Protein AF-A0A174ATU7-F1 (afdb_monomer)

Mean predicted aligned error: 18.73 Å

Solvent-accessible surface area (backbone atoms only — not comparable to full-atom values): 25459 Å² total; per-residue (Å²): 132,84,63,67,41,65,40,92,85,78,65,48,79,39,60,65,88,42,51,50,36,93,86,77,66,48,78,71,59,89,88,70,87,83,72,91,70,74,96,66,76,80,76,66,53,66,67,59,56,49,50,52,52,49,52,52,51,52,52,52,51,51,48,54,53,50,52,52,50,50,52,53,50,52,53,49,53,53,51,52,51,48,32,54,52,40,51,55,31,58,78,70,63,64,50,73,70,51,44,70,71,75,91,56,56,69,54,59,60,47,78,77,71,92,72,71,70,55,68,67,59,51,52,41,41,56,34,39,50,50,32,46,54,22,43,54,30,47,30,33,34,42,33,46,58,102,64,71,77,67,48,54,44,28,58,71,32,47,65,61,51,55,56,46,40,68,63,39,60,82,75,44,90,66,59,44,61,60,52,49,54,51,54,56,49,36,51,48,39,55,52,30,42,51,43,28,52,50,36,42,50,30,55,75,68,70,50,86,50,66,67,49,45,40,53,30,14,49,34,30,33,51,44,30,49,52,53,53,51,50,52,51,51,51,56,54,61,35,60,77,69,78,56,72,57,67,46,81,45,82,33,67,16,33,57,48,14,32,53,30,11,52,49,28,35,45,44,64,75,65,59,73,55,72,64,67,64,46,50,68,63,66,29,63,44,77,26,48,38,46,36,36,40,72,55,56,71,52,37,61,48,36,43,34,43,31,67,53,94,69,25,32,41,37,38,40,32,43,48,58,29,98,88,58,58,67,48,38,37,29,25,35,37,31,40,28,30,76,88,68,53,57,24,28,78,41,72,70,41,63,28,40,52,81,57,97,48,33,25,41,36,81,44,77,52,75,40,64,66,71,74,66,62,61,32,29,37,62,46,56,56,32,35,35,35,65,54,94,92,42,81,43,79,45,70,44,86,56,40,33,27,52,56,94,65,53,70,64,59,52,52,52,42,44,72,79,32,86,78,59,78,60,81,72,76,46,73,50,84,77,24,30,32,44,73,81,60,53,66,46,54,62,87,52,58,50,40,86,69,79,64,48,67,65,86,85,126

Structure (mmCIF, N/CA/C/O backbone):
data_AF-A0A174ATU7-F1
#
_entry.id   AF-A0A174ATU7-F1
#
loop_
_atom_site.group_PDB
_atom_site.id
_atom_site.type_symbol
_atom_site.label_atom_id
_atom_site.label_alt_id
_atom_site.label_comp_id
_atom_site.label_asym_id
_atom_site.label_entity_id
_atom_site.label_seq_id
_atom_site.pdbx_PDB_ins_code
_atom_site.Cartn_x
_atom_site.Cartn_y
_atom_site.Cartn_z
_atom_site.occupancy
_atom_site.B_iso_or_equiv
_atom_site.auth_seq_id
_atom_site.auth_comp_id
_atom_site.auth_asym_id
_atom_site.auth_atom_id
_atom_site.pdbx_PDB_model_num
ATOM 1 N N . MET A 1 1 ? -26.019 -3.481 83.911 1.00 44.22 1 MET A N 1
ATOM 2 C CA . MET A 1 1 ? -26.908 -2.460 83.312 1.00 44.22 1 MET A CA 1
ATOM 3 C C . MET A 1 1 ? -26.143 -1.149 83.209 1.00 44.22 1 MET A C 1
ATOM 5 O O . MET A 1 1 ? -25.859 -0.530 84.227 1.00 44.22 1 MET A O 1
ATOM 9 N N . THR A 1 2 ? -25.719 -0.775 82.004 1.00 51.62 2 THR A N 1
ATOM 10 C CA . THR A 1 2 ? -25.062 0.508 81.716 1.00 51.62 2 THR A CA 1
ATOM 11 C C . THR A 1 2 ? -26.064 1.635 81.946 1.00 51.62 2 THR A C 1
ATOM 13 O O . THR A 1 2 ? -27.107 1.675 81.302 1.00 51.62 2 THR A O 1
ATOM 16 N N . LYS A 1 3 ? -25.792 2.536 82.895 1.00 59.16 3 LYS A N 1
ATOM 17 C CA . LYS A 1 3 ? -26.686 3.667 83.159 1.00 59.16 3 LYS A CA 1
ATOM 18 C C . LYS A 1 3 ? -26.681 4.609 81.941 1.00 59.16 3 LYS A C 1
ATOM 20 O O . LYS A 1 3 ? -25.633 5.127 81.553 1.00 59.16 3 LYS A O 1
ATOM 25 N N . VAL A 1 4 ? -27.845 4.809 81.330 1.00 70.81 4 VAL A N 1
ATOM 26 C CA . VAL A 1 4 ? -28.084 5.687 80.168 1.00 70.81 4 VAL A CA 1
ATOM 27 C C . VAL A 1 4 ? -28.827 6.951 80.615 1.00 70.81 4 VAL A C 1
ATOM 29 O O . VAL A 1 4 ? -29.608 6.917 81.565 1.00 70.81 4 VAL A O 1
ATOM 32 N N . LYS A 1 5 ? -28.567 8.085 79.957 1.00 73.44 5 LYS A N 1
ATOM 33 C CA . LYS A 1 5 ? -29.259 9.374 80.155 1.00 73.44 5 LYS A CA 1
ATOM 34 C C . LYS A 1 5 ? -29.735 9.889 78.795 1.00 73.44 5 LYS A C 1
ATOM 36 O O . LYS A 1 5 ? -29.104 9.601 77.787 1.00 73.44 5 LYS A O 1
ATOM 41 N N . LYS A 1 6 ? -30.828 10.652 78.728 1.00 75.94 6 LYS A N 1
ATOM 42 C CA . LYS A 1 6 ? -31.250 11.308 77.476 1.00 75.94 6 LYS A CA 1
ATOM 43 C C . LYS A 1 6 ? -30.519 12.634 77.278 1.00 75.94 6 LYS A C 1
ATOM 45 O O . LYS A 1 6 ? -30.388 13.420 78.216 1.00 75.94 6 LYS A O 1
ATOM 50 N N . CYS A 1 7 ? -30.044 12.879 76.058 1.00 75.19 7 CYS A N 1
ATOM 51 C CA . CYS A 1 7 ? -29.472 14.164 75.674 1.00 75.19 7 CYS A CA 1
ATOM 52 C C . CYS A 1 7 ? -30.563 15.243 75.684 1.00 75.19 7 CYS A C 1
ATOM 54 O O . CYS A 1 7 ? -31.594 15.084 75.034 1.00 75.19 7 CYS A O 1
ATOM 56 N N . SER A 1 8 ? -30.316 16.355 76.376 1.00 71.69 8 SER A N 1
ATOM 57 C CA . SER A 1 8 ? -31.267 17.467 76.515 1.00 71.69 8 SER A CA 1
ATOM 58 C C . SER A 1 8 ? -31.584 18.197 75.205 1.00 71.69 8 SER A C 1
ATOM 60 O O . SER A 1 8 ? -32.626 18.830 75.117 1.00 71.69 8 SER A O 1
ATOM 62 N N . GLN A 1 9 ? -30.715 18.103 74.192 1.00 73.31 9 GLN A N 1
ATOM 63 C CA . GLN A 1 9 ? -30.898 18.772 72.896 1.00 73.31 9 GLN A CA 1
ATOM 64 C C . GLN A 1 9 ? -31.563 17.876 71.845 1.00 73.31 9 GLN A C 1
ATOM 66 O O . GLN A 1 9 ? -32.492 18.303 71.174 1.00 73.31 9 GLN A O 1
ATOM 71 N N . CYS A 1 10 ? -31.111 16.626 71.685 1.00 80.88 10 CYS A N 1
ATOM 72 C CA . CYS A 1 10 ? -31.620 15.743 70.624 1.00 80.88 10 CYS A CA 1
ATOM 73 C C . CYS A 1 10 ? -32.513 14.593 71.121 1.00 80.88 10 CYS A C 1
ATOM 75 O O . CYS A 1 10 ? -32.954 13.775 70.317 1.00 80.88 10 CYS A O 1
ATOM 77 N N . GLY A 1 11 ? -32.739 14.473 72.434 1.00 75.38 11 GLY A N 1
ATOM 78 C CA . GLY A 1 11 ? -33.629 13.475 73.044 1.00 75.38 11 GLY A CA 1
ATOM 79 C C . GLY A 1 11 ? -33.135 12.021 73.015 1.00 75.38 11 GLY A C 1
ATOM 80 O O . GLY A 1 11 ? -33.763 11.159 73.631 1.00 75.38 11 GLY A O 1
ATOM 81 N N . LYS A 1 12 ? -32.016 11.732 72.335 1.00 78.94 12 LYS A N 1
ATOM 82 C CA . LYS A 1 12 ? -31.451 10.379 72.195 1.00 78.94 12 LYS A CA 1
ATOM 83 C C . LYS A 1 12 ? -30.747 9.907 73.468 1.00 78.94 12 LYS A C 1
ATOM 85 O O . LYS A 1 12 ? -30.146 10.706 74.189 1.00 78.94 12 LYS A O 1
ATOM 90 N N . GLU A 1 13 ? -30.813 8.604 73.726 1.00 80.94 13 GLU A N 1
ATOM 91 C CA . GLU A 1 13 ? -30.146 7.964 74.862 1.00 80.94 13 GLU A CA 1
ATOM 92 C C . GLU A 1 13 ? -28.635 7.887 74.641 1.00 80.94 13 GLU A C 1
ATOM 94 O O . GLU A 1 13 ? -28.156 7.505 73.573 1.00 80.94 13 GLU A O 1
ATOM 99 N N . VAL A 1 14 ? -27.880 8.285 75.660 1.00 75.94 14 VAL A N 1
ATOM 100 C CA . VAL A 1 14 ? -26.422 8.368 75.651 1.00 75.94 14 VAL A CA 1
ATOM 101 C C . VAL A 1 14 ? -25.828 7.756 76.929 1.00 75.94 14 VAL A C 1
ATOM 103 O O . VAL A 1 14 ? -26.478 7.767 77.982 1.00 75.94 14 VAL A O 1
ATOM 106 N N . PRO A 1 15 ? -24.590 7.235 76.886 1.00 71.06 15 PRO A N 1
ATOM 107 C CA . PRO A 1 15 ? -23.932 6.662 78.062 1.00 71.06 15 PRO A CA 1
ATOM 108 C C . PRO A 1 15 ? -23.686 7.723 79.151 1.00 71.06 15 PRO A C 1
ATOM 110 O O . PRO A 1 15 ? -23.158 8.791 78.847 1.00 71.06 15 PRO A O 1
ATOM 113 N N . GLN A 1 16 ? -24.000 7.437 80.426 1.00 61.41 16 GLN A N 1
ATOM 114 C CA . GLN A 1 16 ? -23.836 8.406 81.534 1.00 61.41 16 GLN A CA 1
ATOM 115 C C . GLN A 1 16 ? -22.396 8.906 81.752 1.00 61.41 16 GLN A C 1
ATOM 117 O O . GLN A 1 16 ? -22.214 9.967 82.345 1.00 61.41 16 GLN A O 1
ATOM 122 N N . GLY A 1 17 ? -21.382 8.165 81.298 1.00 59.69 17 GLY A N 1
ATOM 123 C CA . GLY A 1 17 ? -19.973 8.553 81.426 1.00 59.69 17 GLY A CA 1
ATOM 124 C C . GLY A 1 17 ? -19.466 9.513 80.343 1.00 59.69 17 GLY A C 1
ATOM 125 O O . GLY A 1 17 ? -18.328 9.957 80.430 1.00 59.69 17 GLY A O 1
ATOM 126 N N . GLY A 1 18 ? -20.266 9.820 79.315 1.00 61.00 18 GLY A N 1
ATOM 127 C CA . GLY A 1 18 ? -19.845 10.673 78.202 1.00 61.00 18 GLY A CA 1
ATOM 128 C C . GLY A 1 18 ? -19.999 12.166 78.500 1.00 61.00 18 GLY A C 1
ATOM 129 O O . GLY A 1 18 ? -21.071 12.619 78.898 1.00 61.00 18 GLY A O 1
ATOM 130 N N . THR A 1 19 ? -18.947 12.949 78.258 1.00 67.31 19 THR A N 1
ATOM 131 C CA . THR A 1 19 ? -18.962 14.415 78.418 1.00 67.31 19 THR A CA 1
ATOM 132 C C . THR A 1 19 ? -19.766 15.114 77.315 1.00 67.31 19 THR A C 1
ATOM 134 O O . THR A 1 19 ? -20.345 16.168 77.563 1.00 67.31 19 THR A O 1
ATOM 137 N N . PHE A 1 20 ? -19.873 14.504 76.127 1.00 68.62 20 PHE A N 1
ATOM 138 C CA . PHE A 1 20 ? -20.551 15.052 74.944 1.00 68.62 20 PHE A CA 1
ATOM 139 C C . PHE A 1 20 ? -21.544 14.062 74.317 1.00 68.62 20 PHE A C 1
ATOM 141 O O . PHE A 1 20 ? -21.391 12.844 74.427 1.00 68.62 20 PHE A O 1
ATOM 148 N N . CYS A 1 21 ? -22.550 14.588 73.613 1.00 76.62 21 CYS A N 1
ATOM 149 C CA . CYS A 1 21 ? -23.487 13.803 72.816 1.00 76.62 21 CYS A CA 1
ATOM 150 C C . CYS A 1 21 ? -22.837 13.348 71.503 1.00 76.62 21 CYS A C 1
ATOM 152 O O . CYS A 1 21 ? -22.522 14.204 70.679 1.00 76.62 21 CYS A O 1
ATOM 154 N N . PRO A 1 22 ? -22.736 12.040 71.212 1.00 72.62 22 PRO A N 1
ATOM 155 C CA . PRO A 1 22 ? -22.197 11.568 69.936 1.00 72.62 22 PRO A CA 1
ATOM 156 C C . PRO A 1 22 ? -23.107 11.877 68.734 1.00 72.62 22 PRO A C 1
ATOM 158 O O . PRO A 1 22 ? -22.670 11.758 67.596 1.00 72.62 22 PRO A O 1
ATOM 161 N N . PHE A 1 23 ? -24.366 12.271 68.963 1.00 76.38 23 PHE A N 1
ATOM 162 C CA . PHE A 1 23 ? -25.328 12.550 67.891 1.00 76.38 23 PHE A CA 1
ATOM 163 C C . PHE A 1 23 ? -25.460 14.033 67.540 1.00 76.38 23 PHE A C 1
ATOM 165 O O . PHE A 1 23 ? -25.743 14.348 66.390 1.00 76.38 23 PHE A O 1
ATOM 172 N N . CYS A 1 24 ? -25.301 14.937 68.511 1.00 78.25 24 CYS A N 1
ATOM 173 C CA . CYS A 1 24 ? -25.459 16.380 68.287 1.00 78.25 24 CYS A CA 1
ATOM 174 C C . CYS A 1 24 ? -24.324 17.238 68.861 1.00 78.25 24 CYS A C 1
ATOM 176 O O . CYS A 1 24 ? -24.400 18.459 68.797 1.00 78.25 24 CYS A O 1
ATOM 178 N N . GLY A 1 25 ? -23.296 16.629 69.458 1.00 69.44 25 GLY A N 1
ATOM 179 C CA . GLY A 1 25 ? -22.129 17.330 69.999 1.00 69.44 25 GLY A CA 1
ATOM 180 C C . GLY A 1 25 ? -22.357 18.091 71.309 1.00 69.44 25 GLY A C 1
ATOM 181 O O . GLY A 1 25 ? -21.408 18.654 71.839 1.00 69.44 25 GLY A O 1
ATOM 182 N N . ASN A 1 26 ? -23.573 18.113 71.865 1.00 74.81 26 ASN A N 1
ATOM 183 C CA . ASN A 1 26 ? -23.867 18.922 73.052 1.00 74.81 26 ASN A CA 1
ATOM 184 C C . ASN A 1 26 ? -23.246 18.349 74.343 1.00 74.81 26 ASN A C 1
ATOM 186 O O . ASN A 1 26 ? -23.204 17.129 74.503 1.00 74.81 26 ASN A O 1
ATOM 190 N N . ILE A 1 27 ? -22.815 19.203 75.279 1.00 72.31 27 ILE A N 1
ATOM 191 C CA . ILE A 1 27 ? -22.220 18.783 76.565 1.00 72.31 27 ILE A CA 1
ATOM 192 C C . ILE A 1 27 ? -23.298 18.181 77.479 1.00 72.31 27 ILE A C 1
ATOM 194 O O . ILE A 1 27 ? -24.386 18.736 77.620 1.00 72.31 27 ILE A O 1
ATOM 198 N N . ILE A 1 28 ? -23.007 17.034 78.100 1.00 70.62 28 ILE A N 1
ATOM 199 C CA . ILE A 1 28 ? -23.980 16.247 78.887 1.00 70.62 28 ILE A CA 1
ATOM 200 C C . ILE A 1 28 ? -23.608 16.164 80.378 1.00 70.62 28 ILE A C 1
ATOM 202 O O . ILE A 1 28 ? -24.495 15.956 81.213 1.00 70.62 28 ILE A O 1
ATOM 206 N N . ASN A 1 29 ? -22.334 16.382 80.728 1.00 61.19 29 ASN A N 1
ATOM 207 C CA . ASN A 1 29 ? -21.842 16.387 82.108 1.00 61.19 29 ASN A CA 1
ATOM 208 C C . ASN A 1 29 ? -20.910 17.581 82.355 1.00 61.19 29 ASN A C 1
ATOM 210 O O . ASN A 1 29 ? -19.849 17.676 81.744 1.00 61.19 29 ASN A O 1
ATOM 214 N N . ILE A 1 30 ? -21.300 18.463 83.279 1.00 54.31 30 ILE A N 1
ATOM 215 C CA . ILE A 1 30 ? -20.515 19.617 83.739 1.00 54.31 30 ILE A CA 1
ATOM 216 C C . ILE A 1 30 ? -20.276 19.413 85.238 1.00 54.31 30 ILE A C 1
ATOM 218 O O . ILE A 1 30 ? -21.035 19.912 86.052 1.00 54.31 30 ILE A O 1
ATOM 222 N N . ASN A 1 31 ? -19.275 18.614 85.609 1.00 46.56 31 ASN A N 1
ATOM 223 C CA . ASN A 1 31 ? -18.804 18.491 86.998 1.00 46.56 31 ASN A CA 1
ATOM 224 C C . ASN A 1 31 ? -17.266 18.523 87.037 1.00 46.56 31 ASN A C 1
ATOM 226 O O . ASN A 1 31 ? -16.609 17.650 87.594 1.00 46.56 31 ASN A O 1
ATOM 230 N N . GLY A 1 32 ? -16.693 19.551 86.414 1.00 37.19 32 GLY A N 1
ATOM 231 C CA . GLY A 1 32 ? -15.306 19.965 86.597 1.00 37.19 32 GLY A CA 1
ATOM 232 C C . GLY A 1 32 ? -15.295 21.483 86.734 1.00 37.19 32 GLY A C 1
ATOM 233 O O . GLY A 1 32 ? -15.865 22.165 85.888 1.00 37.19 32 GLY A O 1
ATOM 234 N N . LYS A 1 33 ? -14.732 21.992 87.835 1.00 32.75 33 LYS A N 1
ATOM 235 C CA . LYS A 1 33 ? -14.600 23.422 88.146 1.00 32.75 33 LYS A CA 1
ATOM 236 C C . LYS A 1 33 ? -14.138 24.210 86.916 1.00 32.75 33 LYS A C 1
ATOM 238 O O . LYS A 1 33 ? -13.054 23.961 86.398 1.00 32.75 33 LYS A O 1
ATOM 243 N N . VAL A 1 34 ? -14.946 25.177 86.491 1.00 36.62 34 VAL A N 1
ATOM 244 C CA . VAL A 1 34 ? -14.520 26.220 85.557 1.00 36.62 34 VAL A CA 1
ATOM 245 C C . VAL A 1 34 ? -13.764 27.254 86.386 1.00 36.62 34 VAL A C 1
ATOM 247 O O . VAL A 1 34 ? -14.359 28.175 86.937 1.00 36.62 34 VAL A O 1
ATOM 250 N N . GLU A 1 35 ? -12.455 27.059 86.540 1.00 31.52 35 GLU A N 1
ATOM 251 C CA . GLU A 1 35 ? -11.566 28.191 86.788 1.00 31.52 35 GLU A CA 1
ATOM 252 C C . GLU A 1 35 ? -11.497 29.006 85.499 1.00 31.52 35 GLU A C 1
ATOM 254 O O . GLU A 1 35 ? -11.217 28.487 84.417 1.00 31.52 35 GLU A O 1
ATOM 259 N N . SER A 1 36 ? -11.813 30.289 85.634 1.00 41.19 36 SER A N 1
ATOM 260 C CA . SER A 1 36 ? -11.655 31.313 84.616 1.00 41.19 36 SER A CA 1
ATOM 261 C C . SER A 1 36 ? -10.231 31.288 84.062 1.00 41.19 36 SER A C 1
ATOM 263 O O . SER A 1 36 ? -9.297 31.769 84.703 1.00 41.19 36 SER A O 1
ATOM 265 N N . ARG A 1 37 ? -10.072 30.765 82.848 1.00 35.25 37 ARG A N 1
ATOM 266 C CA . ARG A 1 37 ? -9.016 31.213 81.949 1.00 35.25 37 ARG A CA 1
ATOM 267 C C . ARG A 1 37 ? -9.667 31.998 80.831 1.00 35.25 37 ARG A C 1
ATOM 269 O O . ARG A 1 37 ? -10.727 31.628 80.330 1.00 35.25 37 ARG A O 1
ATOM 276 N N . GLU A 1 38 ? -9.029 33.123 80.561 1.00 33.34 38 GLU A N 1
ATOM 277 C CA . GLU A 1 38 ? -9.303 34.093 79.517 1.00 33.34 38 GLU A CA 1
ATOM 278 C C . GLU A 1 38 ? -9.692 33.432 78.197 1.00 33.34 38 GLU A C 1
ATOM 280 O O . GLU A 1 38 ? -9.383 32.269 77.941 1.00 33.34 38 GLU A O 1
ATOM 285 N N . SER A 1 39 ? -10.349 34.217 77.349 1.00 43.62 39 SER A N 1
ATOM 286 C CA . SER A 1 39 ? -10.603 33.960 75.935 1.00 43.62 39 SER A CA 1
ATOM 287 C C . SER A 1 39 ? -9.327 33.562 75.178 1.00 43.62 39 SER A C 1
ATOM 289 O O . SER A 1 39 ? -8.758 34.346 74.422 1.00 43.62 39 SER A O 1
ATOM 291 N N . GLY A 1 40 ? -8.869 32.334 75.371 1.00 33.75 40 GLY A N 1
ATOM 292 C CA . GLY A 1 40 ? -7.876 31.684 74.551 1.00 33.75 40 GLY A CA 1
ATOM 293 C C . GLY A 1 40 ? -8.620 31.116 73.363 1.00 33.75 40 GLY A C 1
ATOM 294 O O . GLY A 1 40 ? -9.414 30.185 73.510 1.00 33.75 40 GLY A O 1
ATOM 295 N N . ARG A 1 41 ? -8.375 31.667 72.171 1.00 36.47 41 ARG A N 1
ATOM 296 C CA . ARG A 1 41 ? -8.524 30.869 70.953 1.00 36.47 41 ARG A CA 1
ATOM 297 C C . ARG A 1 41 ? -7.872 29.523 71.260 1.00 36.47 41 ARG A C 1
ATOM 299 O O . ARG A 1 41 ? -6.713 29.505 71.663 1.00 36.47 41 ARG A O 1
ATOM 306 N N . CYS A 1 42 ? -8.604 28.419 71.122 1.00 38.72 42 CYS A N 1
ATOM 307 C CA . CYS A 1 42 ? -7.942 27.132 70.991 1.00 38.72 42 CYS A CA 1
ATOM 308 C C . CYS A 1 42 ? -7.078 27.262 69.737 1.00 38.72 42 CYS A C 1
ATOM 310 O O . CYS A 1 42 ? -7.596 27.173 68.625 1.00 38.72 42 CYS A O 1
ATOM 312 N N . GLU A 1 43 ? -5.794 27.567 69.916 1.00 46.16 43 GLU A N 1
ATOM 313 C CA . GLU A 1 43 ? -4.777 27.303 68.914 1.00 46.16 43 GLU A CA 1
ATOM 314 C C . GLU A 1 43 ? -4.835 25.793 68.714 1.00 46.16 43 GLU A C 1
ATOM 316 O O . GLU A 1 43 ? -4.324 25.005 69.508 1.00 46.16 43 GLU A O 1
ATOM 321 N N . VAL A 1 44 ? -5.637 25.377 67.732 1.00 52.62 44 VAL A N 1
ATOM 322 C CA . VAL A 1 44 ? -5.585 24.017 67.224 1.00 52.62 44 VAL A CA 1
ATOM 323 C C . VAL A 1 44 ? -4.165 23.890 66.719 1.00 52.62 44 VAL A C 1
ATOM 325 O O . VAL A 1 44 ? -3.808 24.579 65.771 1.00 52.62 44 VAL A O 1
ATOM 328 N N . ASP A 1 45 ? -3.377 23.075 67.416 1.00 59.09 45 ASP A N 1
ATOM 329 C CA . ASP A 1 45 ? -1.995 22.761 67.081 1.00 59.09 45 ASP A CA 1
ATOM 330 C C . ASP A 1 45 ? -1.883 22.611 65.556 1.00 59.09 45 ASP A C 1
ATOM 332 O O . ASP A 1 45 ? -2.582 21.776 64.960 1.00 59.09 45 ASP A O 1
ATOM 336 N N . ASP A 1 46 ? -1.115 23.495 64.911 1.00 65.19 46 ASP A N 1
ATOM 337 C CA . ASP A 1 46 ? -1.101 23.665 63.448 1.00 65.19 46 ASP A CA 1
ATOM 338 C C . ASP A 1 46 ? -0.806 22.321 62.752 1.00 65.19 46 ASP A C 1
ATOM 340 O O . ASP A 1 46 ? -1.340 22.007 61.681 1.00 65.19 46 ASP A O 1
ATOM 344 N N . ASP A 1 47 ? -0.040 21.459 63.428 1.00 70.94 47 ASP A N 1
ATOM 345 C CA . ASP A 1 47 ? 0.279 20.096 63.015 1.00 70.94 47 ASP A CA 1
ATOM 346 C C . ASP A 1 47 ? -0.931 19.149 63.023 1.00 70.94 47 ASP A C 1
ATOM 348 O O . ASP A 1 47 ? -1.102 18.340 62.103 1.00 70.94 47 ASP A O 1
ATOM 352 N N . ILE A 1 48 ? -1.829 19.268 64.004 1.00 76.06 48 ILE A N 1
ATOM 353 C CA . ILE A 1 48 ? -3.077 18.496 64.066 1.00 76.06 48 ILE A CA 1
ATOM 354 C C . ILE A 1 48 ? -4.026 18.954 62.953 1.00 76.06 48 ILE A C 1
ATOM 356 O O . ILE A 1 48 ? -4.612 18.120 62.252 1.00 76.06 48 ILE A O 1
ATOM 360 N N . GLN A 1 49 ? -4.149 20.265 62.729 1.00 73.19 49 GLN A N 1
ATOM 361 C CA . GLN A 1 49 ? -5.007 20.802 61.671 1.00 73.19 49 GLN A CA 1
ATOM 362 C C . GLN A 1 49 ? -4.492 20.423 60.273 1.00 73.19 49 GLN A C 1
ATOM 364 O O . GLN A 1 49 ? -5.276 20.049 59.391 1.00 73.19 49 GLN A O 1
ATOM 369 N N . LYS A 1 50 ? -3.169 20.444 60.078 1.00 78.31 50 LYS A N 1
ATOM 370 C CA . LYS A 1 50 ? -2.500 19.986 58.855 1.00 78.31 50 LYS A CA 1
ATOM 371 C C . LYS A 1 50 ? -2.693 18.486 58.627 1.00 78.31 50 LYS A C 1
ATOM 373 O O . LYS A 1 50 ? -3.014 18.083 57.507 1.00 78.31 50 LYS A O 1
ATOM 378 N N . LYS A 1 51 ? -2.594 17.661 59.677 1.00 86.31 51 LYS A N 1
ATOM 379 C CA . LYS A 1 51 ? -2.848 16.212 59.608 1.00 86.31 51 LYS A CA 1
ATOM 380 C C . LYS A 1 51 ? -4.279 15.896 59.164 1.00 86.31 51 LYS A C 1
ATOM 382 O O . LYS A 1 51 ? -4.460 15.087 58.257 1.00 86.31 51 LYS A O 1
ATOM 387 N N . TYR A 1 52 ? -5.285 16.561 59.735 1.00 82.62 52 TYR A N 1
ATOM 388 C CA . TYR A 1 52 ? -6.680 16.362 59.323 1.00 82.62 52 TYR A CA 1
ATOM 389 C C . TYR A 1 52 ? -6.947 16.830 57.891 1.00 82.62 52 TYR A C 1
ATOM 391 O O . TYR A 1 52 ? -7.646 16.147 57.145 1.00 82.62 52 TYR A O 1
ATOM 399 N N . ARG A 1 53 ? -6.365 17.961 57.471 1.00 83.81 53 ARG A N 1
ATOM 400 C CA . ARG A 1 53 ? -6.485 18.443 56.086 1.00 83.81 53 ARG A CA 1
ATOM 401 C C . ARG A 1 53 ? -5.900 17.436 55.091 1.00 83.81 53 ARG A C 1
ATOM 403 O O . ARG A 1 53 ? -6.511 17.184 54.054 1.00 83.81 53 ARG A O 1
ATOM 410 N N . ASN A 1 54 ? -4.757 16.838 55.423 1.00 89.62 54 ASN A N 1
ATOM 411 C CA . ASN A 1 54 ? -4.129 15.807 54.600 1.00 89.62 54 ASN A CA 1
ATOM 412 C C . ASN A 1 54 ? -4.997 14.543 54.504 1.00 89.62 54 ASN A C 1
ATOM 414 O O . ASN A 1 54 ? -5.233 14.073 53.396 1.00 89.62 54 ASN A O 1
ATOM 418 N N . ASP A 1 55 ? -5.542 14.051 55.621 1.00 91.81 55 ASP A N 1
ATOM 419 C CA . ASP A 1 55 ? -6.423 12.868 55.636 1.00 91.81 55 ASP A CA 1
ATOM 420 C C . ASP A 1 55 ? -7.730 13.100 54.847 1.00 91.81 55 ASP A C 1
ATOM 422 O O . ASP A 1 55 ? -8.182 12.233 54.097 1.00 91.81 55 ASP A O 1
ATOM 426 N N . ILE A 1 56 ? -8.320 14.301 54.935 1.00 91.38 56 ILE A N 1
ATOM 427 C CA . ILE A 1 56 ? -9.485 14.685 54.117 1.00 91.38 56 ILE A CA 1
ATOM 428 C C . ILE A 1 56 ? -9.127 14.669 52.627 1.00 91.38 56 ILE A C 1
ATOM 430 O O . ILE A 1 56 ? -9.874 14.108 51.822 1.00 91.38 56 ILE A O 1
ATOM 434 N N . ASN A 1 57 ? -7.988 15.255 52.251 1.00 91.44 57 ASN A N 1
ATOM 435 C CA . ASN A 1 57 ? -7.543 15.292 50.859 1.00 91.44 57 ASN A CA 1
ATOM 436 C C . ASN A 1 57 ? -7.249 13.886 50.313 1.00 91.44 57 ASN A C 1
ATOM 438 O O . ASN A 1 57 ? -7.648 13.579 49.189 1.00 91.44 57 ASN A O 1
ATOM 442 N N . GLU A 1 58 ? -6.617 13.018 51.106 1.00 94.25 58 GLU A N 1
ATOM 443 C CA . GLU A 1 58 ? -6.346 11.624 50.742 1.00 94.25 58 GLU A CA 1
ATOM 444 C C . GLU A 1 58 ? -7.650 10.840 50.527 1.00 94.25 58 GLU A C 1
ATOM 446 O O . GLU A 1 58 ? -7.834 10.179 49.500 1.00 94.25 58 GLU A O 1
ATOM 451 N N . LYS A 1 59 ? -8.617 10.976 51.445 1.00 93.75 59 LYS A N 1
ATOM 452 C CA . LYS A 1 59 ? -9.941 10.350 51.311 1.00 93.75 59 LYS A CA 1
ATOM 453 C C . LYS A 1 59 ? -10.704 10.868 50.095 1.00 93.75 59 LYS A C 1
ATOM 455 O O . LYS A 1 59 ? -11.313 10.067 49.384 1.00 93.75 59 LYS A O 1
ATOM 460 N N . LEU A 1 60 ? -10.634 12.168 49.810 1.00 93.56 60 LEU A N 1
ATOM 461 C CA . LEU A 1 60 ? -11.264 12.769 48.633 1.00 93.56 60 LEU A CA 1
ATOM 462 C C . LEU A 1 60 ? -10.638 12.253 47.327 1.00 93.56 60 LEU A C 1
ATOM 464 O O . LEU A 1 60 ? -11.355 11.949 46.373 1.00 93.56 60 LEU A O 1
ATOM 468 N N . GLN A 1 61 ? -9.310 12.109 47.275 1.00 92.19 61 GLN A N 1
ATOM 469 C CA . GLN A 1 61 ? -8.622 11.501 46.131 1.00 92.19 61 GLN A CA 1
ATOM 470 C C . GLN A 1 61 ? -9.033 10.038 45.942 1.00 92.19 61 GLN A C 1
ATOM 472 O O . GLN A 1 61 ? -9.360 9.625 44.826 1.00 92.19 61 GLN A O 1
ATOM 477 N N . LYS A 1 62 ? -9.097 9.268 47.032 1.00 94.38 62 LYS A N 1
ATOM 478 C CA . LYS A 1 62 ? -9.535 7.870 47.003 1.00 94.38 62 LYS A CA 1
ATOM 479 C C . LYS A 1 62 ? -10.985 7.730 46.537 1.00 94.38 62 LYS A C 1
ATOM 481 O O . LYS A 1 62 ? -11.281 6.837 45.746 1.00 94.38 62 LYS A O 1
ATOM 486 N N . GLN A 1 63 ? -11.877 8.628 46.960 1.00 93.56 63 GLN A N 1
ATOM 487 C CA . GLN A 1 63 ? -13.261 8.662 46.482 1.00 93.56 63 GLN A CA 1
ATOM 488 C C . GLN A 1 63 ? -13.324 8.899 44.967 1.00 93.56 63 GLN A C 1
ATOM 490 O O . GLN A 1 63 ? -13.975 8.125 44.266 1.00 93.56 63 GLN A O 1
ATOM 495 N N . LYS A 1 64 ? -12.594 9.895 44.446 1.00 92.94 64 LYS A N 1
ATOM 496 C CA . LYS A 1 64 ? -12.522 10.164 42.996 1.00 92.94 64 LYS A CA 1
ATOM 497 C C . LYS A 1 64 ? -12.007 8.954 42.213 1.00 92.94 64 LYS A C 1
ATOM 499 O O . LYS A 1 64 ? -12.543 8.617 41.158 1.00 92.94 64 LYS A O 1
ATOM 504 N N . GLN A 1 65 ? -10.996 8.263 42.741 1.00 90.69 65 GLN A N 1
ATOM 505 C CA . GLN A 1 65 ? -10.447 7.062 42.114 1.00 90.69 65 GLN A CA 1
ATOM 506 C C . GLN A 1 65 ? -11.465 5.910 42.081 1.00 90.69 65 GLN A C 1
ATOM 508 O O . GLN A 1 65 ? -11.583 5.220 41.067 1.00 90.69 65 GLN A O 1
ATOM 513 N N . LEU A 1 66 ? -12.225 5.714 43.162 1.00 92.12 66 LEU A N 1
ATOM 514 C CA . LEU A 1 66 ? -13.281 4.700 43.233 1.00 92.12 66 LEU A CA 1
ATOM 515 C C . LEU A 1 66 ? -14.458 5.021 42.302 1.00 92.12 66 LEU A C 1
ATOM 517 O O . LEU A 1 66 ? -14.982 4.117 41.651 1.00 92.12 66 LEU A O 1
ATOM 521 N N . GLU A 1 67 ? -14.857 6.289 42.194 1.00 90.69 67 GLU A N 1
ATOM 522 C CA . GLU A 1 67 ? -15.894 6.728 41.251 1.00 90.69 67 GLU A CA 1
ATOM 523 C C . GLU A 1 67 ? -15.481 6.458 39.799 1.00 90.69 67 GLU A C 1
ATOM 525 O O . GLU A 1 67 ? -16.247 5.851 39.046 1.00 90.69 67 GLU A O 1
ATOM 530 N N . TYR A 1 68 ? -14.236 6.778 39.438 1.00 84.38 68 TYR A N 1
ATOM 531 C CA . TYR A 1 68 ? -13.674 6.456 38.125 1.00 84.38 68 TYR A CA 1
ATOM 532 C C . TYR A 1 68 ? -13.653 4.940 37.847 1.00 84.38 68 TYR A C 1
ATOM 534 O O . TYR A 1 68 ? -14.046 4.478 36.772 1.00 84.38 68 TYR A O 1
ATOM 542 N N . GLN A 1 69 ? -13.250 4.126 38.829 1.00 84.69 69 GLN A N 1
ATOM 543 C CA . GLN A 1 69 ? -13.285 2.664 38.703 1.00 84.69 69 GLN A CA 1
ATOM 544 C C . GLN A 1 69 ? -14.710 2.132 38.513 1.00 84.69 69 GLN A C 1
ATOM 546 O O . GLN A 1 69 ? -14.933 1.253 37.675 1.00 84.69 69 GLN A O 1
ATOM 551 N N . LYS A 1 70 ? -15.683 2.670 39.256 1.00 88.44 70 LYS A N 1
ATOM 552 C CA . LYS A 1 70 ? -17.100 2.310 39.130 1.00 88.44 70 LYS A CA 1
ATOM 553 C C . LYS A 1 70 ? -17.626 2.620 37.729 1.00 88.44 70 LYS A C 1
ATOM 555 O O . LYS A 1 70 ? -18.292 1.770 37.135 1.00 88.44 70 LYS A O 1
ATOM 560 N N . GLU A 1 71 ? -17.312 3.792 37.184 1.00 84.75 71 GLU A N 1
ATOM 561 C CA . GLU A 1 71 ? -17.718 4.175 35.829 1.00 84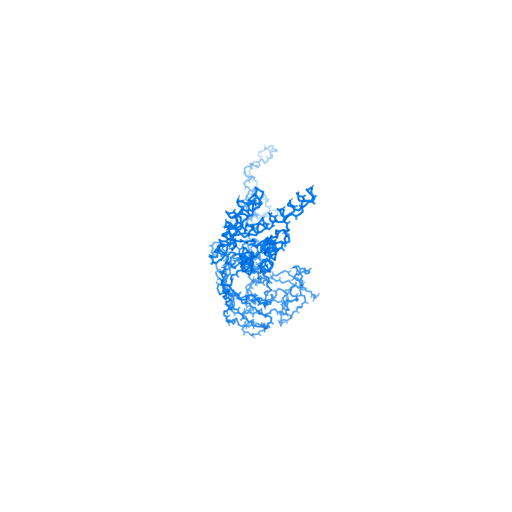.75 71 GLU A CA 1
ATOM 562 C C . GLU A 1 71 ? -17.130 3.226 34.771 1.00 84.75 71 GLU A C 1
ATOM 564 O O . GLU A 1 71 ? -17.859 2.700 33.925 1.00 84.75 71 GLU A O 1
ATOM 569 N N . ASN A 1 72 ? -15.838 2.907 34.874 1.00 80.00 72 ASN A N 1
ATOM 570 C CA . ASN A 1 72 ? -15.175 1.968 33.967 1.00 80.00 72 ASN A CA 1
ATOM 571 C C . ASN A 1 72 ? -15.766 0.553 34.032 1.00 80.00 72 ASN A C 1
ATOM 573 O O . ASN A 1 72 ? -15.972 -0.089 32.999 1.00 80.00 72 ASN A O 1
ATOM 577 N N . LEU A 1 73 ? -16.096 0.062 35.230 1.00 83.62 73 LEU A N 1
ATOM 578 C CA . LEU A 1 73 ? -16.761 -1.233 35.395 1.00 83.62 73 LEU A CA 1
ATOM 579 C C . LEU A 1 73 ? -18.165 -1.239 34.778 1.00 83.62 73 LEU A C 1
ATOM 581 O O . LEU A 1 73 ? -18.554 -2.229 34.155 1.00 83.62 73 LEU A O 1
ATOM 585 N N . LEU A 1 74 ? -18.912 -0.138 34.892 1.00 84.31 74 LEU A N 1
ATOM 586 C CA . LEU A 1 74 ? -20.218 0.012 34.246 1.00 84.31 74 LEU A CA 1
ATOM 587 C C . LEU A 1 74 ? -20.099 0.005 32.717 1.00 84.31 74 LEU A C 1
ATOM 589 O O . LEU A 1 74 ? -20.874 -0.694 32.056 1.00 84.31 74 LEU A O 1
ATOM 593 N N . LYS A 1 75 ? -19.120 0.723 32.149 1.00 77.50 75 LYS A N 1
ATOM 594 C CA . LYS A 1 75 ? -18.823 0.694 30.705 1.00 77.50 75 LYS A CA 1
ATOM 595 C C . LYS A 1 75 ? -18.479 -0.728 30.243 1.00 77.50 75 LYS A C 1
ATOM 597 O O . LYS A 1 75 ? -19.067 -1.220 29.277 1.00 77.50 75 LYS A O 1
ATOM 602 N N . LYS A 1 76 ? -17.630 -1.439 30.994 1.00 78.25 76 LYS A N 1
ATOM 603 C CA . LYS A 1 76 ? -17.264 -2.834 30.708 1.00 78.25 76 LYS A CA 1
ATOM 604 C C . LYS A 1 76 ? -18.467 -3.780 30.758 1.00 78.25 76 LYS A C 1
ATOM 606 O O . LYS A 1 76 ? -18.648 -4.580 29.843 1.00 78.25 76 LYS A O 1
ATOM 611 N N . LYS A 1 77 ? -19.319 -3.675 31.786 1.00 84.62 77 LYS A N 1
ATOM 612 C CA . LYS A 1 77 ? -20.549 -4.480 31.906 1.00 84.62 77 LYS A CA 1
ATOM 613 C C . LYS A 1 77 ? -21.455 -4.290 30.688 1.00 84.62 77 LYS A C 1
ATOM 615 O O . LYS A 1 77 ? -21.954 -5.271 30.144 1.00 84.62 77 LYS A O 1
ATOM 620 N N . LYS A 1 78 ? -21.640 -3.042 30.241 1.00 79.00 78 LYS A N 1
ATOM 621 C CA . LYS A 1 78 ? -22.435 -2.728 29.044 1.00 79.00 78 LYS A CA 1
ATOM 622 C C . LYS A 1 78 ? -21.839 -3.356 27.785 1.00 79.00 78 LYS A C 1
ATOM 624 O O . LYS A 1 78 ? -22.578 -3.967 27.021 1.00 79.00 78 LYS A O 1
ATOM 629 N N . SER A 1 79 ? -20.524 -3.259 27.585 1.00 78.12 79 SER A N 1
ATOM 630 C CA . SER A 1 79 ? -19.880 -3.883 26.424 1.00 78.12 79 SER A CA 1
ATOM 631 C C . SER A 1 79 ? -19.991 -5.407 26.432 1.00 78.12 79 SER A C 1
ATOM 633 O O . SER A 1 79 ? -20.330 -5.985 25.405 1.00 78.12 79 SER A O 1
ATOM 635 N N . LEU A 1 80 ? -19.772 -6.061 27.575 1.00 82.38 80 LEU A N 1
ATOM 636 C CA . LEU A 1 80 ? -19.937 -7.513 27.680 1.00 82.38 80 LEU A CA 1
ATOM 637 C C . LEU A 1 80 ? -21.372 -7.940 27.355 1.00 82.38 80 LEU A C 1
ATOM 639 O O . LEU A 1 80 ? -21.564 -8.914 26.634 1.00 82.38 80 LEU A O 1
ATOM 643 N N . GLY A 1 81 ? -22.371 -7.179 27.815 1.00 84.31 81 GLY A N 1
ATOM 644 C CA . GLY A 1 81 ? -23.767 -7.401 27.437 1.00 84.31 81 GLY A CA 1
ATOM 645 C C . GLY A 1 81 ? -23.990 -7.330 25.922 1.00 84.31 81 GLY A C 1
ATOM 646 O O . GLY A 1 81 ? -24.632 -8.213 25.364 1.00 84.31 81 GLY A O 1
ATOM 647 N N . LEU A 1 82 ? -23.403 -6.333 25.247 1.00 81.31 82 LEU A N 1
ATOM 648 C CA . LEU A 1 82 ? -23.471 -6.207 23.783 1.00 81.31 82 LEU A CA 1
ATOM 649 C C . LEU A 1 82 ? -22.762 -7.360 23.063 1.00 81.31 82 LEU A C 1
ATOM 651 O O . LEU A 1 82 ? -23.285 -7.868 22.077 1.00 81.31 82 LEU A O 1
ATOM 655 N N . LYS A 1 83 ? -21.601 -7.804 23.562 1.00 85.56 83 LYS A N 1
ATOM 656 C CA . LYS A 1 83 ? -20.883 -8.962 23.008 1.00 85.56 83 LYS A CA 1
ATOM 657 C C . LYS A 1 83 ? -21.743 -10.224 23.065 1.00 85.56 83 LYS A C 1
ATOM 659 O O . LYS A 1 83 ? -21.880 -10.912 22.059 1.00 85.56 83 LYS A O 1
ATOM 664 N N . ILE A 1 84 ? -22.340 -10.506 24.225 1.00 87.19 84 ILE A N 1
ATOM 665 C CA . ILE A 1 84 ? -23.207 -11.677 24.435 1.00 87.19 84 ILE A CA 1
ATOM 666 C C . ILE A 1 84 ? -24.424 -11.625 23.502 1.00 87.19 84 ILE A C 1
ATOM 668 O O . ILE A 1 84 ? -24.745 -12.618 22.850 1.00 87.19 84 ILE A O 1
ATOM 672 N N . ASP A 1 85 ? -25.069 -10.464 23.400 1.00 85.44 85 ASP A N 1
ATOM 673 C CA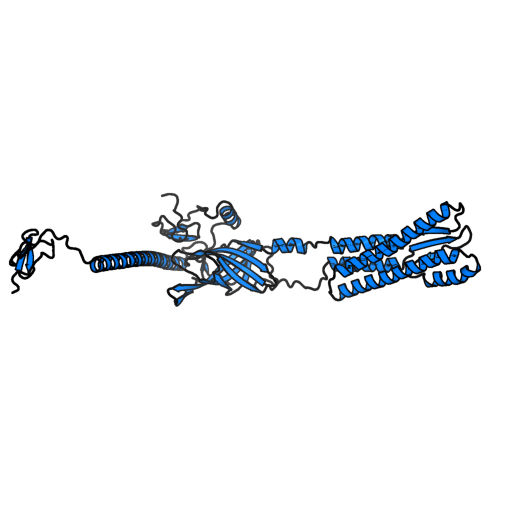 . ASP A 1 85 ? -26.214 -10.254 22.512 1.00 85.44 85 ASP A CA 1
ATOM 674 C C . ASP A 1 85 ? -25.837 -10.469 21.035 1.00 85.44 85 ASP A C 1
ATOM 676 O O . ASP A 1 85 ? -26.514 -11.198 20.311 1.00 85.44 85 ASP A O 1
ATOM 680 N N . ASN A 1 86 ? -24.698 -9.931 20.594 1.00 86.38 86 ASN A N 1
ATOM 681 C CA . ASN A 1 86 ? -24.228 -10.112 19.221 1.00 86.38 86 ASN A CA 1
ATOM 682 C C . ASN A 1 86 ? -23.858 -11.571 18.917 1.00 86.38 86 ASN A C 1
ATOM 684 O O . ASN A 1 86 ? -24.204 -12.054 17.841 1.00 86.38 86 ASN A O 1
ATOM 688 N N . TYR A 1 87 ? -23.259 -12.312 19.856 1.00 89.38 87 TYR A N 1
ATOM 689 C CA . TYR A 1 87 ? -23.054 -13.758 19.696 1.00 89.38 87 TYR A CA 1
ATOM 690 C C . TYR A 1 87 ? -24.373 -14.516 19.498 1.00 89.38 87 TYR A C 1
ATOM 692 O O . TYR A 1 87 ? -24.475 -15.344 18.593 1.00 89.38 87 TYR A O 1
ATOM 700 N N . SER A 1 88 ? -25.396 -14.207 20.301 1.00 88.75 88 SER A N 1
ATOM 701 C CA . SER A 1 88 ? -26.733 -14.804 20.164 1.00 88.75 88 SER A CA 1
ATOM 702 C C . SER A 1 88 ? -27.318 -14.556 18.768 1.00 88.75 88 SER A C 1
ATOM 704 O O . SER A 1 88 ? -27.793 -15.484 18.113 1.00 88.75 88 SER A O 1
ATOM 706 N N . LYS A 1 89 ? -27.197 -13.328 18.252 1.00 86.31 89 LYS A N 1
ATOM 707 C CA . LYS A 1 89 ? -27.685 -12.959 16.912 1.00 86.31 89 LYS A CA 1
ATOM 708 C C . LYS A 1 89 ? -26.926 -13.634 15.779 1.00 86.31 89 LYS A C 1
ATOM 710 O O . LYS A 1 89 ? -27.542 -14.002 14.783 1.00 86.31 89 LYS A O 1
ATOM 715 N N . ILE A 1 90 ? -25.609 -13.807 15.910 1.00 88.81 90 ILE A N 1
ATOM 716 C CA . ILE A 1 90 ? -24.803 -14.546 14.925 1.00 8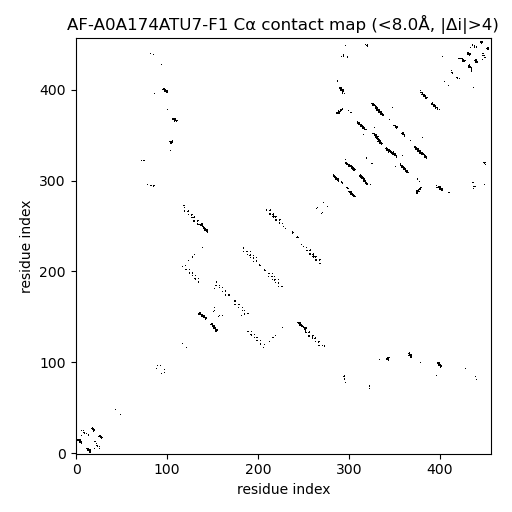8.81 90 ILE A CA 1
ATOM 717 C C . ILE A 1 90 ? -25.296 -15.989 14.834 1.00 88.81 90 ILE A C 1
ATOM 719 O O . ILE A 1 90 ? -25.553 -16.476 13.735 1.00 88.81 90 ILE A O 1
ATOM 723 N N . MET A 1 91 ? -25.508 -16.647 15.980 1.00 87.50 91 MET A N 1
ATOM 724 C CA . MET A 1 91 ? -26.024 -18.021 16.024 1.00 87.50 91 MET A CA 1
ATOM 725 C C . MET A 1 91 ? -27.409 -18.143 15.376 1.00 87.50 91 MET A C 1
ATOM 727 O O . MET A 1 91 ? -27.689 -19.128 14.697 1.00 87.50 91 MET A O 1
ATOM 731 N N . LYS A 1 92 ? -28.256 -17.121 15.538 1.00 89.31 92 LYS A N 1
ATOM 732 C CA . LYS A 1 92 ? -29.596 -17.046 14.937 1.00 89.31 92 LYS A CA 1
ATOM 733 C C . LYS A 1 92 ? -29.622 -16.497 13.503 1.00 89.31 92 LYS A C 1
ATOM 735 O O . LYS A 1 92 ? -30.691 -16.451 12.905 1.00 89.31 92 LYS A O 1
ATOM 740 N N . LYS A 1 93 ? -28.475 -16.095 12.939 1.00 86.38 93 LYS A N 1
ATOM 741 C CA . LYS A 1 93 ? -28.348 -15.436 11.620 1.00 86.38 93 LYS A CA 1
ATOM 742 C C . LYS A 1 93 ? -29.184 -14.152 11.474 1.00 86.38 93 LYS A C 1
ATOM 744 O O . LYS A 1 93 ? -29.659 -13.831 10.391 1.00 86.38 93 LYS A O 1
ATOM 749 N N . GLU A 1 94 ? -29.339 -13.399 12.559 1.00 85.81 94 GLU A N 1
ATOM 750 C CA . GLU A 1 94 ? -30.129 -12.157 12.583 1.00 85.81 94 GLU A CA 1
ATOM 751 C C . GLU A 1 94 ? -29.331 -10.929 12.110 1.00 85.81 94 GLU A C 1
ATOM 753 O O . GLU A 1 94 ? -29.915 -9.890 11.806 1.00 85.81 94 GLU A O 1
ATOM 758 N N . ILE A 1 95 ? -27.996 -11.023 12.043 1.00 82.44 95 ILE A N 1
ATOM 759 C CA . ILE A 1 95 ? -27.149 -9.935 11.536 1.00 82.44 95 ILE A CA 1
ATOM 760 C C . ILE A 1 95 ? -27.077 -10.036 10.003 1.00 82.44 95 ILE A C 1
ATOM 762 O O . ILE A 1 95 ? -26.552 -11.026 9.486 1.00 82.44 95 ILE A O 1
ATOM 766 N N . PRO A 1 96 ? -27.572 -9.032 9.257 1.00 78.62 96 PRO A N 1
ATOM 767 C CA . PRO A 1 96 ? -27.569 -9.062 7.800 1.00 78.62 96 PRO A CA 1
ATOM 768 C C . PRO A 1 96 ? -26.139 -9.031 7.255 1.00 78.62 96 PRO A C 1
ATOM 770 O O . PRO A 1 96 ? -25.262 -8.393 7.834 1.00 78.62 96 PRO A O 1
ATOM 773 N N . ARG A 1 97 ? -25.912 -9.706 6.119 1.00 81.69 97 ARG A N 1
ATOM 774 C CA . ARG A 1 97 ? -24.603 -9.764 5.433 1.00 81.69 97 ARG A CA 1
ATOM 775 C C . ARG A 1 97 ? -23.447 -10.197 6.349 1.00 81.69 97 ARG A C 1
ATOM 777 O O . ARG A 1 97 ? -22.300 -9.840 6.094 1.00 81.69 97 ARG A O 1
ATOM 784 N N . CYS A 1 98 ? -23.754 -10.940 7.413 1.00 88.12 98 CYS A N 1
ATOM 785 C CA . CYS A 1 98 ? -22.782 -11.535 8.314 1.00 88.12 98 CYS A CA 1
ATOM 786 C C . CYS A 1 98 ? -22.510 -12.970 7.880 1.00 88.12 98 CYS A C 1
ATOM 788 O O . CYS A 1 98 ? -23.411 -13.810 7.868 1.00 88.12 98 CYS A O 1
ATOM 790 N N . GLU A 1 99 ? -21.265 -13.250 7.518 1.00 89.44 99 GLU A N 1
ATOM 791 C CA . GLU A 1 99 ? -20.828 -14.570 7.091 1.00 89.44 99 GLU A CA 1
ATOM 792 C C . GLU A 1 99 ? -19.621 -15.026 7.901 1.00 89.44 99 GLU A C 1
ATOM 794 O O . GLU A 1 99 ? -18.879 -14.231 8.479 1.00 89.44 99 GLU A O 1
ATOM 799 N N . ARG A 1 100 ? -19.410 -16.342 7.941 1.00 90.88 100 ARG A N 1
ATOM 800 C CA . ARG A 1 100 ? -18.182 -16.905 8.498 1.00 90.88 100 ARG A CA 1
ATOM 801 C C . ARG A 1 100 ? -17.004 -16.498 7.615 1.00 90.88 100 ARG A C 1
ATOM 803 O O . ARG A 1 100 ? -17.115 -16.549 6.390 1.00 90.88 100 ARG A O 1
ATOM 810 N N . ASN A 1 101 ? -15.877 -16.148 8.228 1.00 88.88 101 ASN A N 1
ATOM 811 C CA . ASN A 1 101 ? -14.668 -15.790 7.495 1.00 88.88 101 ASN A CA 1
ATOM 812 C C . ASN A 1 101 ? -14.235 -16.957 6.599 1.00 88.88 101 ASN A C 1
ATOM 814 O O . ASN A 1 101 ? -14.054 -18.084 7.067 1.00 88.88 101 ASN A O 1
ATOM 818 N N . LYS A 1 102 ? -14.094 -16.679 5.301 1.00 84.62 102 LYS A N 1
ATOM 819 C CA . LYS A 1 102 ? -13.657 -17.647 4.292 1.00 84.62 102 LYS A CA 1
ATOM 820 C C . LYS A 1 102 ? -12.179 -17.433 3.993 1.00 84.62 102 LYS A C 1
ATOM 822 O O . LYS A 1 102 ? -11.703 -16.296 3.935 1.00 84.62 102 LYS A O 1
ATOM 827 N N . THR A 1 103 ? -11.460 -18.526 3.781 1.00 82.44 103 THR A N 1
ATOM 828 C CA . THR A 1 103 ? -10.102 -18.491 3.242 1.00 82.44 103 THR A CA 1
ATOM 829 C C . THR A 1 103 ? -10.157 -18.191 1.745 1.00 82.44 103 THR A C 1
ATOM 831 O O . THR A 1 103 ? -10.973 -18.747 1.016 1.00 82.44 103 THR A O 1
ATOM 834 N N . ALA A 1 104 ? -9.287 -17.292 1.297 1.00 86.25 104 ALA A N 1
ATOM 835 C CA . ALA A 1 104 ? -9.093 -16.937 -0.103 1.00 86.25 104 ALA A CA 1
ATOM 836 C C . ALA A 1 104 ? -7.715 -17.440 -0.586 1.00 86.25 104 ALA A C 1
ATOM 838 O O . ALA A 1 104 ? -6.843 -17.722 0.248 1.00 86.25 104 ALA A O 1
ATOM 839 N N . PRO A 1 105 ? -7.496 -17.588 -1.905 1.00 88.94 105 PRO A N 1
ATOM 840 C CA . PRO A 1 105 ? -6.174 -17.891 -2.443 1.00 88.94 105 PRO A CA 1
ATOM 841 C C . PRO A 1 105 ? -5.177 -16.779 -2.097 1.00 88.94 105 PRO A C 1
ATOM 843 O O . PRO A 1 105 ? -5.548 -15.611 -1.957 1.00 88.94 105 PRO A O 1
ATOM 846 N N . ASN A 1 106 ? -3.900 -17.135 -1.952 1.00 89.25 106 ASN A N 1
ATOM 847 C CA . ASN A 1 106 ? -2.851 -16.141 -1.731 1.00 89.25 106 ASN A CA 1
ATOM 848 C C . ASN A 1 106 ? -2.718 -15.234 -2.961 1.00 89.25 106 ASN A C 1
ATOM 850 O O . ASN A 1 106 ? -3.017 -15.638 -4.085 1.00 89.25 106 ASN A O 1
ATOM 854 N N . MET A 1 107 ? -2.301 -13.998 -2.728 1.00 87.31 107 MET A N 1
ATOM 855 C CA . MET A 1 107 ? -2.097 -13.016 -3.782 1.00 87.31 107 MET A CA 1
ATOM 856 C C . MET A 1 107 ? -0.976 -13.460 -4.730 1.00 87.31 107 MET A C 1
ATOM 858 O O . MET A 1 107 ? 0.071 -13.905 -4.248 1.00 87.31 107 MET A O 1
ATOM 862 N N . PRO A 1 108 ? -1.182 -13.378 -6.058 1.00 82.88 108 PRO A N 1
ATOM 863 C CA . PRO A 1 108 ? -0.139 -13.719 -7.005 1.00 82.88 108 PRO A CA 1
ATOM 864 C C . PRO A 1 108 ? 1.022 -12.734 -6.879 1.00 82.88 108 PRO A C 1
ATOM 866 O O . PRO A 1 108 ? 0.840 -11.532 -6.663 1.00 82.88 108 PRO A O 1
ATOM 869 N N . VAL A 1 109 ? 2.222 -13.282 -7.016 1.00 80.94 109 VAL A N 1
ATOM 870 C CA . VAL A 1 109 ? 3.463 -12.523 -7.056 1.00 80.94 109 VAL A CA 1
ATOM 871 C C . VAL A 1 109 ? 3.843 -12.343 -8.518 1.00 80.94 109 VAL A C 1
ATOM 873 O O . VAL A 1 109 ? 4.118 -13.324 -9.214 1.00 80.94 109 VAL A O 1
ATOM 876 N N . ILE A 1 110 ? 3.858 -11.096 -8.981 1.00 73.62 110 ILE A N 1
ATOM 877 C CA . ILE A 1 110 ? 4.462 -10.740 -10.256 1.00 73.62 110 ILE A CA 1
ATOM 878 C C . ILE A 1 110 ? 5.963 -10.803 -10.019 1.00 73.62 110 ILE A C 1
ATOM 880 O O . ILE A 1 110 ? 6.546 -9.928 -9.383 1.00 73.62 110 ILE A O 1
ATOM 884 N N . LYS A 1 111 ? 6.610 -11.857 -10.520 1.00 53.69 111 LYS A N 1
ATOM 885 C CA . LYS A 1 111 ? 8.061 -11.827 -10.679 1.00 53.69 111 LYS A CA 1
ATOM 886 C C . LYS A 1 111 ? 8.353 -10.704 -11.669 1.00 53.69 111 LYS A C 1
ATOM 888 O O . LYS A 1 111 ? 8.228 -10.905 -12.874 1.00 53.69 111 LYS A O 1
ATOM 893 N N . THR A 1 112 ? 8.712 -9.523 -11.181 1.00 49.38 112 THR A N 1
ATOM 894 C CA . THR A 1 112 ? 9.444 -8.563 -11.999 1.00 49.38 112 THR A CA 1
ATOM 895 C C . THR A 1 112 ? 10.759 -9.243 -12.334 1.00 49.38 112 THR A C 1
ATOM 897 O O . THR A 1 112 ? 11.666 -9.325 -11.508 1.00 49.38 112 THR A O 1
ATOM 900 N N . GLU A 1 113 ? 10.831 -9.851 -13.516 1.00 41.34 113 GLU A N 1
ATOM 901 C CA . GLU A 1 113 ? 12.102 -10.245 -14.098 1.00 41.34 113 GLU A CA 1
ATOM 902 C C . GLU A 1 113 ? 12.978 -8.991 -14.159 1.00 41.34 113 GLU A C 1
ATOM 904 O O . GLU A 1 113 ? 12.813 -8.139 -15.030 1.00 41.34 113 GLU A O 1
ATOM 909 N N . ASN A 1 114 ? 13.932 -8.883 -13.233 1.00 42.97 114 ASN A N 1
ATOM 910 C CA . ASN A 1 114 ? 15.005 -7.884 -13.234 1.00 42.97 114 ASN A CA 1
ATOM 911 C C . ASN A 1 114 ? 16.009 -8.121 -14.392 1.00 42.97 114 ASN A C 1
ATOM 913 O O . ASN A 1 114 ? 17.225 -7.995 -14.224 1.00 42.97 114 ASN A O 1
ATOM 917 N N . SER A 1 115 ? 15.531 -8.547 -15.565 1.00 44.03 115 SER A N 1
ATOM 918 C CA . SER A 1 115 ? 16.356 -8.914 -16.720 1.00 44.03 115 SER A CA 1
ATOM 919 C C . SER A 1 115 ? 16.184 -7.997 -17.927 1.00 44.03 115 SER A C 1
ATOM 921 O O . SER A 1 115 ? 17.022 -8.051 -18.825 1.00 44.03 115 SER A O 1
ATOM 923 N N . LYS A 1 116 ? 15.183 -7.110 -17.956 1.00 51.66 116 LYS A N 1
ATOM 924 C CA . LYS A 1 116 ? 15.157 -6.049 -18.967 1.00 51.66 116 LYS A CA 1
ATOM 925 C C . LYS A 1 116 ? 16.065 -4.923 -18.490 1.00 51.66 116 LYS A C 1
ATOM 927 O O . LYS A 1 116 ? 15.740 -4.235 -17.530 1.00 51.66 116 LYS A O 1
ATOM 932 N N . MET A 1 117 ? 17.232 -4.809 -19.126 1.00 56.28 117 MET A N 1
ATOM 933 C CA . MET A 1 117 ? 18.104 -3.635 -19.028 1.00 56.28 117 MET A CA 1
ATOM 934 C C . MET A 1 117 ? 17.230 -2.381 -19.121 1.00 56.28 117 MET A C 1
ATOM 936 O O . MET A 1 117 ? 16.346 -2.352 -19.983 1.00 56.28 117 MET A O 1
ATOM 940 N N . ASP A 1 118 ? 17.419 -1.411 -18.218 1.00 67.81 118 ASP A N 1
ATOM 941 C CA . ASP A 1 118 ? 16.604 -0.192 -18.211 1.00 67.81 118 ASP A CA 1
ATOM 942 C C . ASP A 1 118 ? 16.567 0.384 -19.631 1.00 67.81 118 ASP A C 1
ATOM 944 O O . ASP A 1 118 ? 17.602 0.479 -20.304 1.00 67.81 118 ASP A O 1
ATOM 948 N N . VAL A 1 119 ? 15.368 0.724 -20.105 1.00 77.81 119 VAL A N 1
ATOM 949 C CA . VAL A 1 119 ? 15.145 1.246 -21.456 1.00 77.81 119 VAL A CA 1
ATOM 950 C C . VAL A 1 119 ? 16.050 2.457 -21.703 1.00 77.81 119 VAL A C 1
ATOM 952 O O . VAL A 1 119 ? 16.589 2.588 -22.802 1.00 77.81 119 VAL A O 1
ATOM 955 N N . LYS A 1 120 ? 16.317 3.263 -20.659 1.00 84.44 120 LYS A N 1
ATOM 956 C CA . LYS A 1 120 ? 17.296 4.362 -20.681 1.00 84.44 120 LYS A CA 1
ATOM 957 C C . LYS A 1 120 ? 18.676 3.886 -21.150 1.00 84.44 120 LYS A C 1
ATOM 959 O O . LYS A 1 120 ? 19.223 4.408 -22.120 1.00 84.44 120 LYS A O 1
ATOM 964 N N . TRP A 1 121 ? 19.228 2.875 -20.481 1.00 86.00 121 TRP A N 1
ATOM 965 C CA . TRP A 1 121 ? 20.577 2.362 -20.736 1.00 86.00 121 TRP A CA 1
ATOM 966 C C . TRP A 1 121 ? 20.675 1.588 -22.049 1.00 86.00 121 TRP A C 1
ATOM 968 O O . TRP A 1 121 ? 21.708 1.638 -22.713 1.00 86.00 121 TRP A O 1
ATOM 978 N N . TYR A 1 122 ? 19.596 0.920 -22.463 1.00 85.06 122 TYR A N 1
ATOM 979 C CA . TYR A 1 122 ? 19.527 0.277 -23.774 1.00 85.06 122 TYR A CA 1
ATOM 980 C C . TYR A 1 122 ? 19.575 1.292 -24.917 1.00 85.06 122 TYR A C 1
ATOM 982 O O . TYR A 1 122 ? 20.405 1.156 -25.815 1.00 85.06 122 TYR A O 1
ATOM 990 N N . ILE A 1 123 ? 18.743 2.336 -24.861 1.00 87.00 123 ILE A N 1
ATOM 991 C CA . ILE A 1 123 ? 18.749 3.406 -25.866 1.00 87.00 123 ILE A CA 1
ATOM 992 C C . ILE A 1 123 ? 20.121 4.094 -25.894 1.00 87.00 123 ILE A C 1
ATOM 994 O O . ILE A 1 123 ? 20.684 4.284 -26.970 1.00 87.00 123 ILE A O 1
ATOM 998 N N . ALA A 1 124 ? 20.697 4.397 -24.726 1.00 90.25 124 ALA A N 1
ATOM 999 C CA . ALA A 1 124 ? 22.023 5.004 -24.630 1.00 90.25 124 ALA A CA 1
ATOM 1000 C C . ALA A 1 124 ? 23.123 4.129 -25.264 1.00 90.25 124 ALA A C 1
ATOM 1002 O O . ALA A 1 124 ? 23.959 4.638 -26.008 1.00 90.25 124 ALA A O 1
ATOM 1003 N N . ALA A 1 125 ? 23.106 2.812 -25.033 1.00 90.25 125 ALA A N 1
ATOM 1004 C CA . ALA A 1 125 ? 24.069 1.894 -25.642 1.00 90.25 125 ALA A CA 1
ATOM 1005 C C . ALA A 1 125 ? 23.930 1.826 -27.172 1.00 90.25 125 ALA A C 1
ATOM 1007 O O . ALA A 1 125 ? 24.938 1.797 -27.874 1.00 90.25 125 ALA A O 1
ATOM 1008 N N . VAL A 1 126 ? 22.700 1.843 -27.701 1.00 91.56 126 VAL A N 1
ATOM 1009 C CA . VAL A 1 126 ? 22.460 1.876 -29.155 1.00 91.56 126 VAL A CA 1
ATOM 1010 C C . VAL A 1 126 ? 23.018 3.160 -29.773 1.00 91.56 126 VAL A C 1
ATOM 1012 O O . VAL A 1 126 ? 23.676 3.096 -30.808 1.00 91.56 126 VAL A O 1
ATOM 1015 N N . ILE A 1 127 ? 22.814 4.314 -29.132 1.00 92.69 127 ILE A N 1
ATOM 1016 C CA . ILE A 1 127 ? 23.350 5.594 -29.619 1.00 92.69 127 ILE A CA 1
ATOM 1017 C C . ILE A 1 127 ? 24.888 5.596 -29.585 1.00 92.69 127 ILE A C 1
ATOM 1019 O O . ILE A 1 127 ? 25.512 6.001 -30.563 1.00 92.69 127 ILE A O 1
ATOM 1023 N N . ALA A 1 128 ? 25.510 5.059 -28.531 1.00 92.44 128 ALA A N 1
ATOM 1024 C CA . ALA A 1 128 ? 26.969 4.924 -28.455 1.00 92.44 128 ALA A CA 1
ATOM 1025 C C . ALA A 1 128 ? 27.546 4.025 -29.572 1.00 92.44 128 ALA A C 1
ATOM 1027 O O . ALA A 1 128 ? 28.628 4.287 -30.096 1.00 92.44 128 ALA A O 1
ATOM 1028 N N . VAL A 1 129 ? 26.816 2.986 -30.000 1.00 94.12 129 VAL A N 1
ATOM 1029 C CA . VAL A 1 129 ? 27.197 2.180 -31.178 1.00 94.12 129 VAL A CA 1
ATOM 1030 C C . VAL A 1 129 ? 27.134 3.012 -32.462 1.00 94.12 129 VAL A C 1
ATOM 1032 O O . VAL A 1 129 ? 28.014 2.882 -33.313 1.00 94.12 129 VAL A O 1
ATOM 1035 N N . VAL A 1 130 ? 26.136 3.888 -32.606 1.00 93.31 130 VAL A N 1
ATOM 1036 C CA . VAL A 1 130 ? 26.042 4.807 -33.753 1.00 93.31 130 VAL A CA 1
ATOM 1037 C C . VAL A 1 130 ? 27.228 5.779 -33.779 1.00 93.31 130 VAL A C 1
ATOM 1039 O O . VAL A 1 130 ? 27.794 5.994 -34.851 1.00 93.31 130 VAL A O 1
ATOM 1042 N N . GLU A 1 131 ? 27.669 6.296 -32.627 1.00 91.56 131 GLU A N 1
ATOM 1043 C CA . GLU A 1 131 ? 28.896 7.105 -32.540 1.00 91.56 131 GLU A CA 1
ATOM 1044 C C . GLU A 1 131 ? 30.136 6.327 -33.000 1.00 91.56 131 GLU A C 1
ATOM 1046 O O . GLU A 1 131 ? 30.905 6.829 -33.822 1.00 91.56 131 GLU A O 1
ATOM 1051 N N . ILE A 1 132 ? 30.296 5.074 -32.562 1.00 92.88 132 ILE A N 1
ATOM 1052 C CA . ILE A 1 132 ? 31.402 4.210 -33.007 1.00 92.88 132 ILE A CA 1
ATOM 1053 C C . ILE A 1 132 ? 31.384 4.033 -34.527 1.00 92.88 132 ILE A C 1
ATOM 1055 O O . ILE A 1 132 ? 32.411 4.215 -35.179 1.00 92.88 132 ILE A O 1
ATOM 1059 N N . ILE A 1 133 ? 30.219 3.726 -35.107 1.00 92.62 133 ILE A N 1
ATOM 1060 C CA . ILE A 1 133 ? 30.067 3.565 -36.560 1.00 92.62 133 ILE A CA 1
ATOM 1061 C C . ILE A 1 133 ? 30.425 4.871 -37.282 1.00 92.62 133 ILE A C 1
ATOM 1063 O O . ILE A 1 133 ? 31.150 4.842 -38.277 1.00 92.62 133 ILE A O 1
ATOM 1067 N N . SER A 1 134 ? 29.984 6.018 -36.759 1.00 91.56 134 SER A N 1
ATOM 1068 C CA . SER A 1 134 ? 30.288 7.333 -37.334 1.00 91.56 134 SER A CA 1
ATOM 1069 C C . SER A 1 134 ? 31.788 7.660 -37.332 1.00 91.56 134 SER A C 1
ATOM 1071 O O . SER A 1 134 ? 32.269 8.331 -38.245 1.00 91.56 134 SER A O 1
ATOM 1073 N N . GLY A 1 135 ? 32.557 7.120 -36.378 1.00 87.81 135 GLY A N 1
ATOM 1074 C CA . GLY A 1 135 ? 34.016 7.250 -36.338 1.00 87.81 135 GLY A CA 1
ATOM 1075 C C . GLY A 1 135 ? 34.730 6.607 -37.534 1.00 87.81 135 GLY A C 1
ATOM 1076 O O . GLY A 1 135 ? 35.778 7.087 -37.964 1.00 87.81 135 GLY A O 1
ATOM 1077 N N . PHE A 1 136 ? 34.145 5.561 -38.121 1.00 89.25 136 PHE A N 1
ATOM 1078 C CA . PHE A 1 136 ? 34.698 4.881 -39.298 1.00 89.25 136 PHE A CA 1
ATOM 1079 C C . PHE A 1 136 ? 34.135 5.394 -40.627 1.00 89.25 136 PHE A C 1
ATOM 1081 O O . PHE A 1 136 ? 34.691 5.092 -41.681 1.00 89.25 136 PHE A O 1
ATOM 1088 N N . MET A 1 137 ? 33.047 6.164 -40.601 1.00 90.75 137 MET A N 1
ATOM 1089 C CA . MET A 1 137 ? 32.504 6.786 -41.806 1.00 90.75 137 MET A CA 1
ATOM 1090 C C . MET A 1 137 ? 33.379 7.961 -42.263 1.00 90.75 137 MET A C 1
ATOM 1092 O O . MET A 1 137 ? 33.996 8.618 -41.426 1.00 90.75 137 MET A O 1
ATOM 1096 N N . PRO A 1 138 ? 33.405 8.288 -43.569 1.00 89.19 138 PRO A N 1
ATOM 1097 C CA . PRO A 1 138 ? 34.062 9.492 -44.059 1.00 89.19 138 PRO A CA 1
ATOM 1098 C C . PRO A 1 138 ? 33.550 10.738 -43.334 1.00 89.19 138 PRO A C 1
ATOM 1100 O O . PRO A 1 138 ? 32.340 10.968 -43.243 1.00 89.19 138 PRO A O 1
ATOM 1103 N N . TRP A 1 139 ? 34.477 11.546 -42.831 1.00 90.38 139 TRP A N 1
ATOM 1104 C CA . TRP A 1 139 ? 34.193 12.796 -42.140 1.00 90.38 139 TRP A CA 1
ATOM 1105 C C . TRP A 1 139 ? 34.321 13.999 -43.063 1.00 90.38 139 TRP A C 1
ATOM 1107 O O . TRP A 1 139 ? 33.482 14.899 -43.068 1.00 90.38 139 TRP A O 1
ATOM 1117 N N . VAL A 1 140 ? 35.371 13.997 -43.871 1.00 87.12 140 VAL A N 1
ATOM 1118 C CA . VAL A 1 140 ? 35.703 15.072 -44.797 1.00 87.12 140 VAL A CA 1
ATOM 1119 C C . VAL A 1 140 ? 36.248 14.461 -46.074 1.00 87.12 140 VAL A C 1
ATOM 1121 O O . VAL A 1 140 ? 36.943 13.450 -46.019 1.00 87.12 140 VAL A O 1
ATOM 1124 N N . SER A 1 141 ? 35.951 15.086 -47.209 1.00 84.69 141 SER A N 1
ATOM 1125 C CA . SER A 1 141 ? 36.645 14.843 -48.470 1.00 84.69 141 SER A CA 1
ATOM 1126 C C . SER A 1 141 ? 37.475 16.060 -48.853 1.00 84.69 141 SER A C 1
ATOM 1128 O O . SER A 1 141 ? 36.925 17.160 -48.941 1.00 84.69 141 SER A O 1
ATOM 1130 N N . LEU A 1 142 ? 38.769 15.850 -49.083 1.00 78.25 142 LEU A N 1
ATOM 1131 C CA . LEU A 1 142 ? 39.713 16.859 -49.559 1.00 78.25 142 LEU A CA 1
ATOM 1132 C C . LEU A 1 142 ? 39.896 16.735 -51.068 1.00 78.25 142 LEU A C 1
ATOM 1134 O O . LEU A 1 142 ? 40.165 15.638 -51.542 1.00 78.25 142 LEU A O 1
ATOM 1138 N N . TYR A 1 143 ? 39.795 17.841 -51.801 1.00 75.38 143 TYR A N 1
ATOM 1139 C CA . TYR A 1 143 ? 40.062 17.909 -53.241 1.00 75.38 143 TYR A CA 1
ATOM 1140 C C . TYR A 1 143 ? 41.182 18.913 -53.522 1.00 75.38 143 TYR A C 1
ATOM 1142 O O . TYR A 1 143 ? 41.109 20.040 -53.033 1.00 75.38 143 TYR A O 1
ATOM 1150 N N . TYR A 1 144 ? 42.176 18.520 -54.321 1.00 70.75 144 TYR A N 1
ATOM 1151 C CA . TYR A 1 144 ? 43.355 19.328 -54.656 1.00 70.75 144 TYR A CA 1
ATOM 1152 C C . TYR A 1 144 ? 43.287 19.841 -56.097 1.00 70.75 144 TYR A C 1
ATOM 1154 O O . TYR A 1 144 ? 43.597 19.091 -57.018 1.00 70.75 144 TYR A O 1
ATOM 1162 N N . ALA A 1 145 ? 42.915 21.111 -56.296 1.00 60.81 145 ALA A N 1
ATOM 1163 C CA . ALA A 1 145 ? 42.748 21.733 -57.622 1.00 60.81 145 ALA A CA 1
ATOM 1164 C C . ALA A 1 145 ? 42.003 20.840 -58.664 1.00 60.81 145 ALA A C 1
ATOM 1166 O O . ALA A 1 145 ? 41.386 19.831 -58.327 1.00 60.81 145 ALA A O 1
ATOM 1167 N N . ASP A 1 146 ? 42.003 21.205 -59.951 1.00 47.66 146 ASP A N 1
ATOM 1168 C CA . ASP A 1 146 ? 41.279 20.474 -61.017 1.00 47.66 146 ASP A CA 1
ATOM 1169 C C . ASP A 1 146 ? 41.905 19.106 -61.406 1.00 47.66 146 ASP A C 1
ATOM 1171 O O . ASP A 1 146 ? 41.542 18.514 -62.425 1.00 47.66 146 ASP A O 1
ATOM 1175 N N . LEU A 1 147 ? 42.850 18.570 -60.622 1.00 45.84 147 LEU A N 1
ATOM 1176 C CA . LEU A 1 147 ? 43.609 17.355 -60.941 1.00 45.84 147 LEU A CA 1
ATOM 1177 C C . LEU A 1 147 ? 43.626 16.367 -59.758 1.00 45.84 147 LEU A C 1
ATOM 1179 O O . LEU A 1 147 ? 44.461 16.443 -58.870 1.00 45.84 147 LEU A O 1
ATOM 1183 N N . PHE A 1 148 ? 42.758 15.357 -59.872 1.00 49.97 148 PHE A N 1
ATOM 1184 C CA . PHE A 1 148 ? 42.762 14.051 -59.188 1.00 49.97 148 PHE A CA 1
ATOM 1185 C C . PHE A 1 148 ? 42.244 13.917 -57.734 1.00 49.97 148 PHE A C 1
ATOM 1187 O O . PHE A 1 148 ? 42.672 14.572 -56.796 1.00 49.97 148 PHE A O 1
ATOM 1194 N N . GLN A 1 149 ? 41.302 12.962 -57.640 1.00 55.16 149 GLN A N 1
ATOM 1195 C CA . GLN A 1 149 ? 40.732 12.175 -56.532 1.00 55.16 149 GLN A CA 1
ATOM 1196 C C . GLN A 1 149 ? 40.631 12.774 -55.122 1.00 55.16 149 GLN A C 1
ATOM 1198 O O . GLN A 1 149 ? 41.611 13.012 -54.430 1.00 55.16 149 GLN A O 1
ATOM 1203 N N . GLY A 1 150 ? 39.378 12.869 -54.660 1.00 61.53 150 GLY A N 1
ATOM 1204 C CA . GLY A 1 150 ? 39.048 13.281 -53.305 1.00 61.53 150 GLY A CA 1
ATOM 1205 C C . GLY A 1 150 ? 39.512 12.272 -52.252 1.00 61.53 150 GLY A C 1
ATOM 1206 O O . GLY A 1 150 ? 39.049 11.131 -52.252 1.00 61.53 150 GLY A O 1
ATOM 1207 N N . GLN A 1 151 ? 40.378 12.695 -51.333 1.00 74.12 151 GLN A N 1
ATOM 1208 C CA . GLN A 1 151 ? 40.813 11.879 -50.198 1.00 74.12 151 GLN A CA 1
ATOM 1209 C C . GLN A 1 151 ? 39.779 11.969 -49.075 1.00 74.12 151 GLN A C 1
ATOM 1211 O O . GLN A 1 151 ? 39.375 13.065 -48.685 1.00 74.12 151 GLN A O 1
ATOM 1216 N N . THR A 1 152 ? 39.332 10.832 -48.541 1.00 82.25 152 THR A N 1
ATOM 1217 C CA . THR A 1 152 ? 38.384 10.803 -47.420 1.00 82.25 152 THR A CA 1
ATOM 1218 C C . THR A 1 152 ? 39.094 10.630 -46.086 1.00 82.25 152 THR A C 1
ATOM 1220 O O . THR A 1 152 ? 39.783 9.637 -45.872 1.00 82.25 152 THR A O 1
ATOM 1223 N N . ILE A 1 153 ? 38.846 11.542 -45.154 1.00 82.75 153 ILE A N 1
ATOM 1224 C CA . ILE A 1 153 ? 39.396 11.501 -43.798 1.00 82.75 153 ILE A CA 1
ATOM 1225 C C . ILE A 1 153 ? 38.403 10.800 -42.876 1.00 82.75 153 ILE A C 1
ATOM 1227 O O . ILE A 1 153 ? 37.228 11.158 -42.841 1.00 82.75 153 ILE A O 1
ATOM 1231 N N . SER A 1 154 ? 38.873 9.799 -42.137 1.00 86.06 154 SER A N 1
ATOM 1232 C CA . SER A 1 154 ? 38.146 9.079 -41.080 1.00 86.06 154 SER A CA 1
ATOM 1233 C C . SER A 1 154 ? 39.145 8.284 -40.232 1.00 86.06 154 SER A C 1
ATOM 1235 O O . SER A 1 154 ? 40.315 8.178 -40.609 1.00 86.06 154 SER A O 1
ATOM 1237 N N . CYS A 1 155 ? 38.702 7.641 -39.144 1.00 84.50 155 CYS A N 1
ATOM 1238 C CA . CYS A 1 155 ? 39.560 6.684 -38.430 1.00 84.50 155 CYS A CA 1
ATOM 1239 C C . CYS A 1 155 ? 40.007 5.506 -39.315 1.00 84.50 155 CYS A C 1
ATOM 1241 O O . CYS A 1 155 ? 41.097 4.979 -39.110 1.00 84.50 155 CYS A O 1
ATOM 1243 N N . ALA A 1 156 ? 39.198 5.099 -40.301 1.00 83.69 156 ALA A N 1
ATOM 1244 C CA . ALA A 1 156 ? 39.548 4.016 -41.223 1.00 83.69 156 ALA A CA 1
ATOM 1245 C C . ALA A 1 156 ? 40.638 4.428 -42.230 1.00 83.69 156 ALA A C 1
ATOM 1247 O O . ALA A 1 156 ? 41.464 3.605 -42.608 1.00 83.69 156 ALA A O 1
ATOM 1248 N N . GLY A 1 157 ? 40.658 5.704 -42.626 1.00 79.56 157 GLY A N 1
ATOM 1249 C CA . GLY A 1 157 ? 41.576 6.248 -43.632 1.00 79.56 157 GLY A CA 1
ATOM 1250 C C . GLY A 1 157 ? 42.915 6.759 -43.088 1.00 79.56 157 GLY A C 1
ATOM 1251 O O . GLY A 1 157 ? 43.641 7.418 -43.822 1.00 79.56 157 GLY A O 1
ATOM 1252 N N . ILE A 1 158 ? 43.259 6.508 -41.814 1.00 81.38 158 ILE A N 1
ATOM 1253 C CA . ILE A 1 158 ? 44.476 7.074 -41.197 1.00 81.38 158 ILE A CA 1
ATOM 1254 C C . ILE A 1 158 ? 45.769 6.623 -41.889 1.00 81.38 158 ILE A C 1
ATOM 1256 O O . ILE A 1 158 ? 46.688 7.421 -42.047 1.00 81.38 158 ILE A O 1
ATOM 1260 N N . PHE A 1 159 ? 45.860 5.358 -42.305 1.00 79.56 159 PHE A N 1
ATOM 1261 C CA . PHE A 1 159 ? 47.067 4.843 -42.954 1.00 79.56 159 PHE A CA 1
ATOM 1262 C C . PHE A 1 159 ? 47.227 5.384 -44.372 1.00 79.56 159 PHE A C 1
ATOM 1264 O O . PHE A 1 159 ? 48.350 5.675 -44.773 1.00 79.56 159 PHE A O 1
ATOM 1271 N N . ASP A 1 160 ? 46.116 5.579 -45.085 1.00 78.62 160 ASP A N 1
ATOM 1272 C CA . ASP A 1 160 ? 46.120 6.243 -46.387 1.00 78.62 160 ASP A CA 1
ATOM 1273 C C . ASP A 1 160 ? 46.569 7.701 -46.225 1.00 78.62 160 ASP A C 1
ATOM 1275 O O . ASP A 1 160 ? 47.478 8.144 -46.917 1.00 78.62 160 ASP A O 1
ATOM 1279 N N . LEU A 1 161 ? 46.053 8.403 -45.207 1.00 77.38 161 LEU A N 1
ATOM 1280 C CA . LEU A 1 161 ? 46.467 9.767 -44.872 1.00 77.38 161 LEU A CA 1
ATOM 1281 C C . LEU A 1 161 ? 47.964 9.880 -44.549 1.00 77.38 161 LEU A C 1
ATOM 1283 O O . LEU A 1 161 ? 48.636 10.762 -45.073 1.00 77.38 161 LEU A O 1
ATOM 1287 N N . LEU A 1 162 ? 48.501 8.990 -43.712 1.00 79.06 162 LEU A N 1
ATOM 1288 C CA . LEU A 1 162 ? 49.923 8.989 -43.350 1.00 79.06 162 LEU A CA 1
ATOM 1289 C C . LEU A 1 162 ? 50.832 8.649 -44.541 1.00 79.06 162 LEU A C 1
ATOM 1291 O O . LEU A 1 162 ? 51.913 9.221 -44.667 1.00 79.06 162 LEU A O 1
ATOM 1295 N N . ASN A 1 163 ? 50.397 7.731 -45.406 1.00 76.69 163 ASN A N 1
ATOM 1296 C CA . ASN A 1 163 ? 51.113 7.362 -46.627 1.00 76.69 163 ASN A CA 1
ATOM 1297 C C . ASN A 1 163 ? 51.088 8.486 -47.671 1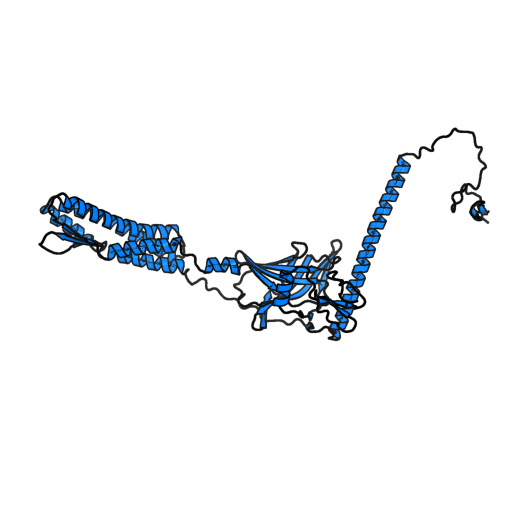.00 76.69 163 ASN A C 1
ATOM 1299 O O . ASN A 1 163 ? 52.024 8.635 -48.447 1.00 76.69 163 ASN A O 1
ATOM 1303 N N . ASP A 1 164 ? 50.022 9.280 -47.702 1.00 71.31 164 ASP A N 1
ATOM 1304 C CA . ASP A 1 164 ? 49.936 10.431 -48.592 1.00 71.31 164 ASP A CA 1
ATOM 1305 C C . ASP A 1 164 ? 50.786 11.594 -48.063 1.00 71.31 164 ASP A C 1
ATOM 1307 O O . ASP A 1 164 ? 51.525 12.192 -48.839 1.00 71.31 164 ASP A O 1
ATOM 1311 N N . ILE A 1 165 ? 50.799 11.854 -46.748 1.00 72.31 165 ILE A N 1
ATOM 1312 C CA . ILE A 1 165 ? 51.698 12.852 -46.134 1.00 72.31 165 ILE A CA 1
ATOM 1313 C C . ILE A 1 165 ? 53.161 12.575 -46.499 1.00 72.31 165 ILE A C 1
ATOM 1315 O O . ILE A 1 165 ? 53.855 13.491 -46.934 1.00 72.31 165 ILE A O 1
ATOM 1319 N N . SER A 1 166 ? 53.614 11.323 -46.381 1.00 70.31 166 SER A N 1
ATOM 1320 C CA . SER A 1 166 ? 55.003 10.962 -46.696 1.00 70.31 166 SER A CA 1
ATOM 1321 C C . SER A 1 166 ? 55.343 11.066 -48.185 1.00 70.31 166 SER A C 1
ATOM 1323 O O . SER A 1 166 ? 56.500 11.272 -48.530 1.00 70.31 166 SER A O 1
ATOM 1325 N N . LYS A 1 167 ? 54.356 10.941 -49.082 1.00 67.31 167 LYS A N 1
ATOM 1326 C CA . LYS A 1 167 ? 54.546 11.123 -50.532 1.00 67.31 167 LYS A CA 1
ATOM 1327 C C . LYS A 1 167 ? 54.503 12.588 -50.961 1.00 67.31 167 LYS A C 1
ATOM 1329 O O . LYS A 1 167 ? 55.166 12.954 -51.927 1.00 67.31 167 LYS A O 1
ATOM 1334 N N . PHE A 1 168 ? 53.699 13.413 -50.289 1.00 63.91 168 PHE A N 1
ATOM 1335 C CA . PHE A 1 168 ? 53.528 14.832 -50.616 1.00 63.91 168 PHE A CA 1
ATOM 1336 C C . PHE A 1 168 ? 54.568 15.748 -49.959 1.00 63.91 168 PHE A C 1
ATOM 1338 O O . PHE A 1 168 ? 54.680 16.904 -50.374 1.00 63.91 168 PHE A O 1
ATOM 1345 N N . GLU A 1 169 ? 55.354 15.237 -49.005 1.00 60.56 169 GLU A N 1
ATOM 1346 C CA . GLU A 1 169 ? 56.513 15.924 -48.414 1.00 60.56 169 GLU A CA 1
ATOM 1347 C C . GLU A 1 169 ? 57.513 16.404 -49.489 1.00 60.56 169 GLU A C 1
ATOM 1349 O O . GLU A 1 169 ? 58.118 17.463 -49.341 1.00 60.56 169 GLU A O 1
ATOM 1354 N N . ASP A 1 170 ? 57.584 15.708 -50.630 1.00 54.34 170 ASP A N 1
ATOM 1355 C CA . ASP A 1 170 ? 58.458 16.051 -51.760 1.00 54.34 170 ASP A CA 1
ATOM 1356 C C . ASP A 1 170 ? 57.883 17.113 -52.727 1.00 54.34 170 ASP A C 1
ATOM 1358 O O . ASP A 1 170 ? 58.611 17.622 -53.583 1.00 54.34 170 ASP A O 1
ATOM 1362 N N . TRP A 1 171 ? 56.585 17.446 -52.654 1.00 51.53 171 TRP A N 1
ATOM 1363 C CA . TRP A 1 171 ? 55.899 18.244 -53.691 1.00 51.53 171 TRP A CA 1
ATOM 1364 C C . TRP A 1 171 ? 55.644 19.707 -53.300 1.00 51.53 171 TRP A C 1
ATOM 1366 O O . TRP A 1 171 ? 55.755 20.586 -54.154 1.00 51.53 171 TRP A O 1
ATOM 1376 N N . THR A 1 172 ? 55.305 19.999 -52.035 1.00 54.41 172 THR A N 1
ATOM 1377 C CA . THR A 1 172 ? 55.047 21.372 -51.540 1.00 54.41 172 THR A CA 1
ATOM 1378 C C . THR A 1 172 ? 55.210 21.473 -50.016 1.00 54.41 172 THR A C 1
ATOM 1380 O O . THR A 1 172 ? 54.760 20.594 -49.289 1.00 54.41 172 THR A O 1
ATOM 1383 N N . ASN A 1 173 ? 55.764 22.583 -49.511 1.00 57.38 173 ASN A N 1
ATOM 1384 C CA . ASN A 1 173 ? 56.026 22.770 -48.071 1.00 57.38 173 ASN A CA 1
ATOM 1385 C C . ASN A 1 173 ? 54.758 22.932 -47.199 1.00 57.38 173 ASN A C 1
ATOM 1387 O O . ASN A 1 173 ? 54.827 22.721 -45.995 1.00 57.38 173 ASN A O 1
ATOM 1391 N N . SER A 1 174 ? 53.610 23.308 -47.773 1.00 61.25 174 SER A N 1
ATOM 1392 C CA . SER A 1 174 ? 52.381 23.663 -47.034 1.00 61.25 174 SER A CA 1
ATOM 1393 C C . SER A 1 174 ? 51.349 22.528 -46.914 1.00 61.25 174 SER A C 1
ATOM 1395 O O . SER A 1 174 ? 50.479 22.565 -46.045 1.00 61.25 174 SER A O 1
ATOM 1397 N N . THR A 1 175 ? 51.427 21.494 -47.756 1.00 62.75 175 THR A N 1
ATOM 1398 C CA . THR A 1 175 ? 50.489 20.351 -47.740 1.00 62.75 175 THR A CA 1
ATOM 1399 C C . THR A 1 175 ? 50.633 19.450 -46.497 1.00 62.75 175 THR A C 1
ATOM 1401 O O . THR A 1 175 ? 49.606 19.063 -45.927 1.00 62.75 175 THR A O 1
ATOM 1404 N N . PRO A 1 176 ? 51.856 19.145 -46.011 1.00 66.44 176 PRO A N 1
ATOM 1405 C CA . PRO A 1 176 ? 52.052 18.339 -44.803 1.00 66.44 176 PRO A CA 1
ATOM 1406 C C . PRO A 1 176 ? 51.489 18.989 -43.531 1.00 66.44 176 PRO A C 1
ATOM 1408 O O . PRO A 1 176 ? 50.984 18.285 -42.657 1.00 66.44 176 PRO A O 1
ATOM 1411 N N . GLU A 1 177 ? 51.518 20.322 -43.432 1.00 71.75 177 GLU A N 1
ATOM 1412 C CA . GLU A 1 177 ? 50.988 21.059 -42.275 1.00 71.75 177 GLU A CA 1
ATOM 1413 C C . GLU A 1 177 ? 49.463 20.915 -42.163 1.00 71.75 177 GLU A C 1
ATOM 1415 O O . GLU A 1 177 ? 48.936 20.649 -41.080 1.00 71.75 177 GLU A O 1
ATOM 1420 N N . VAL A 1 178 ? 48.754 21.010 -43.293 1.00 74.06 178 VAL A N 1
ATOM 1421 C CA . VAL A 1 178 ? 47.291 20.868 -43.345 1.00 74.06 178 VAL A CA 1
ATOM 1422 C C . VAL A 1 178 ? 46.856 19.436 -43.014 1.00 74.06 178 VAL A C 1
ATOM 1424 O O . VAL A 1 178 ? 45.944 19.206 -42.216 1.00 74.06 178 VAL A O 1
ATOM 1427 N N . LEU A 1 179 ? 47.537 18.443 -43.587 1.00 76.19 179 LEU A N 1
ATOM 1428 C CA . LEU A 1 179 ? 47.230 17.032 -43.339 1.00 76.19 179 LEU A CA 1
ATOM 1429 C C . LEU A 1 179 ? 47.624 16.583 -41.921 1.00 76.19 179 LEU A C 1
ATOM 1431 O O . LEU A 1 179 ? 46.932 15.752 -41.327 1.00 76.19 179 LEU A O 1
ATOM 1435 N N . GLY A 1 180 ? 48.670 17.171 -41.333 1.00 79.69 180 GLY A N 1
ATOM 1436 C CA . GLY A 1 180 ? 49.104 16.891 -39.962 1.00 79.69 180 GLY A CA 1
ATOM 1437 C C . GLY A 1 180 ? 48.046 17.225 -38.904 1.00 79.69 180 GLY A C 1
ATOM 1438 O O . GLY A 1 180 ? 47.859 16.466 -37.949 1.00 79.69 180 GLY A O 1
ATOM 1439 N N . VAL A 1 181 ? 47.276 18.302 -39.092 1.00 84.25 181 VAL A N 1
ATOM 1440 C CA . VAL A 1 181 ? 46.163 18.640 -38.185 1.00 84.25 181 VAL A CA 1
ATOM 1441 C C . VAL A 1 181 ? 45.047 17.594 -38.262 1.00 84.25 181 VAL A C 1
ATOM 1443 O O . VAL A 1 181 ? 44.475 17.224 -37.235 1.00 84.25 181 VAL A O 1
ATOM 1446 N N . PHE A 1 182 ? 44.773 17.035 -39.444 1.00 84.75 182 PHE A N 1
ATOM 1447 C CA . PHE A 1 182 ? 43.805 15.945 -39.577 1.00 84.75 182 PHE A CA 1
ATOM 1448 C C . PHE A 1 182 ? 44.263 14.656 -38.889 1.00 84.75 182 PHE A C 1
ATOM 1450 O O . PHE A 1 182 ? 43.434 13.988 -38.271 1.00 84.75 182 PHE A O 1
ATOM 1457 N N . VAL A 1 183 ? 45.562 14.338 -38.897 1.00 85.56 183 VAL A N 1
ATOM 1458 C CA . VAL A 1 183 ? 46.117 13.220 -38.107 1.00 85.56 183 VAL A CA 1
ATOM 1459 C C . VAL A 1 183 ? 45.841 13.421 -36.613 1.00 85.56 183 VAL A C 1
ATOM 1461 O O . VAL A 1 183 ? 45.399 12.495 -35.928 1.00 85.56 183 VAL A O 1
ATOM 1464 N N . PHE A 1 184 ? 46.024 14.643 -36.108 1.00 86.88 184 PHE A N 1
ATOM 1465 C CA . PHE A 1 184 ? 45.732 14.978 -34.713 1.00 86.88 184 PHE A CA 1
ATOM 1466 C C . PHE A 1 184 ? 44.235 14.852 -34.378 1.00 86.88 184 PHE A C 1
ATOM 1468 O O . PHE A 1 184 ? 43.867 14.295 -33.344 1.00 86.88 184 PHE A O 1
ATOM 1475 N N . ILE A 1 185 ? 43.352 15.288 -35.280 1.00 89.44 185 ILE A N 1
ATOM 1476 C CA . ILE A 1 185 ? 41.898 15.128 -35.130 1.00 89.44 185 ILE A CA 1
ATOM 1477 C C . ILE A 1 185 ? 41.492 13.645 -35.136 1.00 89.44 185 ILE A C 1
ATOM 1479 O O . ILE A 1 185 ? 40.674 13.227 -34.314 1.00 89.44 185 ILE A O 1
ATOM 1483 N N . ILE A 1 186 ? 42.088 12.822 -36.005 1.00 89.06 186 ILE A N 1
ATOM 1484 C CA . ILE A 1 186 ? 41.834 11.374 -36.026 1.00 89.06 186 ILE A CA 1
ATOM 1485 C C . ILE A 1 186 ? 42.233 10.727 -34.693 1.00 89.06 186 ILE A C 1
ATOM 1487 O O . ILE A 1 186 ? 41.555 9.803 -34.237 1.00 89.06 186 ILE A O 1
ATOM 1491 N N . MET A 1 187 ? 43.276 11.225 -34.021 1.00 89.94 187 MET A N 1
ATOM 1492 C CA . MET A 1 187 ? 43.657 10.711 -32.705 1.00 89.94 187 MET A CA 1
ATOM 1493 C C . MET A 1 187 ? 42.576 10.931 -31.647 1.00 89.94 187 MET A C 1
ATOM 1495 O O . MET A 1 187 ? 42.282 10.009 -30.884 1.00 89.94 187 MET A O 1
ATOM 1499 N N . PHE A 1 188 ? 41.905 12.086 -31.653 1.00 89.94 188 PHE A N 1
ATOM 1500 C CA . PHE A 1 188 ? 40.707 12.277 -30.830 1.00 89.94 188 PHE A CA 1
ATOM 1501 C C . PHE A 1 188 ? 39.565 11.342 -31.233 1.00 89.94 188 PHE A C 1
ATOM 1503 O O . PHE A 1 188 ? 38.847 10.858 -30.360 1.00 89.94 188 PHE A O 1
ATOM 1510 N N . GLY A 1 189 ? 39.434 11.023 -32.523 1.00 89.62 189 GLY A N 1
ATOM 1511 C CA . GLY A 1 189 ? 38.514 9.994 -33.007 1.00 89.62 189 GLY A CA 1
ATOM 1512 C C . GLY A 1 189 ? 38.755 8.627 -32.362 1.00 89.62 189 GLY A C 1
ATOM 1513 O O . GLY A 1 189 ? 37.821 8.020 -31.847 1.00 89.62 189 GLY A O 1
ATOM 1514 N N . PHE A 1 190 ? 40.006 8.165 -32.290 1.00 92.00 190 PHE A N 1
ATOM 1515 C CA . PHE A 1 190 ? 40.339 6.908 -31.606 1.00 92.00 190 PHE A CA 1
ATOM 1516 C C . PHE A 1 190 ? 40.058 6.951 -30.099 1.00 92.00 190 PHE A C 1
ATOM 1518 O O . PHE A 1 190 ? 39.582 5.965 -29.532 1.00 92.00 190 PHE A O 1
ATOM 1525 N N . VAL A 1 191 ? 40.303 8.092 -29.448 1.00 93.19 191 VAL A N 1
ATOM 1526 C CA . VAL A 1 191 ? 39.945 8.294 -28.034 1.00 93.19 191 VAL A CA 1
ATOM 1527 C C . VAL A 1 191 ? 38.428 8.205 -27.841 1.00 93.19 191 VAL A C 1
ATOM 1529 O O . VAL A 1 191 ? 37.970 7.511 -26.934 1.00 93.19 191 VAL A O 1
ATOM 1532 N N . MET A 1 192 ? 37.644 8.833 -28.720 1.00 93.81 192 MET A N 1
ATOM 1533 C CA . MET A 1 192 ? 36.181 8.741 -28.724 1.00 93.81 192 MET A CA 1
ATOM 1534 C C . MET A 1 192 ? 35.705 7.288 -28.872 1.00 93.81 192 MET A C 1
ATOM 1536 O O . MET A 1 192 ? 34.856 6.847 -28.094 1.00 93.81 192 MET A O 1
ATOM 1540 N N . LEU A 1 193 ? 36.294 6.507 -29.790 1.00 93.56 193 LEU A N 1
ATOM 1541 C CA . LEU A 1 193 ? 35.962 5.085 -29.962 1.00 93.56 193 LEU A CA 1
ATOM 1542 C C . LEU A 1 193 ? 36.200 4.283 -28.676 1.00 93.56 193 LEU A C 1
ATOM 1544 O O . LEU A 1 193 ? 35.373 3.452 -28.296 1.00 93.56 193 LEU A O 1
ATOM 1548 N N . PHE A 1 194 ? 37.312 4.546 -27.986 1.00 93.38 194 PHE A N 1
ATOM 1549 C CA . PHE A 1 194 ? 37.641 3.875 -26.731 1.00 93.38 194 PHE A CA 1
ATOM 1550 C C . PHE A 1 194 ? 36.661 4.234 -25.607 1.00 93.38 194 PHE A C 1
ATOM 1552 O O . PHE A 1 194 ? 36.189 3.344 -24.900 1.00 93.38 194 PHE A O 1
ATOM 1559 N N . ILE A 1 195 ? 36.316 5.517 -25.458 1.00 93.81 195 ILE A N 1
ATOM 1560 C CA . ILE A 1 195 ? 35.367 5.990 -24.439 1.00 93.81 195 ILE A CA 1
ATOM 1561 C C . ILE A 1 195 ? 33.977 5.381 -24.673 1.00 93.81 195 ILE A C 1
ATOM 1563 O O . ILE A 1 195 ? 33.371 4.861 -23.733 1.00 93.81 195 ILE A O 1
ATOM 1567 N N . ASN A 1 196 ? 33.489 5.384 -25.917 1.00 92.38 196 ASN A N 1
ATOM 1568 C CA . ASN A 1 196 ? 32.202 4.783 -26.270 1.00 92.38 196 ASN A CA 1
ATOM 1569 C C . ASN A 1 196 ? 32.199 3.258 -26.070 1.00 92.38 196 ASN A C 1
ATOM 1571 O O . ASN A 1 196 ? 31.255 2.708 -25.499 1.00 92.38 196 ASN A O 1
ATOM 1575 N N . GLY A 1 197 ? 33.275 2.566 -26.458 1.00 92.56 197 GLY A N 1
ATOM 1576 C CA . GLY A 1 197 ? 33.426 1.129 -26.213 1.00 92.56 197 GLY A CA 1
ATOM 1577 C C . GLY A 1 197 ? 33.453 0.783 -24.720 1.00 92.56 197 GLY A C 1
ATOM 1578 O O . GLY A 1 197 ? 32.804 -0.172 -24.286 1.00 92.56 197 GLY A O 1
ATOM 1579 N N . TYR A 1 198 ? 34.145 1.594 -23.915 1.00 92.69 198 TYR A N 1
ATOM 1580 C CA . TYR A 1 198 ? 34.179 1.458 -22.460 1.00 92.69 198 TYR A CA 1
ATOM 1581 C C . TYR A 1 198 ? 32.795 1.660 -21.831 1.00 92.69 198 TYR A C 1
ATOM 1583 O O . TYR A 1 198 ? 32.380 0.861 -20.989 1.00 92.69 198 TYR A O 1
ATOM 1591 N N . PHE A 1 199 ? 32.050 2.674 -22.276 1.00 91.88 199 PHE A N 1
ATOM 1592 C CA . PHE A 1 199 ? 30.685 2.924 -21.819 1.00 91.88 199 PHE A CA 1
ATOM 1593 C C . PHE A 1 199 ? 29.743 1.751 -22.135 1.00 91.88 199 PHE A C 1
ATOM 1595 O O . PHE A 1 199 ? 29.036 1.274 -21.247 1.00 91.88 199 PHE A O 1
ATOM 1602 N N . ILE A 1 200 ? 29.782 1.211 -23.358 1.00 91.25 200 ILE A N 1
ATOM 1603 C CA . ILE A 1 200 ? 28.975 0.037 -23.736 1.00 91.25 200 ILE A CA 1
ATOM 1604 C C . ILE A 1 200 ? 29.323 -1.168 -22.853 1.00 91.25 200 ILE A C 1
ATOM 1606 O O . ILE A 1 200 ? 28.428 -1.861 -22.365 1.00 91.25 200 ILE A O 1
ATOM 1610 N N . ALA A 1 201 ? 30.612 -1.407 -22.592 1.00 89.38 201 ALA A N 1
ATOM 1611 C CA . ALA A 1 201 ? 31.044 -2.481 -21.702 1.00 89.38 201 ALA A CA 1
ATOM 1612 C C . ALA A 1 201 ? 30.514 -2.299 -20.267 1.00 89.38 201 ALA A C 1
ATOM 1614 O O . ALA A 1 201 ? 30.089 -3.278 -19.651 1.00 89.38 201 ALA A O 1
ATOM 1615 N N . GLN A 1 202 ? 30.483 -1.068 -19.744 1.00 86.38 202 GLN A N 1
ATOM 1616 C CA . GLN A 1 202 ? 29.882 -0.774 -18.439 1.00 86.38 202 GLN A CA 1
ATOM 1617 C C . GLN A 1 202 ? 28.381 -1.081 -18.410 1.00 86.38 202 GLN A C 1
ATOM 1619 O O . GLN A 1 202 ? 27.911 -1.739 -17.478 1.00 86.38 202 GLN A O 1
ATOM 1624 N N . VAL A 1 203 ? 27.646 -0.676 -19.448 1.00 86.06 203 VAL A N 1
ATOM 1625 C CA . VAL A 1 203 ? 26.208 -0.949 -19.574 1.00 86.06 203 VAL A CA 1
ATOM 1626 C C . VAL A 1 203 ? 25.937 -2.460 -19.621 1.00 86.06 203 VAL A C 1
ATOM 1628 O O . VAL A 1 203 ? 25.083 -2.956 -18.887 1.00 86.06 203 VAL A O 1
ATOM 1631 N N . LEU A 1 204 ? 26.723 -3.222 -20.391 1.00 83.56 204 LEU A N 1
ATOM 1632 C CA . LEU A 1 204 ? 26.616 -4.688 -20.454 1.00 83.56 204 LEU A CA 1
ATOM 1633 C C . LEU A 1 204 ? 26.950 -5.372 -19.119 1.00 83.56 204 LEU A C 1
ATOM 1635 O O . LEU A 1 204 ? 26.346 -6.385 -18.769 1.00 83.56 204 LEU A O 1
ATOM 1639 N N . GLN A 1 205 ? 27.882 -4.808 -18.348 1.00 82.81 205 GLN A N 1
ATOM 1640 C CA . GLN A 1 205 ? 28.225 -5.271 -16.999 1.00 82.81 205 GLN A CA 1
ATOM 1641 C C . GLN A 1 205 ? 27.244 -4.787 -15.919 1.00 82.81 205 GLN A C 1
ATOM 1643 O O . GLN A 1 205 ? 27.487 -5.030 -14.735 1.00 82.81 205 GLN A O 1
ATOM 1648 N N . LYS A 1 206 ? 26.146 -4.114 -16.298 1.00 77.00 206 LYS A N 1
ATOM 1649 C CA . LYS A 1 206 ? 25.164 -3.506 -15.382 1.00 77.00 206 LYS A CA 1
ATOM 1650 C C . LYS A 1 206 ? 25.796 -2.527 -14.380 1.00 77.00 206 LYS A C 1
ATOM 1652 O O . LYS A 1 206 ? 25.326 -2.384 -13.254 1.00 77.00 206 LYS A O 1
ATOM 1657 N N . ARG A 1 207 ? 26.893 -1.871 -14.771 1.00 74.31 207 ARG A N 1
ATOM 1658 C CA . ARG A 1 207 ? 27.524 -0.781 -14.018 1.00 74.31 207 ARG A CA 1
ATOM 1659 C C . ARG A 1 207 ? 27.040 0.536 -14.603 1.00 74.31 207 ARG A C 1
ATOM 1661 O O . ARG A 1 207 ? 27.624 1.069 -15.536 1.00 74.31 207 ARG A O 1
ATOM 1668 N N . GLU A 1 208 ? 25.934 1.019 -14.067 1.00 75.81 208 GLU A N 1
ATOM 1669 C CA . GLU A 1 208 ? 25.262 2.227 -14.537 1.00 75.81 208 GLU A CA 1
ATOM 1670 C C . GLU A 1 208 ? 26.033 3.476 -14.083 1.00 75.81 208 GLU A C 1
ATOM 1672 O O . GLU A 1 208 ? 26.234 3.695 -12.889 1.00 75.81 208 GLU A O 1
ATOM 1677 N N . SER A 1 209 ? 26.512 4.280 -15.038 1.00 77.38 209 SER A N 1
ATOM 1678 C CA . SER A 1 209 ? 27.299 5.488 -14.767 1.00 77.38 209 SER A CA 1
ATOM 1679 C C . SER A 1 209 ? 26.900 6.616 -15.710 1.00 77.38 209 SER A C 1
ATOM 1681 O O . SER A 1 209 ? 27.262 6.634 -16.889 1.00 77.38 209 SER A O 1
ATOM 1683 N N . GLU A 1 210 ? 26.170 7.593 -15.174 1.00 84.00 210 GLU A N 1
ATOM 1684 C CA . GLU A 1 210 ? 25.756 8.789 -15.919 1.00 84.00 210 GLU A CA 1
ATOM 1685 C C . GLU A 1 210 ? 26.963 9.628 -16.349 1.00 84.00 210 GLU A C 1
ATOM 1687 O O . GLU A 1 210 ? 26.982 10.198 -17.440 1.00 84.00 210 GLU A O 1
ATOM 1692 N N . VAL A 1 211 ? 28.016 9.635 -15.526 1.00 85.69 211 VAL A N 1
ATOM 1693 C CA . VAL A 1 211 ? 29.279 10.314 -15.828 1.00 85.69 211 VAL A CA 1
ATOM 1694 C C . VAL A 1 211 ? 29.927 9.698 -17.067 1.00 85.69 211 VAL A C 1
ATOM 1696 O O . VAL A 1 211 ? 30.315 10.427 -17.976 1.00 85.69 211 VAL A O 1
ATOM 1699 N N . SER A 1 212 ? 29.990 8.364 -17.148 1.00 86.12 212 SER A N 1
ATOM 1700 C CA . SER A 1 212 ? 30.574 7.686 -18.311 1.00 86.12 212 SER A CA 1
ATOM 1701 C C . SER A 1 212 ? 29.773 7.939 -19.588 1.00 86.12 212 SER A C 1
ATOM 1703 O O . SER A 1 212 ? 30.378 8.188 -20.627 1.00 86.12 212 SER A O 1
ATOM 1705 N N . GLY A 1 213 ? 28.437 7.894 -19.520 1.00 87.44 213 GLY A N 1
ATOM 1706 C CA . GLY A 1 213 ? 27.581 8.156 -20.683 1.00 87.44 213 GLY A CA 1
ATOM 1707 C C . GLY A 1 213 ? 27.671 9.603 -21.173 1.00 87.44 213 GLY A C 1
ATOM 1708 O O . GLY A 1 213 ? 27.713 9.854 -22.374 1.00 87.44 213 GLY A O 1
ATOM 1709 N N . THR A 1 214 ? 27.783 10.561 -20.250 1.00 88.69 214 THR A N 1
ATOM 1710 C CA . THR A 1 214 ? 27.952 11.980 -20.598 1.00 88.69 214 THR A CA 1
ATOM 1711 C C . THR A 1 214 ? 29.310 12.238 -21.254 1.00 88.69 214 THR A C 1
ATOM 1713 O O . THR A 1 214 ? 29.378 12.936 -22.262 1.00 88.69 214 THR A O 1
ATOM 1716 N N . ILE A 1 215 ? 30.392 11.652 -20.724 1.00 90.94 215 ILE A N 1
ATOM 1717 C CA . ILE A 1 215 ? 31.739 11.774 -21.310 1.00 90.94 215 ILE A CA 1
ATOM 1718 C C . ILE A 1 215 ? 31.782 11.152 -22.712 1.00 90.94 215 ILE A C 1
ATOM 1720 O O . ILE A 1 215 ? 32.385 11.739 -23.610 1.00 90.94 215 ILE A O 1
ATOM 1724 N N . ALA A 1 216 ? 31.112 10.013 -22.913 1.00 92.25 216 ALA A N 1
ATOM 1725 C CA . ALA A 1 216 ? 30.970 9.390 -24.225 1.00 92.25 216 ALA A CA 1
ATOM 1726 C C . ALA A 1 216 ? 30.317 10.350 -25.235 1.00 92.25 216 ALA A C 1
ATOM 1728 O O . ALA A 1 216 ? 30.957 10.693 -26.227 1.00 92.25 216 ALA A O 1
ATOM 1729 N N . GLY A 1 217 ? 29.150 10.919 -24.915 1.00 90.88 217 GLY A N 1
ATOM 1730 C CA . GLY A 1 217 ? 28.475 11.860 -25.820 1.00 90.88 217 GLY A CA 1
ATOM 1731 C C . GLY A 1 217 ? 29.266 13.148 -26.089 1.00 90.88 217 GLY A C 1
ATOM 1732 O O . GLY A 1 217 ? 29.302 13.640 -27.217 1.00 90.88 217 GLY A O 1
ATOM 1733 N N . ILE A 1 218 ? 29.971 13.684 -25.083 1.00 92.69 218 ILE A N 1
ATOM 1734 C CA . ILE A 1 218 ? 30.858 14.847 -25.267 1.00 92.69 218 ILE A CA 1
ATOM 1735 C C . ILE A 1 218 ? 31.987 14.518 -26.249 1.00 92.69 218 ILE A C 1
ATOM 1737 O O . ILE A 1 218 ? 32.350 15.363 -27.067 1.00 92.69 218 ILE A O 1
ATOM 1741 N N . SER A 1 219 ? 32.541 13.305 -26.196 1.00 93.62 219 SER A N 1
ATOM 1742 C CA . SER A 1 219 ? 33.675 12.935 -27.042 1.00 93.62 219 SER A CA 1
ATOM 1743 C C . SER A 1 219 ? 33.338 12.967 -28.542 1.00 93.62 219 SER A C 1
ATOM 1745 O O . SER A 1 219 ? 34.137 13.492 -29.320 1.00 93.62 219 SER A O 1
ATOM 1747 N N . GLY A 1 220 ? 32.136 12.535 -28.949 1.00 91.50 220 GLY A N 1
ATOM 1748 C CA . GLY A 1 220 ? 31.660 12.668 -30.334 1.00 91.50 220 GLY A CA 1
ATOM 1749 C C . GLY A 1 220 ? 31.457 14.124 -30.775 1.00 91.50 220 GLY A C 1
ATOM 1750 O O . GLY A 1 220 ? 31.827 14.507 -31.891 1.00 91.50 220 GLY A O 1
ATOM 1751 N N . ILE A 1 221 ? 30.943 14.976 -29.880 1.00 93.88 221 ILE A N 1
ATOM 1752 C CA . ILE A 1 221 ? 30.771 16.413 -30.147 1.00 93.88 221 ILE A CA 1
ATOM 1753 C C . ILE A 1 221 ? 32.129 17.085 -30.364 1.00 93.88 221 ILE A C 1
ATOM 1755 O O . ILE A 1 221 ? 32.283 17.842 -31.321 1.00 93.88 221 ILE A O 1
ATOM 1759 N N . VAL A 1 222 ? 33.121 16.797 -29.517 1.00 94.44 222 VAL A N 1
ATOM 1760 C CA . VAL A 1 222 ? 34.459 17.406 -29.597 1.00 94.44 222 VAL A CA 1
ATOM 1761 C C . VAL A 1 222 ? 35.119 17.123 -30.945 1.00 94.44 222 VAL A C 1
ATOM 1763 O O . VAL A 1 222 ? 35.593 18.056 -31.591 1.00 94.44 222 VAL A O 1
ATOM 1766 N N . VAL A 1 223 ? 35.108 15.866 -31.402 1.00 92.56 223 VAL A N 1
ATOM 1767 C CA . VAL A 1 223 ? 35.698 15.483 -32.697 1.00 92.56 223 VAL A CA 1
ATOM 1768 C C . VAL A 1 223 ? 34.972 16.181 -33.851 1.00 92.56 223 VAL A C 1
ATOM 1770 O O . VAL A 1 223 ? 35.610 16.760 -34.730 1.00 92.56 223 VAL A O 1
ATOM 1773 N N . SER A 1 224 ? 33.639 16.205 -33.817 1.00 93.25 224 SER A N 1
ATOM 1774 C CA . SER A 1 224 ? 32.827 16.839 -34.862 1.00 93.25 224 SER A CA 1
ATOM 1775 C C . SER A 1 224 ? 33.058 18.350 -34.944 1.00 93.25 224 SER A C 1
ATOM 1777 O O . SER A 1 224 ? 33.237 18.903 -36.030 1.00 93.25 224 SER A O 1
ATOM 1779 N N . VAL A 1 225 ? 33.094 19.027 -33.794 1.00 93.75 225 VAL A N 1
ATOM 1780 C CA . VAL A 1 225 ? 33.344 20.470 -33.705 1.00 93.75 225 VAL A CA 1
ATOM 1781 C C . VAL A 1 225 ? 34.765 20.802 -34.151 1.00 93.75 225 VAL A C 1
ATOM 1783 O O . VAL A 1 225 ? 34.939 21.761 -34.896 1.00 93.75 225 VAL A O 1
ATOM 1786 N N . ALA A 1 226 ? 35.768 20.001 -33.777 1.00 92.12 226 ALA A N 1
ATOM 1787 C CA . ALA A 1 226 ? 37.146 20.201 -34.224 1.00 92.12 226 ALA A CA 1
ATOM 1788 C C . ALA A 1 226 ? 37.261 20.173 -35.758 1.00 92.12 226 ALA A C 1
ATOM 1790 O O . ALA A 1 226 ? 37.913 21.035 -36.341 1.00 92.12 226 ALA A O 1
ATOM 1791 N N . ILE A 1 227 ? 36.567 19.242 -36.419 1.00 90.81 227 ILE A N 1
ATOM 1792 C CA . ILE A 1 227 ? 36.546 19.134 -37.886 1.00 90.81 227 ILE A CA 1
ATOM 1793 C C . ILE A 1 227 ? 35.862 20.343 -38.531 1.00 90.81 227 ILE A C 1
ATOM 1795 O O . ILE A 1 227 ? 36.370 20.895 -39.506 1.00 90.81 227 ILE A O 1
ATOM 1799 N N . LEU A 1 228 ? 34.717 20.770 -37.992 1.00 91.00 228 LEU A N 1
ATOM 1800 C CA . LEU A 1 228 ? 33.975 21.920 -38.515 1.00 91.00 228 LEU A CA 1
ATOM 1801 C C . LEU A 1 228 ? 34.747 23.232 -38.336 1.00 91.00 228 LEU A C 1
ATOM 1803 O O . LEU A 1 228 ? 34.804 24.033 -39.268 1.00 91.00 228 LEU A O 1
ATOM 1807 N N . LEU A 1 229 ? 35.372 23.431 -37.173 1.00 91.62 229 LEU A N 1
ATOM 1808 C CA . LEU A 1 229 ? 36.224 24.589 -36.906 1.00 91.62 229 LEU A CA 1
ATOM 1809 C C . LEU A 1 229 ? 37.456 24.592 -37.807 1.00 91.62 229 LEU A C 1
ATOM 1811 O O . LEU A 1 229 ? 37.822 25.642 -38.324 1.00 91.62 229 LEU A O 1
ATOM 1815 N N . TYR A 1 230 ? 38.070 23.429 -38.026 1.00 89.06 230 TYR A N 1
ATOM 1816 C CA . TYR A 1 230 ? 39.245 23.337 -38.881 1.00 89.06 230 TYR A CA 1
ATOM 1817 C C . TYR A 1 230 ? 38.917 23.603 -40.353 1.00 89.06 230 TYR A C 1
ATOM 1819 O O . TYR A 1 230 ? 39.629 24.356 -41.014 1.00 89.06 230 TYR A O 1
ATOM 1827 N N . LYS A 1 231 ? 37.789 23.079 -40.852 1.00 88.31 231 LYS A N 1
ATOM 1828 C CA . LYS A 1 231 ? 37.272 23.452 -42.174 1.00 88.31 231 LYS A CA 1
ATOM 1829 C C . LYS A 1 231 ? 37.071 24.965 -42.281 1.00 88.31 231 LYS A C 1
ATOM 1831 O O . LYS A 1 231 ? 37.518 25.566 -43.250 1.00 88.31 231 LYS A O 1
ATOM 1836 N N . TRP A 1 232 ? 36.403 25.565 -41.297 1.00 87.88 232 TRP A N 1
ATOM 1837 C CA . TRP A 1 232 ? 36.121 26.999 -41.298 1.00 87.88 232 TRP A CA 1
ATOM 1838 C C . TRP A 1 232 ? 37.402 27.844 -41.284 1.00 87.88 232 TRP A C 1
ATOM 1840 O O . TRP A 1 232 ? 37.503 28.817 -42.025 1.00 87.88 232 TRP A O 1
ATOM 1850 N N . TYR A 1 233 ? 38.401 27.432 -40.501 1.00 86.44 233 TYR A N 1
ATOM 1851 C CA . TYR A 1 233 ? 39.726 28.049 -40.486 1.00 86.44 233 TYR A CA 1
ATOM 1852 C C . TYR A 1 233 ? 40.399 28.008 -41.866 1.00 86.44 233 TYR A C 1
ATOM 1854 O O . TYR A 1 233 ? 40.897 29.032 -42.330 1.00 86.44 233 TYR A O 1
ATOM 1862 N N . LEU A 1 234 ? 40.376 26.854 -42.541 1.00 80.44 234 LEU A N 1
ATOM 1863 C CA . LEU A 1 234 ? 40.955 26.715 -43.880 1.00 80.44 234 LEU A CA 1
ATOM 1864 C C . LEU A 1 234 ? 40.193 27.527 -44.933 1.00 80.44 234 LEU A C 1
ATOM 1866 O O . LEU A 1 234 ? 40.824 28.140 -45.788 1.00 80.44 234 LEU A O 1
ATOM 1870 N N . ASP A 1 235 ? 38.862 27.582 -44.849 1.00 81.19 235 ASP A N 1
ATOM 1871 C CA . ASP A 1 235 ? 38.048 28.409 -45.744 1.00 81.19 235 ASP A CA 1
ATOM 1872 C C . ASP A 1 235 ? 38.407 29.902 -45.621 1.00 81.19 235 ASP A C 1
ATOM 1874 O O . ASP A 1 235 ? 38.571 30.557 -46.647 1.00 81.19 235 ASP A O 1
ATOM 1878 N N . ILE A 1 236 ? 38.597 30.418 -44.398 1.00 81.69 236 ILE A N 1
ATOM 1879 C CA . ILE A 1 236 ? 39.015 31.814 -44.158 1.00 81.69 236 ILE A CA 1
ATOM 1880 C C . ILE A 1 236 ? 40.443 32.055 -44.645 1.00 81.69 236 ILE A C 1
ATOM 1882 O O . ILE A 1 236 ? 40.693 33.008 -45.380 1.00 81.69 236 ILE A O 1
ATOM 1886 N N . SER A 1 237 ? 41.380 31.188 -44.253 1.00 76.00 237 SER A N 1
ATOM 1887 C CA . SER A 1 237 ? 42.796 31.354 -44.594 1.00 76.00 237 SER A CA 1
ATOM 1888 C C . SER A 1 237 ? 43.023 31.374 -46.106 1.00 76.00 237 SER A C 1
ATOM 1890 O O . SER A 1 237 ? 43.900 32.085 -46.578 1.00 76.00 237 SER A O 1
ATOM 1892 N N . MET A 1 238 ? 42.239 30.612 -46.874 1.00 70.56 238 MET A N 1
ATOM 1893 C CA . MET A 1 238 ? 42.368 30.545 -48.333 1.00 70.56 238 MET A CA 1
ATOM 1894 C C . MET A 1 238 ? 41.609 31.654 -49.078 1.00 70.56 238 MET A C 1
ATOM 1896 O O . MET A 1 238 ? 41.851 31.859 -50.267 1.00 70.56 238 MET A O 1
ATOM 1900 N N . GLU A 1 239 ? 40.687 32.360 -48.416 1.00 68.00 239 GLU A N 1
ATOM 1901 C CA . GLU A 1 239 ? 39.984 33.515 -48.988 1.00 68.00 239 GLU A CA 1
ATOM 1902 C C . GLU A 1 239 ? 40.884 34.764 -49.011 1.00 68.00 239 GLU A C 1
ATOM 1904 O O . GLU A 1 239 ? 40.811 35.553 -49.953 1.00 68.00 239 GLU A O 1
ATOM 1909 N N . GLU A 1 240 ? 41.797 34.898 -48.041 1.00 60.84 240 GLU A N 1
ATOM 1910 C CA . GLU A 1 240 ? 42.783 35.990 -47.980 1.00 60.84 240 GLU A CA 1
ATOM 1911 C C . GLU A 1 240 ? 43.865 35.895 -49.076 1.00 60.84 240 GLU A C 1
ATOM 1913 O O . GLU A 1 240 ? 44.285 36.924 -49.609 1.00 60.84 240 GLU A O 1
ATOM 1918 N N . ASP A 1 241 ? 44.257 34.681 -49.482 1.00 59.00 241 ASP A N 1
ATOM 1919 C CA . ASP A 1 241 ? 45.309 34.437 -50.487 1.00 59.00 241 ASP A CA 1
ATOM 1920 C C . ASP A 1 241 ? 44.803 34.467 -51.949 1.00 59.00 241 ASP A C 1
ATOM 1922 O O . ASP A 1 241 ? 45.581 34.359 -52.901 1.00 59.00 241 ASP A O 1
ATOM 1926 N N . GLY A 1 242 ? 43.488 34.607 -52.165 1.00 54.16 242 GLY A N 1
ATOM 1927 C CA . GLY A 1 242 ? 42.862 34.753 -53.488 1.00 54.16 242 GLY A CA 1
ATOM 1928 C C . GLY A 1 242 ? 42.921 33.522 -54.411 1.00 54.16 242 GLY A C 1
ATOM 1929 O O . GLY A 1 242 ? 42.428 33.595 -55.539 1.00 54.16 242 GLY A O 1
ATOM 1930 N N . TRP A 1 243 ? 43.515 32.404 -53.973 1.00 56.75 243 TRP A N 1
ATOM 1931 C CA . TRP A 1 243 ? 43.686 31.161 -54.740 1.00 56.75 243 TRP A CA 1
ATOM 1932 C C . TRP A 1 243 ? 43.324 29.936 -53.881 1.00 56.75 243 TRP A C 1
ATOM 1934 O O . TRP A 1 243 ? 44.018 29.595 -52.925 1.00 56.75 243 TRP A O 1
ATOM 1944 N N . ARG A 1 244 ? 42.246 29.225 -54.245 1.00 61.75 244 ARG A N 1
ATOM 1945 C CA . ARG A 1 244 ? 41.745 28.047 -53.512 1.00 61.75 244 ARG A CA 1
ATOM 1946 C C . ARG A 1 244 ? 42.369 26.762 -54.065 1.00 61.75 244 ARG A C 1
ATOM 1948 O O . ARG A 1 244 ? 41.892 26.206 -55.050 1.00 61.75 244 ARG A O 1
ATOM 1955 N N . TRP A 1 245 ? 43.452 26.298 -53.448 1.00 68.06 245 TRP A N 1
ATOM 1956 C CA . TRP A 1 245 ? 44.165 25.086 -53.875 1.00 68.06 245 TRP A CA 1
ATOM 1957 C C . TRP A 1 245 ? 43.613 23.796 -53.237 1.00 68.06 245 TRP A C 1
ATOM 1959 O O . TRP A 1 245 ? 43.825 22.717 -53.788 1.00 68.06 245 TRP A O 1
ATOM 1969 N N . ILE A 1 246 ? 42.840 23.902 -52.143 1.00 71.50 246 ILE A N 1
ATOM 1970 C CA . ILE A 1 246 ? 42.118 22.785 -51.510 1.00 71.50 246 ILE A CA 1
ATOM 1971 C C . ILE A 1 246 ? 40.630 23.128 -51.360 1.00 71.50 246 ILE A C 1
ATOM 1973 O O . ILE A 1 246 ? 40.270 24.216 -50.914 1.00 71.50 246 ILE A O 1
ATOM 1977 N N . SER A 1 247 ? 39.751 22.178 -51.687 1.00 75.12 247 SER A N 1
ATOM 1978 C CA . SER A 1 247 ? 38.325 22.226 -51.348 1.00 75.12 247 SER A CA 1
ATOM 1979 C C . SER A 1 247 ? 37.970 21.130 -50.346 1.00 75.12 247 SER A C 1
ATOM 1981 O O . SER A 1 247 ? 38.352 19.972 -50.516 1.00 75.12 247 SER A O 1
ATOM 1983 N N . ILE A 1 248 ? 37.227 21.500 -49.300 1.00 81.44 248 ILE A N 1
ATOM 1984 C CA . ILE A 1 248 ? 36.891 20.626 -48.174 1.00 81.44 248 ILE A CA 1
ATOM 1985 C C . ILE A 1 248 ? 35.382 20.447 -48.095 1.00 81.44 248 ILE A C 1
ATOM 1987 O O . ILE A 1 248 ? 34.644 21.354 -47.693 1.00 81.44 248 ILE A O 1
ATOM 1991 N N . ASN A 1 249 ? 34.910 19.246 -48.421 1.00 84.75 249 ASN A N 1
ATOM 1992 C CA . ASN A 1 249 ? 33.501 18.911 -48.266 1.00 84.75 249 ASN A CA 1
ATOM 1993 C C . ASN A 1 249 ? 33.270 18.075 -47.006 1.00 84.75 249 ASN A C 1
ATOM 1995 O O . ASN A 1 249 ? 33.943 17.068 -46.791 1.00 84.75 249 ASN A O 1
ATOM 1999 N N . THR A 1 250 ? 32.312 18.483 -46.174 1.00 87.62 250 THR A N 1
ATOM 2000 C CA . THR A 1 250 ? 31.925 17.713 -44.989 1.00 87.62 250 THR A CA 1
ATOM 2001 C C . THR A 1 250 ? 31.061 16.538 -45.410 1.00 87.62 250 THR A C 1
ATOM 2003 O O . THR A 1 250 ? 30.139 16.671 -46.210 1.00 87.62 250 THR A O 1
ATOM 2006 N N . GLN A 1 251 ? 31.369 15.372 -44.863 1.00 90.31 251 GLN A N 1
ATOM 2007 C CA . GLN A 1 251 ? 30.684 14.124 -45.158 1.00 90.31 251 GLN A CA 1
ATOM 2008 C C . GLN A 1 251 ? 29.725 13.747 -44.026 1.00 90.31 251 GLN A C 1
ATOM 2010 O O . GLN A 1 251 ? 29.710 14.344 -42.946 1.00 90.31 251 GLN A O 1
ATOM 2015 N N . VAL A 1 252 ? 28.901 12.733 -44.288 1.00 88.69 252 VAL A N 1
ATOM 2016 C CA . VAL A 1 252 ? 27.821 12.290 -43.392 1.00 88.69 252 VAL A CA 1
ATOM 2017 C C . VAL A 1 252 ? 28.340 11.857 -42.013 1.00 88.69 252 VAL A C 1
ATOM 2019 O O . VAL A 1 252 ? 27.640 12.051 -41.020 1.00 88.69 252 VAL A O 1
ATOM 2022 N N . GLY A 1 253 ? 29.571 11.338 -41.924 1.00 88.62 253 GLY A N 1
ATOM 2023 C CA . GLY A 1 253 ? 30.152 10.865 -40.666 1.00 88.62 253 GLY A CA 1
ATOM 2024 C C . GLY A 1 253 ? 30.242 11.947 -39.583 1.00 88.62 253 GLY A C 1
ATOM 2025 O O . GLY A 1 253 ? 29.879 11.677 -38.443 1.00 88.62 253 GLY A O 1
ATOM 2026 N N . VAL A 1 254 ? 30.620 13.185 -39.936 1.00 90.56 254 VAL A N 1
ATOM 2027 C CA . VAL A 1 254 ? 30.717 14.309 -38.972 1.00 90.56 254 VAL A CA 1
ATOM 2028 C C . VAL A 1 254 ? 29.351 14.668 -38.402 1.00 90.56 254 VAL A C 1
ATOM 2030 O O . VAL A 1 254 ? 29.203 14.892 -37.204 1.00 90.56 254 VAL A O 1
ATOM 2033 N N . TRP A 1 255 ? 28.330 14.715 -39.258 1.00 91.69 255 TRP A N 1
ATOM 2034 C CA . TRP A 1 255 ? 26.981 15.085 -38.839 1.00 91.69 255 TRP A CA 1
ATOM 2035 C C . TRP A 1 255 ? 26.333 14.007 -37.975 1.00 91.69 255 TRP A C 1
ATOM 2037 O O . TRP A 1 255 ? 25.700 14.331 -36.971 1.00 91.69 255 TRP A O 1
ATOM 2047 N N . LEU A 1 256 ? 26.518 12.731 -38.328 1.00 91.62 256 LEU A N 1
ATOM 2048 C CA . LEU A 1 256 ? 26.037 11.614 -37.514 1.00 91.62 256 LEU A CA 1
ATOM 2049 C C . LEU A 1 256 ? 26.701 11.591 -36.139 1.00 91.62 256 LEU A C 1
ATOM 2051 O O . LEU A 1 256 ? 26.009 11.394 -35.146 1.00 91.62 256 LEU A O 1
ATOM 2055 N N . MET A 1 257 ? 28.007 11.845 -36.078 1.00 92.75 257 MET A N 1
ATOM 2056 C CA . MET A 1 257 ? 28.755 11.893 -34.824 1.00 92.75 257 MET A CA 1
ATOM 2057 C C . MET A 1 257 ? 28.271 13.030 -33.913 1.00 92.75 257 MET A C 1
ATOM 2059 O O . MET A 1 257 ? 28.029 12.811 -32.727 1.00 92.75 257 MET A O 1
ATOM 2063 N N . LEU A 1 258 ? 28.044 14.223 -34.473 1.00 93.75 258 LEU A N 1
ATOM 2064 C CA . LEU A 1 258 ? 27.524 15.371 -33.728 1.00 93.75 258 LEU A CA 1
ATOM 2065 C C . LEU A 1 258 ? 26.112 15.112 -33.180 1.00 93.75 258 LEU A C 1
ATOM 2067 O O . LEU A 1 258 ? 25.838 15.373 -32.008 1.00 93.75 258 LEU A O 1
ATOM 2071 N N . LEU A 1 259 ? 25.212 14.599 -34.025 1.00 93.62 259 LEU A N 1
ATOM 2072 C CA . LEU A 1 259 ? 23.825 14.330 -33.642 1.00 93.62 259 LEU A CA 1
ATOM 2073 C C . LEU A 1 259 ? 23.723 13.190 -32.625 1.00 93.62 259 LEU A C 1
ATOM 2075 O O . LEU A 1 259 ? 22.934 13.292 -31.686 1.00 93.62 259 LEU A O 1
ATOM 2079 N N . ALA A 1 260 ? 24.526 12.135 -32.782 1.00 92.12 260 ALA A N 1
ATOM 2080 C CA . ALA A 1 260 ? 24.573 11.028 -31.835 1.00 92.12 260 ALA A CA 1
ATOM 2081 C C . ALA A 1 260 ? 25.119 11.479 -30.468 1.00 92.12 260 ALA A C 1
ATOM 2083 O O . ALA A 1 260 ? 24.480 11.188 -29.459 1.00 92.12 260 ALA A O 1
ATOM 2084 N N . GLY A 1 261 ? 26.170 12.311 -30.444 1.00 91.31 261 GLY A N 1
ATOM 2085 C CA . GLY A 1 261 ? 26.707 12.916 -29.217 1.00 91.31 261 GLY A CA 1
ATOM 2086 C C . GLY A 1 261 ? 25.681 13.729 -28.434 1.00 91.31 261 GLY A C 1
ATOM 2087 O O . GLY A 1 261 ? 25.511 13.550 -27.225 1.00 91.31 261 GLY A O 1
ATOM 2088 N N . ILE A 1 262 ? 24.930 14.590 -29.126 1.00 92.62 262 ILE A N 1
ATOM 2089 C CA . ILE A 1 262 ? 23.851 15.375 -28.509 1.00 92.62 262 ILE A CA 1
ATOM 2090 C C . ILE A 1 262 ? 22.737 14.451 -28.006 1.00 92.62 262 ILE A C 1
ATOM 2092 O O . ILE A 1 262 ? 22.287 14.595 -26.869 1.00 92.62 262 ILE A O 1
ATOM 2096 N N . ALA A 1 263 ? 22.307 13.487 -28.824 1.00 91.25 263 ALA A N 1
ATOM 2097 C CA . ALA A 1 263 ? 21.253 12.548 -28.456 1.00 91.25 263 ALA A CA 1
ATOM 2098 C C . ALA A 1 263 ? 21.633 11.710 -27.225 1.00 91.25 263 ALA A C 1
ATOM 2100 O O . ALA A 1 263 ? 20.795 11.516 -26.343 1.00 91.25 263 ALA A O 1
ATOM 2101 N N . LEU A 1 264 ? 22.890 11.270 -27.120 1.00 91.00 264 LEU A N 1
ATOM 2102 C CA . LEU A 1 264 ? 23.386 10.501 -25.984 1.00 91.00 264 LEU A CA 1
ATOM 2103 C C . LEU A 1 264 ? 23.335 11.325 -24.693 1.00 91.00 264 LEU A C 1
ATOM 2105 O O . LEU A 1 264 ? 22.783 10.860 -23.696 1.00 91.00 264 LEU A O 1
ATOM 2109 N N . ILE A 1 265 ? 23.809 12.576 -24.718 1.00 89.06 265 ILE A N 1
ATOM 2110 C CA . ILE A 1 265 ? 23.702 13.490 -23.567 1.00 89.06 265 ILE A CA 1
ATOM 2111 C C . ILE A 1 265 ? 22.232 13.722 -23.204 1.00 89.06 265 ILE A C 1
ATOM 2113 O O . ILE A 1 265 ? 21.869 13.664 -22.028 1.00 89.06 265 ILE A O 1
ATOM 2117 N N . CYS A 1 266 ? 21.368 13.938 -24.199 1.00 86.62 266 CYS A N 1
ATOM 2118 C CA . CYS A 1 266 ? 19.944 14.139 -23.965 1.00 86.62 266 CYS A CA 1
ATOM 2119 C C . CYS A 1 266 ? 19.290 12.933 -23.279 1.00 86.62 266 CYS A C 1
ATOM 2121 O O . CYS A 1 266 ? 18.526 13.114 -22.332 1.00 86.62 266 CYS A O 1
ATOM 2123 N N . VAL A 1 267 ? 19.616 11.711 -23.703 1.00 87.38 267 VAL A N 1
ATOM 2124 C CA . VAL A 1 267 ? 19.101 10.486 -23.077 1.00 87.38 267 VAL A CA 1
ATOM 2125 C C . VAL A 1 267 ? 19.661 10.307 -21.665 1.00 87.38 267 VAL A C 1
ATOM 2127 O O . VAL A 1 267 ? 18.919 9.963 -20.753 1.00 87.38 267 VAL A O 1
ATOM 2130 N N . ILE A 1 268 ? 20.942 10.581 -21.427 1.00 85.94 268 ILE A N 1
ATOM 2131 C CA . ILE A 1 268 ? 21.524 10.416 -20.088 1.00 85.94 268 ILE A CA 1
ATOM 2132 C C . ILE A 1 268 ? 20.953 11.433 -19.089 1.00 85.94 268 ILE A C 1
ATOM 2134 O O . ILE A 1 268 ? 20.593 11.047 -17.975 1.00 85.94 268 ILE A O 1
ATOM 2138 N N . VAL A 1 269 ? 20.830 12.703 -19.492 1.00 80.62 269 VAL A N 1
ATOM 2139 C CA . VAL A 1 269 ? 20.467 13.820 -18.601 1.00 80.62 269 VAL A CA 1
ATOM 2140 C C . VAL A 1 269 ? 18.955 14.027 -18.487 1.00 80.62 269 VAL A C 1
ATOM 2142 O O . VAL A 1 269 ? 18.456 14.328 -17.404 1.00 80.62 269 VAL A O 1
ATOM 2145 N N . PHE A 1 270 ? 18.212 13.896 -19.588 1.00 72.25 270 PHE A N 1
ATOM 2146 C CA . PHE A 1 270 ? 16.799 14.291 -19.642 1.00 72.25 270 PHE A CA 1
ATOM 2147 C C . PHE A 1 270 ? 15.822 13.120 -19.738 1.00 72.25 270 PHE A C 1
ATOM 2149 O O . PHE A 1 270 ? 14.624 13.337 -19.539 1.00 72.25 270 PHE A O 1
ATOM 2156 N N . TYR A 1 271 ? 16.284 11.890 -19.992 1.00 70.06 271 TYR A N 1
ATOM 2157 C CA . TYR A 1 271 ? 15.399 10.727 -19.955 1.00 70.06 271 TYR A CA 1
ATOM 2158 C C . TYR A 1 271 ? 15.010 10.413 -18.509 1.00 70.06 271 TYR A C 1
ATOM 2160 O O . TYR A 1 271 ? 15.754 9.778 -17.760 1.00 70.06 271 TYR A O 1
ATOM 2168 N N . LYS A 1 272 ? 13.816 10.864 -18.128 1.00 56.56 272 LYS A N 1
ATOM 2169 C CA . LYS A 1 272 ? 13.081 10.350 -16.975 1.00 56.56 272 LYS A CA 1
ATOM 2170 C C . LYS A 1 272 ? 12.216 9.209 -17.474 1.00 56.56 272 LYS A C 1
ATOM 2172 O O . LYS A 1 272 ? 11.330 9.428 -18.296 1.00 56.56 272 LYS A O 1
ATOM 2177 N N . SER A 1 273 ? 12.495 7.999 -17.017 1.00 52.84 273 SER A N 1
ATOM 2178 C CA . SER A 1 273 ? 11.641 6.855 -17.302 1.00 52.84 273 SER A CA 1
ATOM 2179 C C . SER A 1 273 ? 10.266 7.069 -16.655 1.00 52.84 273 SER A C 1
ATOM 2181 O O . SER A 1 273 ? 10.165 7.568 -15.531 1.00 52.84 273 SER A O 1
ATOM 2183 N N . ASP A 1 274 ? 9.191 6.665 -17.338 1.00 44.12 274 ASP A N 1
ATOM 2184 C CA . ASP A 1 274 ? 7.829 6.678 -16.776 1.00 44.12 274 ASP A CA 1
ATOM 2185 C C . ASP A 1 274 ? 7.747 5.900 -15.444 1.00 44.12 274 ASP A C 1
ATOM 2187 O O . ASP A 1 274 ? 6.909 6.184 -14.588 1.00 44.12 274 ASP A O 1
ATOM 2191 N N . THR A 1 275 ? 8.692 4.985 -15.200 1.00 46.38 275 THR A N 1
ATOM 2192 C CA . THR A 1 275 ? 8.848 4.252 -13.941 1.00 46.38 275 THR A CA 1
ATOM 2193 C C . THR A 1 275 ? 9.218 5.140 -12.747 1.00 46.38 275 THR A C 1
ATOM 2195 O O . THR A 1 275 ? 8.763 4.848 -11.642 1.00 46.38 275 THR A O 1
ATOM 2198 N N . GLU A 1 276 ? 9.961 6.243 -12.903 1.00 40.62 276 GLU A N 1
ATOM 2199 C CA . GLU A 1 276 ? 10.270 7.173 -11.795 1.00 40.62 276 GLU A CA 1
ATOM 2200 C C . GLU A 1 276 ? 9.079 8.070 -11.416 1.00 40.62 276 GLU A C 1
ATOM 2202 O O . GLU A 1 276 ? 8.898 8.434 -10.248 1.00 40.62 276 GLU A O 1
ATOM 2207 N N . ALA A 1 277 ? 8.235 8.411 -12.394 1.00 38.03 277 ALA A N 1
ATOM 2208 C CA . ALA A 1 277 ? 7.004 9.163 -12.169 1.00 38.03 277 ALA A CA 1
ATOM 2209 C C . ALA A 1 277 ? 5.896 8.277 -11.566 1.00 38.03 277 ALA A C 1
ATOM 2211 O O . ALA A 1 277 ? 5.200 8.701 -10.637 1.00 38.03 277 ALA A O 1
ATOM 2212 N N . GLU A 1 278 ? 5.768 7.026 -12.022 1.00 41.88 278 GLU A N 1
ATOM 2213 C CA . GLU A 1 278 ? 4.794 6.070 -11.488 1.00 41.88 278 GLU A CA 1
ATOM 2214 C C . GLU A 1 278 ? 5.174 5.516 -10.110 1.00 41.88 278 GLU A C 1
ATOM 2216 O O . GLU A 1 278 ? 4.291 5.337 -9.271 1.00 41.88 278 GLU A O 1
ATOM 2221 N N . THR A 1 279 ? 6.459 5.288 -9.810 1.00 43.56 279 THR A N 1
ATOM 2222 C CA . THR A 1 279 ? 6.877 4.762 -8.493 1.00 43.56 279 THR A CA 1
ATOM 2223 C C . THR A 1 279 ? 6.572 5.724 -7.348 1.00 43.56 279 THR A C 1
ATOM 2225 O O . THR A 1 279 ? 6.167 5.272 -6.277 1.00 43.56 279 THR A O 1
ATOM 2228 N N . LYS A 1 280 ? 6.656 7.047 -7.554 1.00 42.44 280 LYS A N 1
ATOM 2229 C CA . LYS A 1 280 ? 6.262 8.018 -6.517 1.00 42.44 280 LYS A CA 1
ATOM 2230 C C . LYS A 1 280 ? 4.762 7.989 -6.212 1.00 42.44 280 LYS A C 1
ATOM 2232 O O . LYS A 1 280 ? 4.406 8.056 -5.037 1.00 42.44 280 LYS A O 1
ATOM 2237 N N . ASN A 1 281 ? 3.898 7.811 -7.215 1.00 42.38 281 ASN A N 1
ATOM 2238 C CA . ASN A 1 281 ? 2.440 7.780 -7.023 1.00 42.38 281 ASN A CA 1
ATOM 2239 C C . ASN A 1 281 ? 1.878 6.390 -6.663 1.00 42.38 281 ASN A C 1
ATOM 2241 O O . ASN A 1 281 ? 0.928 6.318 -5.887 1.00 42.38 281 ASN A O 1
ATOM 2245 N N . LYS A 1 282 ? 2.478 5.282 -7.129 1.00 49.59 282 LYS A N 1
ATOM 2246 C CA . LYS A 1 282 ? 2.113 3.911 -6.706 1.00 49.59 282 LYS A CA 1
ATOM 2247 C C . LYS A 1 282 ? 2.640 3.548 -5.310 1.00 49.59 282 LYS A C 1
ATOM 2249 O O . LYS A 1 282 ? 2.199 2.555 -4.739 1.00 49.59 282 LYS A O 1
ATOM 2254 N N . SER A 1 283 ? 3.559 4.334 -4.740 1.00 56.81 283 SER A N 1
ATOM 2255 C CA . SER A 1 283 ? 4.164 4.037 -3.433 1.00 56.81 283 SER A CA 1
ATOM 2256 C C . SER A 1 283 ? 3.209 4.140 -2.244 1.00 56.81 283 SER A C 1
ATOM 2258 O O . SER A 1 283 ? 3.545 3.601 -1.199 1.00 56.81 283 SER A O 1
ATOM 2260 N N . ASN A 1 284 ? 2.054 4.804 -2.369 1.00 71.62 284 ASN A N 1
ATOM 2261 C CA . ASN A 1 284 ? 1.099 5.010 -1.277 1.00 71.62 284 ASN A CA 1
ATOM 2262 C C . ASN A 1 284 ? -0.319 4.638 -1.722 1.00 71.62 284 ASN A C 1
ATOM 2264 O O . ASN A 1 284 ? -1.067 5.479 -2.217 1.00 71.62 284 ASN A O 1
ATOM 2268 N N . LEU A 1 285 ? -0.702 3.382 -1.514 1.00 85.81 285 LEU A N 1
ATOM 2269 C CA . LEU A 1 285 ? -2.049 2.898 -1.809 1.00 85.81 285 LEU A CA 1
ATOM 2270 C C . LEU A 1 285 ? -2.904 2.954 -0.542 1.00 85.81 285 LEU A C 1
ATOM 2272 O O . LEU A 1 285 ? -2.482 2.472 0.507 1.00 85.81 285 LEU A O 1
ATOM 2276 N N . GLU A 1 286 ? -4.106 3.521 -0.622 1.00 89.06 286 GLU A N 1
ATOM 2277 C CA . GLU A 1 286 ? -5.064 3.562 0.488 1.00 89.06 286 GLU A CA 1
ATOM 2278 C C . GLU A 1 286 ? -6.369 2.860 0.105 1.00 89.06 286 GLU A C 1
ATOM 2280 O O . GLU A 1 286 ? -7.048 3.240 -0.850 1.00 89.06 286 GLU A O 1
ATOM 2285 N N . PHE A 1 287 ? -6.732 1.844 0.887 1.00 90.50 287 PHE A N 1
ATOM 2286 C CA . PHE A 1 287 ? -7.907 1.011 0.668 1.00 90.50 287 PHE A CA 1
ATOM 2287 C C . PHE A 1 287 ? -8.914 1.140 1.808 1.00 90.50 287 PHE A C 1
ATOM 2289 O O . PHE A 1 287 ? -8.565 1.133 2.991 1.00 90.50 287 PHE A O 1
ATOM 2296 N N . GLU A 1 288 ? -10.190 1.197 1.440 1.00 88.19 288 GLU A N 1
ATOM 2297 C CA . GLU A 1 288 ? -11.314 1.189 2.373 1.00 88.19 288 GLU A CA 1
ATOM 2298 C C . GLU A 1 288 ? -11.559 -0.216 2.936 1.00 88.19 288 GLU A C 1
ATOM 2300 O O . GLU A 1 288 ? -11.575 -1.195 2.187 1.00 88.19 288 GLU A O 1
ATOM 2305 N N . VAL A 1 289 ? -11.757 -0.326 4.255 1.00 89.56 289 VAL A N 1
ATOM 2306 C CA . VAL A 1 289 ? -12.056 -1.610 4.909 1.00 89.56 289 VAL A CA 1
ATOM 2307 C C . VAL A 1 289 ? -13.564 -1.839 4.959 1.00 89.56 289 VAL A C 1
ATOM 2309 O O . VAL A 1 289 ? -14.299 -1.165 5.689 1.00 89.56 289 VAL A O 1
ATOM 2312 N N . MET A 1 290 ? -14.024 -2.834 4.200 1.00 86.44 290 MET A N 1
ATOM 2313 C CA . MET A 1 290 ? -15.453 -3.047 3.945 1.00 86.44 290 MET A CA 1
ATOM 2314 C C . MET A 1 290 ? -16.132 -3.984 4.938 1.00 86.44 290 MET A C 1
ATOM 2316 O O . MET A 1 290 ? -17.356 -3.992 5.014 1.00 86.44 290 MET A O 1
ATOM 2320 N N . ASN A 1 291 ? -15.386 -4.777 5.702 1.00 89.06 291 ASN A N 1
ATOM 2321 C CA . ASN A 1 291 ? -15.940 -5.734 6.656 1.00 89.06 291 ASN A CA 1
ATOM 2322 C C . ASN A 1 291 ? -15.673 -5.316 8.112 1.00 89.06 291 ASN A C 1
ATOM 2324 O O . ASN A 1 291 ? -14.858 -4.437 8.400 1.00 89.06 291 ASN A O 1
ATOM 2328 N N . TYR A 1 292 ? -16.385 -5.943 9.042 1.00 87.38 292 TYR A N 1
ATOM 2329 C CA . TYR A 1 292 ? -16.147 -5.802 10.474 1.00 87.38 292 TYR A CA 1
ATOM 2330 C C . TYR A 1 292 ? -16.607 -7.027 11.243 1.00 87.38 292 TYR A C 1
ATOM 2332 O O . TYR A 1 292 ? -17.519 -7.729 10.814 1.00 87.38 292 TYR A O 1
ATOM 2340 N N . ASP A 1 293 ? -16.013 -7.247 12.409 1.00 87.62 293 ASP A N 1
ATOM 2341 C CA . ASP A 1 293 ? -16.511 -8.236 13.355 1.00 87.62 293 ASP A CA 1
ATOM 2342 C C . ASP A 1 293 ? -17.598 -7.585 14.234 1.00 87.62 293 ASP A C 1
ATOM 2344 O O . ASP A 1 293 ? -17.309 -6.612 14.937 1.00 87.62 293 ASP A O 1
ATOM 2348 N N . PRO A 1 294 ? -18.852 -8.071 14.207 1.00 81.81 294 PRO A N 1
ATOM 2349 C CA . PRO A 1 294 ? -19.946 -7.476 14.972 1.00 81.81 294 PRO A CA 1
ATOM 2350 C C . PRO A 1 294 ? -19.808 -7.657 16.492 1.00 81.81 294 PRO A C 1
ATOM 2352 O O . PRO A 1 294 ? -20.492 -6.970 17.250 1.00 81.81 294 PRO A O 1
ATOM 2355 N N . VAL A 1 295 ? -18.966 -8.575 16.966 1.00 84.56 295 VAL A N 1
ATOM 2356 C CA . VAL A 1 295 ? -18.745 -8.818 18.398 1.00 84.56 295 VAL A CA 1
ATOM 2357 C C . VAL A 1 295 ? -17.635 -7.928 18.944 1.00 84.56 295 VAL A C 1
ATOM 2359 O O . VAL A 1 295 ? -17.653 -7.550 20.119 1.00 84.56 295 VAL A O 1
ATOM 2362 N N . LEU A 1 296 ? -16.640 -7.602 18.125 1.00 81.69 296 LEU A N 1
ATOM 2363 C CA . LEU A 1 296 ? -15.446 -6.938 18.620 1.00 81.69 296 LEU A CA 1
ATOM 2364 C C . LEU A 1 296 ? -15.672 -5.448 18.905 1.00 81.69 296 LEU A C 1
ATOM 2366 O O . LEU A 1 296 ? -16.371 -4.760 18.163 1.00 81.69 296 LEU A O 1
ATOM 2370 N N . PRO A 1 297 ? -15.028 -4.906 19.955 1.00 75.25 297 PRO A N 1
ATOM 2371 C CA . PRO A 1 297 ? -15.096 -3.490 20.289 1.00 75.25 297 PRO A CA 1
ATOM 2372 C C . PRO A 1 297 ? -14.119 -2.660 19.432 1.00 75.25 297 PRO A C 1
ATOM 2374 O O . PRO A 1 297 ? -13.496 -1.724 19.931 1.00 75.25 297 PRO A O 1
ATOM 2377 N N . ILE A 1 298 ? -13.919 -3.035 18.166 1.00 80.50 298 ILE A N 1
ATOM 2378 C CA . ILE A 1 298 ? -12.910 -2.452 17.275 1.00 80.50 298 ILE A CA 1
ATOM 2379 C C . ILE A 1 298 ? -13.508 -2.312 15.887 1.00 80.50 298 ILE A C 1
ATOM 2381 O O . ILE A 1 298 ? -14.120 -3.246 15.370 1.00 80.50 298 ILE A O 1
ATOM 2385 N N . ARG A 1 299 ? -13.270 -1.165 15.249 1.00 82.25 299 ARG A N 1
ATOM 2386 C CA . ARG A 1 299 ? -13.623 -0.945 13.851 1.00 82.25 299 ARG A CA 1
ATOM 2387 C C . ARG A 1 299 ? -12.429 -0.485 13.033 1.00 82.25 299 ARG A C 1
ATOM 2389 O O . ARG A 1 299 ? -11.980 0.647 13.185 1.00 82.25 299 ARG A O 1
ATOM 2396 N N . MET A 1 300 ? -11.993 -1.336 12.110 1.00 87.12 300 MET A N 1
ATOM 2397 C CA . MET A 1 300 ? -11.012 -0.990 11.081 1.00 87.12 300 MET A CA 1
ATOM 2398 C C . MET A 1 300 ? -11.646 -0.048 10.043 1.00 87.12 300 MET A C 1
ATOM 2400 O O . MET A 1 300 ? -12.822 -0.208 9.693 1.00 87.12 300 MET A O 1
ATOM 2404 N N . LYS A 1 301 ? -10.884 0.952 9.589 1.00 86.12 301 LYS A N 1
ATOM 2405 C CA . LYS A 1 301 ? -11.342 2.021 8.689 1.00 86.12 301 LYS A CA 1
ATOM 2406 C C . LYS A 1 301 ? -10.640 1.983 7.336 1.00 86.12 301 LYS A C 1
ATOM 2408 O O . LYS A 1 301 ? -11.322 1.807 6.327 1.00 86.12 301 LYS A O 1
ATOM 2413 N N . THR A 1 302 ? -9.320 2.164 7.316 1.00 89.38 302 THR A N 1
ATOM 2414 C CA . THR A 1 302 ? -8.496 2.111 6.099 1.00 89.38 302 THR A CA 1
ATOM 2415 C C . THR A 1 302 ? -7.257 1.254 6.299 1.00 89.38 302 THR A C 1
ATOM 2417 O O . THR A 1 302 ? -6.730 1.151 7.409 1.00 89.38 302 THR A O 1
ATOM 2420 N N . LEU A 1 303 ? -6.805 0.648 5.204 1.00 93.44 303 LEU A N 1
ATOM 2421 C CA . LEU A 1 303 ? -5.514 -0.010 5.077 1.00 93.44 303 LEU A CA 1
ATOM 2422 C C . LEU A 1 303 ? -4.669 0.797 4.094 1.00 93.44 303 LEU A C 1
ATOM 2424 O O . LEU A 1 303 ? -5.004 0.877 2.914 1.00 93.44 303 LEU A O 1
ATOM 2428 N N . LYS A 1 304 ? -3.568 1.367 4.573 1.00 92.56 304 LYS A N 1
ATOM 2429 C CA . LYS A 1 304 ? -2.558 2.001 3.729 1.00 92.56 304 LYS A CA 1
ATOM 2430 C C . LYS A 1 304 ? -1.414 1.028 3.498 1.00 92.56 304 LYS A C 1
ATOM 2432 O O . LYS A 1 304 ? -0.935 0.420 4.450 1.00 92.56 304 LYS A O 1
ATOM 2437 N N . ILE A 1 305 ? -0.975 0.892 2.256 1.00 91.50 305 ILE A N 1
ATOM 2438 C CA . ILE A 1 305 ? 0.175 0.079 1.870 1.00 91.50 305 ILE A CA 1
ATOM 2439 C C . ILE A 1 305 ? 1.217 1.018 1.284 1.00 91.50 305 ILE A C 1
ATOM 2441 O O . ILE A 1 305 ? 0.934 1.730 0.318 1.00 91.50 305 ILE A O 1
ATOM 2445 N N . ARG A 1 306 ? 2.408 1.020 1.886 1.00 88.12 306 ARG A N 1
ATOM 2446 C CA . ARG A 1 306 ? 3.558 1.778 1.403 1.00 88.12 306 ARG A CA 1
ATOM 2447 C C . ARG A 1 306 ? 4.691 0.870 0.992 1.00 88.12 306 ARG A C 1
ATOM 2449 O O . ARG A 1 306 ? 4.989 -0.071 1.720 1.00 88.12 306 ARG A O 1
ATOM 2456 N N . LYS A 1 307 ? 5.338 1.163 -0.129 1.00 83.19 307 LYS A N 1
ATOM 2457 C CA . LYS A 1 307 ? 6.540 0.443 -0.562 1.00 83.19 307 LYS A CA 1
ATOM 2458 C C . LYS A 1 307 ? 7.784 1.240 -0.170 1.00 83.19 307 LYS A C 1
ATOM 2460 O O . LYS A 1 307 ? 7.985 2.344 -0.665 1.00 83.19 307 LYS A O 1
ATOM 2465 N N . GLU A 1 308 ? 8.602 0.682 0.718 1.00 81.94 308 GLU A N 1
ATOM 2466 C CA . GLU A 1 308 ? 9.851 1.277 1.210 1.00 81.94 308 GLU A CA 1
ATOM 2467 C C . GLU A 1 308 ? 10.961 0.211 1.222 1.00 81.94 308 GLU A C 1
ATOM 2469 O O . GLU A 1 308 ? 10.852 -0.765 1.958 1.00 81.94 308 GLU A O 1
ATOM 2474 N N . ASN A 1 309 ? 12.035 0.397 0.440 1.00 69.56 309 ASN A N 1
ATOM 2475 C CA . ASN A 1 309 ? 13.263 -0.425 0.462 1.00 69.56 309 ASN A CA 1
ATOM 2476 C C . ASN A 1 309 ? 13.009 -1.951 0.549 1.00 69.56 309 ASN A C 1
ATOM 2478 O O . ASN A 1 309 ? 13.360 -2.584 1.546 1.00 69.56 309 ASN A O 1
ATOM 2482 N N . ASP A 1 310 ? 12.350 -2.525 -0.466 1.00 75.62 310 ASP A N 1
ATOM 2483 C CA . ASP A 1 310 ? 11.970 -3.953 -0.556 1.00 75.62 310 ASP A CA 1
ATOM 2484 C C . ASP A 1 310 ? 11.038 -4.468 0.557 1.00 75.62 310 ASP A C 1
ATOM 2486 O O . ASP A 1 310 ? 10.869 -5.675 0.767 1.00 75.62 310 ASP A O 1
ATOM 2490 N N . LYS A 1 311 ? 10.388 -3.555 1.281 1.00 84.75 311 LYS A N 1
ATOM 2491 C CA . LYS A 1 311 ? 9.371 -3.864 2.283 1.00 84.75 311 LYS A CA 1
ATOM 2492 C C . LYS A 1 311 ? 8.065 -3.164 1.947 1.00 84.75 311 LYS A C 1
ATOM 2494 O O . LYS A 1 311 ? 8.031 -2.024 1.487 1.00 84.75 311 LYS A O 1
ATOM 2499 N N . LEU A 1 312 ? 6.971 -3.850 2.244 1.00 88.25 312 LEU A N 1
ATOM 2500 C CA . LEU A 1 312 ? 5.647 -3.265 2.319 1.00 88.25 312 LEU A CA 1
ATOM 2501 C C . LEU A 1 312 ? 5.360 -2.890 3.772 1.00 88.25 312 LEU A C 1
ATOM 2503 O O . LEU A 1 312 ? 5.349 -3.737 4.667 1.00 88.25 312 LEU A O 1
ATOM 2507 N N . ILE A 1 313 ? 5.105 -1.610 4.006 1.00 90.44 313 ILE A N 1
ATOM 2508 C CA . ILE A 1 313 ? 4.621 -1.085 5.275 1.00 90.44 313 ILE A CA 1
ATOM 2509 C C . ILE A 1 313 ? 3.107 -0.979 5.191 1.00 90.44 313 ILE A C 1
ATOM 2511 O O . ILE A 1 313 ? 2.563 -0.182 4.430 1.00 90.44 313 ILE A O 1
ATOM 2515 N N . LEU A 1 314 ? 2.427 -1.782 5.999 1.00 93.19 314 LEU A N 1
ATOM 2516 C CA . LEU A 1 314 ? 0.981 -1.788 6.105 1.00 93.19 314 LEU A CA 1
ATOM 2517 C C . LEU A 1 314 ? 0.581 -0.983 7.338 1.00 93.19 314 LEU A C 1
ATOM 2519 O O . LEU A 1 314 ? 1.031 -1.265 8.448 1.00 93.19 314 LEU A O 1
ATOM 2523 N N . GLU A 1 315 ? -0.280 0.008 7.155 1.00 93.00 315 GLU A N 1
ATOM 2524 C CA . GLU A 1 315 ? -0.810 0.851 8.221 1.00 93.00 315 GLU A CA 1
ATOM 2525 C C . GLU A 1 315 ? -2.332 0.710 8.273 1.00 93.00 315 GLU A C 1
ATOM 2527 O O . GLU A 1 315 ? -3.040 1.059 7.328 1.00 93.00 315 GLU A O 1
ATOM 2532 N N . LEU A 1 316 ? -2.834 0.169 9.382 1.00 91.62 316 LEU A N 1
ATOM 2533 C CA . LEU A 1 316 ? -4.262 0.004 9.634 1.00 91.62 316 LEU A CA 1
ATOM 2534 C C . LEU A 1 316 ? -4.752 1.109 10.557 1.00 91.62 316 LEU A C 1
ATOM 2536 O O . LEU A 1 316 ? -4.286 1.228 11.692 1.00 91.62 316 LEU A O 1
ATOM 2540 N N . THR A 1 317 ? -5.730 1.879 10.089 1.00 89.50 317 THR A N 1
ATOM 2541 C CA . THR A 1 317 ? -6.435 2.862 10.914 1.00 89.50 317 THR A CA 1
ATOM 2542 C C . THR A 1 317 ? -7.700 2.244 11.499 1.00 89.50 317 THR A C 1
ATOM 2544 O O . THR A 1 317 ? -8.424 1.506 10.824 1.00 89.50 317 THR A O 1
ATOM 2547 N N . TYR A 1 318 ? -7.987 2.530 12.767 1.00 86.31 318 TYR A N 1
ATOM 2548 C CA . TYR A 1 318 ? -9.129 1.943 13.465 1.00 86.31 318 TYR A CA 1
ATOM 2549 C C . TYR A 1 318 ? -9.728 2.876 14.519 1.00 86.31 318 TYR A C 1
ATOM 2551 O O . TYR A 1 318 ? -9.198 3.942 14.821 1.00 86.31 318 TYR A O 1
ATOM 2559 N N . ALA A 1 319 ? -10.887 2.485 15.044 1.00 81.06 319 ALA A N 1
ATOM 2560 C CA . ALA A 1 319 ? -11.509 3.062 16.227 1.00 81.06 319 ALA A CA 1
ATOM 2561 C C . ALA A 1 319 ? -11.769 1.956 17.257 1.00 81.06 319 ALA A C 1
ATOM 2563 O O . ALA A 1 319 ? -12.241 0.879 16.892 1.00 81.06 319 ALA A O 1
ATOM 2564 N N . GLU A 1 320 ? -11.486 2.231 18.526 1.00 78.81 320 GLU A N 1
ATOM 2565 C CA . GLU A 1 320 ? -11.698 1.324 19.660 1.00 78.81 320 GLU A CA 1
ATOM 2566 C C . GLU A 1 320 ? -12.622 1.966 20.709 1.00 78.81 320 GLU A C 1
ATOM 2568 O O . GLU A 1 320 ? -12.839 3.178 20.708 1.00 78.81 320 GLU A O 1
ATOM 2573 N N . PHE A 1 321 ? -13.203 1.157 21.598 1.00 71.00 321 PHE A N 1
ATOM 2574 C CA . PHE A 1 321 ? -13.975 1.670 22.736 1.00 71.00 321 PHE A CA 1
ATOM 2575 C C . PHE A 1 321 ? -13.056 2.318 23.785 1.00 71.00 321 PHE A C 1
ATOM 2577 O O . PHE A 1 321 ? -12.010 1.768 24.103 1.00 71.00 321 PHE A O 1
ATOM 2584 N N . GLU A 1 322 ? -13.521 3.389 24.440 1.00 62.16 322 GLU A N 1
ATOM 2585 C CA . GLU A 1 322 ? -12.756 4.167 25.443 1.00 62.16 322 GLU A CA 1
ATOM 2586 C C . GLU A 1 322 ? -12.101 3.351 26.575 1.00 62.16 322 GLU A C 1
ATOM 2588 O O . GLU A 1 322 ? -11.122 3.791 27.168 1.00 62.16 322 GLU A O 1
ATOM 2593 N N . TRP A 1 323 ? -12.652 2.188 26.932 1.00 63.19 323 TRP A N 1
ATOM 2594 C CA . TRP A 1 323 ? -12.148 1.355 28.033 1.00 63.19 323 TRP A CA 1
ATOM 2595 C C . TRP A 1 323 ? -11.271 0.183 27.557 1.00 63.19 323 TRP A C 1
ATOM 2597 O O . TRP A 1 323 ? -10.743 -0.554 28.394 1.00 63.19 323 TRP A O 1
ATOM 2607 N N . ALA A 1 324 ? -11.135 -0.020 26.243 1.00 65.81 324 ALA A N 1
ATOM 2608 C CA . ALA A 1 324 ? -10.316 -1.067 25.647 1.00 65.81 324 ALA A CA 1
ATOM 2609 C C . ALA A 1 324 ? -9.003 -0.452 25.146 1.00 65.81 324 ALA A C 1
ATOM 2611 O O . ALA A 1 324 ? -8.991 0.238 24.137 1.00 65.81 324 ALA A O 1
ATOM 2612 N N . SER A 1 325 ? -7.901 -0.707 25.857 1.00 72.56 325 SER A N 1
ATOM 2613 C CA . SER A 1 325 ? -6.556 -0.364 25.383 1.00 72.56 325 SER A CA 1
ATOM 2614 C C . SER A 1 325 ? -5.983 -1.564 24.647 1.00 72.56 325 SER A C 1
ATOM 2616 O O . SER A 1 325 ? -5.478 -2.498 25.277 1.00 72.56 325 SER A O 1
ATOM 2618 N N . ILE A 1 326 ? -6.128 -1.569 23.325 1.00 76.81 326 ILE A N 1
ATOM 2619 C CA . ILE A 1 326 ? -5.590 -2.625 22.470 1.00 76.81 326 ILE A CA 1
ATOM 2620 C C . ILE A 1 326 ? -4.199 -2.201 22.030 1.00 76.81 326 ILE A C 1
ATOM 2622 O O . ILE A 1 326 ? -4.021 -1.079 21.567 1.00 76.81 326 ILE A O 1
ATOM 2626 N N . GLU A 1 327 ? -3.214 -3.077 22.186 1.00 80.69 327 GLU A N 1
ATOM 2627 C CA . GLU A 1 327 ? -1.834 -2.791 21.766 1.00 80.69 327 GLU A CA 1
ATOM 2628 C C . GLU A 1 327 ? -1.462 -3.540 20.491 1.00 80.69 327 GLU A C 1
ATOM 2630 O O . GLU A 1 327 ? -0.775 -2.999 19.626 1.00 80.69 327 GLU A O 1
ATOM 2635 N N . GLU A 1 328 ? -1.962 -4.766 20.353 1.00 86.81 328 GLU A N 1
ATOM 2636 C CA . GLU A 1 328 ? -1.637 -5.652 19.244 1.00 86.81 328 GLU A CA 1
ATOM 2637 C C . GLU A 1 328 ? -2.896 -6.325 18.711 1.00 86.81 328 GLU A C 1
ATOM 2639 O O . GLU A 1 328 ? -3.789 -6.708 19.477 1.00 86.81 328 GLU A O 1
ATOM 2644 N N . PHE A 1 329 ? -2.933 -6.537 17.400 1.00 88.31 329 PHE A N 1
ATOM 2645 C CA . PHE A 1 329 ? -3.931 -7.381 16.758 1.00 88.31 329 PHE A CA 1
ATOM 2646 C C . PHE A 1 329 ? -3.295 -8.297 15.723 1.00 88.31 329 PHE A C 1
ATOM 2648 O O . PHE A 1 329 ? -2.405 -7.902 14.974 1.00 88.31 329 PHE A O 1
ATOM 2655 N N . ILE A 1 330 ? -3.791 -9.529 15.693 1.00 90.62 330 ILE A N 1
ATOM 2656 C CA . ILE A 1 330 ? -3.429 -10.562 14.732 1.00 90.62 330 ILE A CA 1
ATOM 2657 C C . ILE A 1 330 ? -4.576 -10.651 13.733 1.00 90.62 330 ILE A C 1
ATOM 2659 O O . ILE A 1 330 ? -5.715 -10.949 14.111 1.00 90.62 330 ILE A O 1
ATOM 2663 N N . VAL A 1 331 ? -4.290 -10.364 12.465 1.00 93.00 331 VAL A N 1
ATOM 2664 C CA . VAL A 1 331 ? -5.313 -10.267 11.416 1.00 93.00 331 VAL A CA 1
ATOM 2665 C C . VAL A 1 331 ? -4.917 -11.017 10.150 1.00 93.00 331 VAL A C 1
ATOM 2667 O O . VAL A 1 331 ? -3.743 -11.082 9.793 1.00 93.00 331 VAL A O 1
ATOM 2670 N N . ASP A 1 332 ? -5.913 -11.514 9.426 1.00 93.50 332 ASP A N 1
ATOM 2671 C CA . ASP A 1 332 ? -5.753 -11.877 8.020 1.00 93.50 332 ASP A CA 1
ATOM 2672 C C . ASP A 1 332 ? -6.176 -10.699 7.142 1.00 93.50 332 ASP A C 1
ATOM 2674 O O . ASP A 1 332 ? -7.260 -10.129 7.318 1.00 93.50 332 ASP A O 1
ATOM 2678 N N . ILE A 1 333 ? -5.322 -10.350 6.180 1.00 94.19 333 ILE A N 1
ATOM 2679 C CA . ILE A 1 333 ? -5.546 -9.253 5.240 1.00 94.19 333 ILE A CA 1
ATOM 2680 C C . ILE A 1 333 ? -5.932 -9.837 3.893 1.00 94.19 333 ILE A C 1
ATOM 2682 O O . ILE A 1 333 ? -5.140 -10.517 3.238 1.00 94.19 333 ILE A O 1
ATOM 2686 N N . GLN A 1 334 ? -7.146 -9.526 3.468 1.00 94.50 334 GLN A N 1
ATOM 2687 C CA . GLN A 1 334 ? -7.674 -9.855 2.156 1.00 94.50 334 GLN A CA 1
ATOM 2688 C C . GLN A 1 334 ? -7.858 -8.571 1.350 1.00 94.50 334 GLN A C 1
ATOM 2690 O O . GLN A 1 334 ? -8.391 -7.586 1.855 1.00 94.50 334 GLN A O 1
ATOM 2695 N N . LEU A 1 335 ? -7.438 -8.580 0.094 1.00 93.62 335 LEU A N 1
ATOM 2696 C CA . LEU A 1 335 ? -7.690 -7.504 -0.852 1.00 93.62 335 LEU A CA 1
ATOM 2697 C C . LEU A 1 335 ? -8.738 -7.956 -1.867 1.00 93.62 335 LEU A C 1
ATOM 2699 O O . LEU A 1 335 ? -8.767 -9.121 -2.266 1.00 93.62 335 LEU A O 1
ATOM 2703 N N . VAL A 1 336 ? -9.620 -7.034 -2.242 1.00 91.25 336 VAL A N 1
ATOM 2704 C CA . VAL A 1 336 ? -10.734 -7.261 -3.166 1.00 91.25 336 VAL A CA 1
ATOM 2705 C C . VAL A 1 336 ? -10.500 -6.422 -4.411 1.00 91.25 336 VAL A C 1
ATOM 2707 O O . VAL A 1 336 ? -10.363 -5.201 -4.304 1.00 91.25 336 VAL A O 1
ATOM 2710 N N . ARG A 1 337 ? -10.469 -7.059 -5.580 1.00 91.00 337 ARG A N 1
ATOM 2711 C CA . ARG A 1 337 ? -10.346 -6.386 -6.879 1.00 91.00 337 ARG A CA 1
ATOM 2712 C C . ARG A 1 337 ? -11.687 -5.861 -7.387 1.00 91.00 337 ARG A C 1
ATOM 2714 O O . ARG A 1 337 ? -12.745 -6.258 -6.897 1.00 91.00 337 ARG A O 1
ATOM 2721 N N . TYR A 1 338 ? -11.644 -4.982 -8.389 1.00 85.69 338 TYR A N 1
ATOM 2722 C CA . TYR A 1 338 ? -12.849 -4.448 -9.044 1.00 85.69 338 TYR A CA 1
ATOM 2723 C C . TYR A 1 338 ? -13.719 -5.525 -9.713 1.00 85.69 338 TYR A C 1
ATOM 2725 O O . TYR A 1 338 ? -14.931 -5.358 -9.789 1.00 85.69 338 TYR A O 1
ATOM 2733 N N . ASP A 1 339 ? -13.131 -6.645 -10.139 1.00 86.38 339 ASP A N 1
ATOM 2734 C CA . ASP A 1 339 ? -13.853 -7.804 -10.685 1.00 86.38 339 ASP A CA 1
ATOM 2735 C C . ASP A 1 339 ? -14.503 -8.698 -9.601 1.00 86.38 339 ASP A C 1
ATOM 2737 O O . ASP A 1 339 ? -15.172 -9.682 -9.914 1.00 86.38 339 ASP A O 1
ATOM 2741 N N . GLY A 1 340 ? -14.322 -8.365 -8.316 1.00 84.88 340 GLY A N 1
ATOM 2742 C CA . GLY A 1 340 ? -14.859 -9.105 -7.173 1.00 84.88 340 GLY A CA 1
ATOM 2743 C C . GLY A 1 340 ? -13.984 -10.263 -6.687 1.00 84.88 340 GLY A C 1
ATOM 2744 O O . GLY A 1 340 ? -14.324 -10.892 -5.679 1.00 84.88 340 GLY A O 1
ATOM 2745 N N . THR A 1 341 ? -12.852 -10.533 -7.343 1.00 89.06 341 THR A N 1
ATOM 2746 C CA . THR A 1 341 ? -11.874 -11.523 -6.872 1.00 89.06 341 THR A CA 1
ATOM 2747 C C . THR A 1 341 ? -11.263 -11.104 -5.537 1.00 89.06 341 THR A C 1
ATOM 2749 O O . THR A 1 341 ? -11.050 -9.921 -5.255 1.00 89.06 341 THR A O 1
ATOM 2752 N N . VAL A 1 342 ? -11.026 -12.091 -4.670 1.00 91.12 342 VAL A N 1
ATOM 2753 C CA . VAL A 1 342 ? -10.504 -11.876 -3.318 1.00 91.12 342 VAL A CA 1
ATOM 2754 C C . VAL A 1 342 ? -9.224 -12.672 -3.149 1.00 91.12 342 VAL A C 1
ATOM 2756 O O . VAL A 1 342 ? -9.222 -13.889 -3.340 1.00 91.12 342 VAL A O 1
ATOM 2759 N N . ASN A 1 343 ? -8.158 -11.999 -2.726 1.00 93.00 343 ASN A N 1
ATOM 2760 C CA . ASN A 1 343 ? -6.859 -12.612 -2.482 1.00 93.00 343 ASN A CA 1
ATOM 2761 C C . ASN A 1 343 ? -6.331 -12.257 -1.095 1.00 93.00 343 ASN A C 1
ATOM 2763 O O . ASN A 1 343 ? -6.546 -11.153 -0.601 1.00 93.00 343 ASN A O 1
ATOM 2767 N N . ILE A 1 344 ? -5.611 -13.183 -0.467 1.00 93.06 344 ILE A N 1
ATOM 2768 C CA . ILE A 1 344 ? -4.926 -12.935 0.803 1.00 93.06 344 ILE A CA 1
ATOM 2769 C C . ILE A 1 344 ? -3.563 -12.299 0.530 1.00 93.06 344 ILE A C 1
ATOM 2771 O O . ILE A 1 344 ? -2.712 -12.929 -0.098 1.00 93.06 344 ILE A O 1
ATOM 2775 N N . LEU A 1 345 ? -3.351 -11.092 1.056 1.00 92.56 345 LEU A N 1
ATOM 2776 C CA . LEU A 1 345 ? -2.053 -10.414 1.051 1.00 92.56 345 LEU A CA 1
ATOM 2777 C C . LEU A 1 345 ? -1.155 -10.926 2.185 1.00 92.56 345 LEU A C 1
ATOM 2779 O O . LEU A 1 345 ? 0.017 -11.212 1.970 1.00 92.56 345 LEU A O 1
ATOM 2783 N N . ALA A 1 346 ? -1.703 -11.053 3.395 1.00 91.31 346 ALA A N 1
ATOM 2784 C CA . ALA A 1 346 ? -0.960 -11.497 4.570 1.00 91.31 346 ALA A CA 1
ATOM 2785 C C . ALA A 1 346 ? -1.847 -12.339 5.491 1.00 91.31 346 ALA A C 1
ATOM 2787 O O . ALA A 1 346 ? -3.020 -12.020 5.696 1.00 91.31 346 ALA A O 1
ATOM 2788 N N . ARG A 1 347 ? -1.269 -13.404 6.053 1.00 91.56 347 ARG A N 1
ATOM 2789 C CA . ARG A 1 347 ? -1.906 -14.259 7.065 1.00 91.56 347 ARG A CA 1
ATOM 2790 C C . ARG A 1 347 ? -1.271 -14.014 8.419 1.00 91.56 347 ARG A C 1
ATOM 2792 O O . ARG A 1 347 ? -0.054 -13.853 8.478 1.0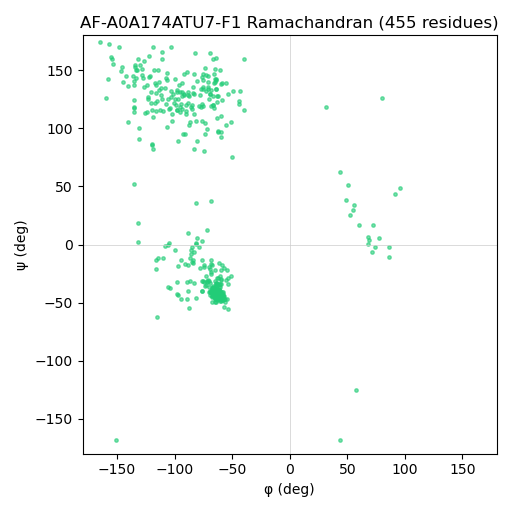0 91.56 347 ARG A O 1
ATOM 2799 N N . ASN A 1 348 ? -2.068 -14.057 9.485 1.00 90.25 348 ASN A N 1
ATOM 2800 C CA . ASN A 1 348 ? -1.592 -13.875 10.860 1.00 90.25 348 ASN A CA 1
ATOM 2801 C C . ASN A 1 348 ? -0.698 -12.628 11.028 1.00 90.25 348 ASN A C 1
ATOM 2803 O O . ASN A 1 348 ? 0.305 -12.661 11.739 1.00 90.25 348 ASN A O 1
ATOM 2807 N N . ALA A 1 349 ? -1.032 -11.535 10.341 1.00 91.19 349 ALA A N 1
ATOM 2808 C CA . ALA A 1 349 ? -0.265 -10.301 10.393 1.00 91.19 349 ALA A CA 1
ATOM 2809 C C . ALA A 1 349 ? -0.396 -9.675 11.787 1.00 91.19 349 ALA A C 1
ATOM 2811 O O . ALA A 1 349 ? -1.504 -9.342 12.215 1.00 91.19 349 ALA A O 1
ATOM 2812 N N . LEU A 1 350 ? 0.733 -9.530 12.484 1.00 91.75 350 LEU A N 1
ATOM 2813 C CA . LEU A 1 350 ? 0.809 -8.921 13.808 1.00 91.75 350 LEU A CA 1
ATOM 2814 C C . LEU A 1 350 ? 0.992 -7.411 13.664 1.00 91.75 350 LEU A C 1
ATOM 2816 O O . LEU A 1 350 ? 2.081 -6.926 13.370 1.00 91.75 350 LEU A O 1
ATOM 2820 N N . PHE A 1 351 ? -0.080 -6.663 13.872 1.00 91.06 351 PHE A N 1
ATOM 2821 C CA . PHE A 1 351 ? -0.037 -5.210 13.876 1.00 91.06 351 PHE A CA 1
ATOM 2822 C C . PHE A 1 351 ? 0.203 -4.691 15.285 1.00 91.06 351 PHE A C 1
ATOM 2824 O O . PHE A 1 351 ? -0.539 -5.019 16.210 1.00 91.06 351 PHE A O 1
ATOM 2831 N N . GLU A 1 352 ? 1.192 -3.814 15.411 1.00 88.31 352 GLU A N 1
ATOM 2832 C CA . GLU A 1 352 ? 1.518 -3.125 16.655 1.00 88.31 352 GLU A CA 1
ATOM 2833 C C . GLU A 1 352 ? 1.012 -1.685 16.614 1.00 88.31 352 GLU A C 1
ATOM 2835 O O . GLU A 1 352 ? 1.267 -0.945 15.654 1.00 88.31 352 GLU A O 1
ATOM 2840 N N . LYS A 1 353 ? 0.326 -1.254 17.672 1.00 86.75 353 LYS A N 1
ATOM 2841 C CA . LYS A 1 353 ? -0.111 0.132 17.840 1.00 86.75 353 LYS A CA 1
ATOM 2842 C C . LYS A 1 353 ? 1.099 1.063 17.919 1.00 86.75 353 LYS A C 1
ATOM 2844 O O . LYS A 1 353 ? 2.006 0.857 18.719 1.00 86.75 353 LYS A O 1
ATOM 2849 N N . LYS A 1 354 ? 1.106 2.113 17.093 1.00 81.56 354 LYS A N 1
ATOM 2850 C CA . LYS A 1 354 ? 2.155 3.155 17.104 1.00 81.56 354 LYS A CA 1
ATOM 2851 C C . LYS A 1 354 ? 1.621 4.543 17.475 1.00 81.56 354 LYS A C 1
ATOM 2853 O O . LYS A 1 354 ? 2.406 5.426 17.796 1.00 81.56 354 LYS A O 1
ATOM 2858 N N . GLY A 1 355 ? 0.302 4.734 17.478 1.00 75.62 355 GLY A N 1
ATOM 2859 C CA . GLY A 1 355 ? -0.360 5.970 17.903 1.00 75.62 355 GLY A CA 1
ATOM 2860 C C . GLY A 1 355 ? -1.756 5.698 18.461 1.00 75.62 355 GLY A C 1
ATOM 2861 O O . GLY A 1 355 ? -2.112 4.550 18.702 1.00 75.62 355 GLY A O 1
ATOM 2862 N N . GLN A 1 356 ? -2.575 6.736 18.657 1.00 71.44 356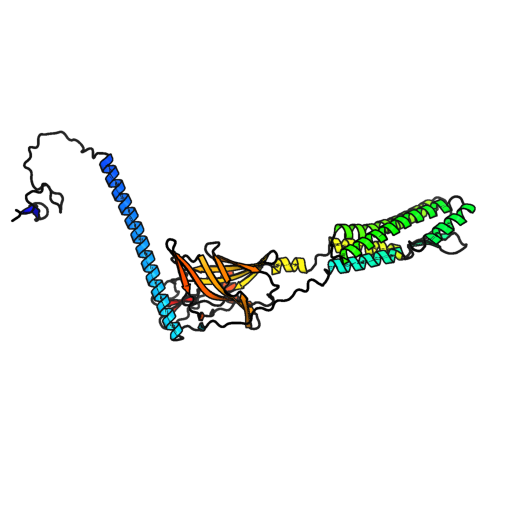 GLN A N 1
ATOM 2863 C CA . GLN A 1 356 ? -3.907 6.556 19.258 1.00 71.44 356 GLN A CA 1
ATOM 2864 C C . GLN A 1 356 ? -4.845 5.680 18.410 1.00 71.44 356 GLN A C 1
ATOM 2866 O O . GLN A 1 356 ? -5.549 4.852 18.971 1.00 71.44 356 GLN A O 1
ATOM 2871 N N . ASN A 1 357 ? -4.815 5.821 17.078 1.00 82.00 357 ASN A N 1
ATOM 2872 C CA . ASN A 1 357 ? -5.827 5.242 16.177 1.00 82.00 357 ASN A CA 1
ATOM 2873 C C . ASN A 1 357 ? -5.240 4.479 14.976 1.00 82.00 357 ASN A C 1
ATOM 2875 O O . ASN A 1 357 ? -5.925 4.293 13.967 1.00 82.00 357 ASN A O 1
ATOM 2879 N N . PHE A 1 358 ? -3.964 4.088 15.035 1.00 87.38 358 PHE A N 1
ATOM 2880 C CA . PHE A 1 358 ? -3.350 3.308 13.963 1.00 87.38 358 PHE A CA 1
ATOM 2881 C C . PHE A 1 358 ? -2.322 2.303 14.481 1.00 87.38 358 PHE A C 1
ATOM 2883 O O . PHE A 1 358 ? -1.683 2.499 15.522 1.00 87.38 358 PHE A O 1
ATOM 2890 N N . ALA A 1 359 ? -2.163 1.227 13.721 1.00 89.00 359 ALA A N 1
ATOM 2891 C CA . ALA A 1 359 ? -1.144 0.216 13.939 1.00 89.00 359 ALA A CA 1
ATOM 2892 C C . ALA A 1 359 ? -0.407 -0.094 12.644 1.00 89.00 359 ALA A C 1
ATOM 2894 O O . ALA A 1 359 ? -0.917 0.150 11.548 1.00 89.00 359 ALA A O 1
ATOM 2895 N N . ARG A 1 360 ? 0.788 -0.657 12.786 1.00 91.81 360 ARG A N 1
ATOM 2896 C CA . ARG A 1 360 ? 1.682 -0.930 11.668 1.00 91.81 360 ARG A CA 1
ATOM 2897 C C . ARG A 1 360 ? 2.137 -2.382 11.671 1.00 91.81 360 ARG A C 1
ATOM 2899 O O . ARG A 1 360 ? 2.408 -2.943 12.728 1.00 91.81 360 ARG A O 1
ATOM 2906 N N . PHE A 1 361 ? 2.262 -2.941 10.476 1.00 92.50 361 PHE A N 1
ATOM 2907 C CA . PHE A 1 361 ? 2.862 -4.241 10.203 1.00 92.50 361 PHE A CA 1
ATOM 2908 C C . PHE A 1 361 ? 3.828 -4.104 9.023 1.00 92.50 361 PHE A C 1
ATOM 2910 O O . PHE A 1 361 ? 3.575 -3.334 8.096 1.00 92.50 361 PHE A O 1
ATOM 2917 N N . GLN A 1 362 ? 4.949 -4.820 9.069 1.00 90.69 362 GLN A N 1
ATOM 2918 C CA . GLN A 1 362 ? 5.928 -4.846 7.984 1.00 90.69 362 GLN A CA 1
ATOM 2919 C C . GLN A 1 362 ? 5.924 -6.225 7.337 1.00 90.69 362 GLN A C 1
ATOM 2921 O O . GLN A 1 362 ? 6.054 -7.239 8.020 1.00 90.69 362 GLN A O 1
ATOM 2926 N N . LEU A 1 363 ? 5.803 -6.241 6.017 1.00 90.44 363 LEU A N 1
ATOM 2927 C CA . LEU A 1 363 ? 5.842 -7.432 5.183 1.00 90.44 363 LEU A CA 1
ATOM 2928 C C . LEU A 1 363 ? 6.986 -7.283 4.178 1.00 90.44 363 LEU A C 1
ATOM 2930 O O . LEU A 1 363 ? 7.257 -6.181 3.709 1.00 90.44 363 LEU A O 1
ATOM 2934 N N . GLN A 1 364 ? 7.666 -8.372 3.832 1.00 86.25 364 GLN A N 1
ATOM 2935 C CA . GLN A 1 364 ? 8.646 -8.341 2.747 1.00 86.25 364 GLN A CA 1
ATOM 2936 C C . GLN A 1 364 ? 7.925 -8.128 1.411 1.00 86.25 364 GLN A C 1
ATOM 2938 O O . GLN A 1 364 ? 6.922 -8.797 1.146 1.00 86.25 364 GLN A O 1
ATOM 2943 N N . ASP A 1 365 ? 8.412 -7.206 0.579 1.00 82.19 365 ASP A N 1
ATOM 2944 C CA . ASP A 1 365 ? 7.840 -7.016 -0.748 1.00 82.19 365 ASP A CA 1
ATOM 2945 C C . ASP A 1 365 ? 8.306 -8.143 -1.672 1.00 82.19 365 ASP A C 1
ATOM 2947 O O . ASP A 1 365 ? 9.461 -8.199 -2.085 1.00 82.19 365 ASP A O 1
ATOM 2951 N N . ALA A 1 366 ? 7.398 -9.069 -1.970 1.00 80.12 366 ALA A N 1
ATOM 2952 C CA . ALA A 1 366 ? 7.658 -10.154 -2.904 1.00 80.12 366 ALA A CA 1
ATOM 2953 C C . ALA A 1 366 ? 7.383 -9.753 -4.364 1.00 80.12 366 ALA A C 1
ATOM 2955 O O . ALA A 1 366 ? 7.692 -10.541 -5.249 1.00 80.12 366 ALA A O 1
ATOM 2956 N N . GLY A 1 367 ? 6.803 -8.571 -4.626 1.00 76.62 367 GLY A N 1
ATOM 2957 C CA . GLY A 1 367 ? 6.254 -8.200 -5.935 1.00 76.62 367 GLY A CA 1
ATOM 2958 C C . GLY A 1 367 ? 4.773 -8.562 -6.076 1.00 76.62 367 GLY A C 1
ATOM 2959 O O . GLY A 1 367 ? 4.359 -9.141 -7.076 1.00 76.62 367 GLY A O 1
ATOM 2960 N N . TYR A 1 368 ? 3.959 -8.294 -5.052 1.00 83.69 368 TYR A N 1
ATOM 2961 C CA . TYR A 1 368 ? 2.524 -8.606 -5.087 1.00 83.69 368 TYR A CA 1
ATOM 2962 C C . TYR A 1 368 ? 1.785 -7.790 -6.161 1.00 83.69 368 TYR A C 1
ATOM 2964 O O . TYR A 1 368 ? 2.024 -6.591 -6.303 1.00 83.69 368 TYR A O 1
ATOM 2972 N N . ASP A 1 369 ? 0.847 -8.422 -6.877 1.00 82.94 369 ASP A N 1
ATOM 2973 C CA . ASP A 1 369 ? 0.014 -7.753 -7.890 1.00 82.94 369 ASP A CA 1
ATOM 2974 C C . ASP A 1 369 ? -1.070 -6.861 -7.257 1.00 82.94 369 ASP A C 1
ATOM 2976 O O . ASP A 1 369 ? -2.228 -7.272 -7.105 1.00 82.94 369 ASP A O 1
ATOM 2980 N N . LEU A 1 370 ? -0.677 -5.652 -6.851 1.00 84.50 370 LEU A N 1
ATOM 2981 C CA . LEU A 1 370 ? -1.547 -4.646 -6.230 1.00 84.50 370 LEU A CA 1
ATOM 2982 C C . LEU A 1 370 ? -2.379 -3.840 -7.247 1.00 84.50 370 LEU A C 1
ATOM 2984 O O . LEU A 1 370 ? -3.132 -2.952 -6.836 1.00 84.50 370 LEU A O 1
ATOM 2988 N N . ASP A 1 371 ? -2.275 -4.130 -8.546 1.00 81.38 371 ASP A N 1
ATOM 2989 C CA . ASP A 1 371 ? -3.039 -3.420 -9.567 1.00 81.38 371 ASP A CA 1
ATOM 2990 C C . ASP A 1 371 ? -4.515 -3.878 -9.564 1.00 81.38 371 ASP A C 1
ATOM 2992 O O . ASP A 1 371 ? -4.857 -5.041 -9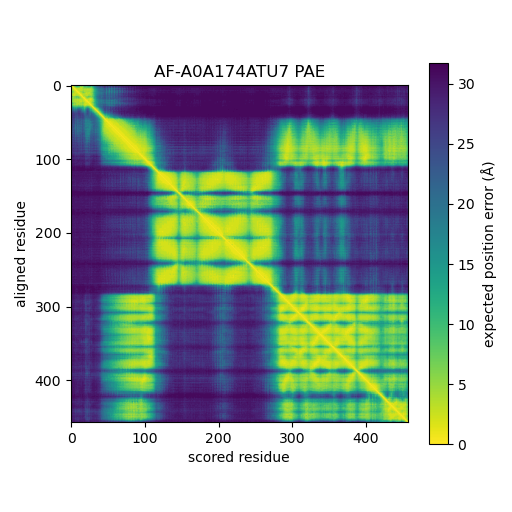.332 1.00 81.38 371 ASP A O 1
ATOM 2996 N N . GLY A 1 372 ? -5.434 -2.929 -9.778 1.00 82.25 372 GLY A N 1
ATOM 2997 C CA . GLY A 1 372 ? -6.876 -3.209 -9.845 1.00 82.25 372 GLY A CA 1
ATOM 2998 C C . GLY A 1 372 ? -7.554 -3.545 -8.507 1.00 82.25 372 GLY A C 1
ATOM 2999 O O . GLY A 1 372 ? -8.666 -4.079 -8.501 1.00 82.25 372 GLY A O 1
ATOM 3000 N N . ILE A 1 373 ? -6.921 -3.238 -7.370 1.00 88.50 373 ILE A N 1
ATOM 3001 C CA . ILE A 1 373 ? -7.511 -3.431 -6.037 1.00 88.50 373 ILE A CA 1
ATOM 3002 C C . ILE A 1 373 ? -8.506 -2.303 -5.728 1.00 88.50 373 ILE A C 1
ATOM 3004 O O . ILE A 1 373 ? -8.183 -1.120 -5.827 1.00 88.50 373 ILE A O 1
ATOM 3008 N N . ALA A 1 374 ? -9.719 -2.677 -5.322 1.00 87.81 374 ALA A N 1
ATOM 3009 C CA . ALA A 1 374 ? -10.806 -1.755 -5.004 1.00 87.81 374 ALA A CA 1
ATOM 3010 C C . ALA A 1 374 ? -10.924 -1.488 -3.495 1.00 87.81 374 ALA A C 1
ATOM 3012 O O . ALA A 1 374 ? -11.157 -0.358 -3.068 1.00 87.81 374 ALA A O 1
ATOM 3013 N N . SER A 1 375 ? -10.793 -2.530 -2.668 1.00 91.12 375 SER A N 1
ATOM 3014 C CA . SER A 1 375 ? -10.992 -2.424 -1.217 1.00 91.12 375 SER A CA 1
ATOM 3015 C C . SER A 1 375 ? -10.269 -3.520 -0.432 1.00 91.12 375 SER A C 1
ATOM 3017 O O . SER A 1 375 ? -9.732 -4.469 -1.004 1.00 91.12 375 SER A O 1
ATOM 3019 N N . ALA A 1 376 ? -10.271 -3.394 0.895 1.00 93.50 376 ALA A N 1
ATOM 3020 C CA . ALA A 1 376 ? -9.680 -4.351 1.819 1.00 93.50 376 ALA A CA 1
ATOM 3021 C C . ALA A 1 376 ? -10.742 -5.027 2.706 1.00 93.50 376 ALA A C 1
ATOM 3023 O O . ALA A 1 376 ? -11.775 -4.452 3.063 1.00 93.50 376 ALA A O 1
ATOM 3024 N N . ARG A 1 377 ? -10.452 -6.265 3.105 1.00 92.81 377 ARG A N 1
ATOM 3025 C CA . ARG A 1 377 ? -11.164 -7.037 4.124 1.00 92.81 377 ARG A CA 1
ATOM 3026 C C . ARG A 1 377 ? -10.162 -7.456 5.195 1.00 92.81 377 ARG A C 1
ATOM 3028 O O . ARG A 1 377 ? -9.145 -8.073 4.889 1.00 92.81 377 ARG A O 1
ATOM 3035 N N . ILE A 1 378 ? -10.446 -7.118 6.446 1.00 93.12 378 ILE A N 1
ATOM 3036 C CA . ILE A 1 378 ? -9.585 -7.400 7.595 1.00 93.12 378 ILE A CA 1
ATOM 3037 C C . ILE A 1 378 ? -10.326 -8.345 8.528 1.00 93.12 378 ILE A C 1
ATOM 3039 O O . ILE A 1 378 ? -11.358 -7.988 9.097 1.00 93.12 378 ILE A O 1
ATOM 3043 N N . ASN A 1 379 ? -9.809 -9.557 8.682 1.00 92.44 379 ASN A N 1
ATOM 3044 C CA . ASN A 1 379 ? -10.385 -10.556 9.573 1.00 92.44 379 ASN A CA 1
ATOM 3045 C C . ASN A 1 379 ? -9.548 -10.612 10.847 1.00 92.44 379 ASN A C 1
ATOM 3047 O O . ASN A 1 379 ? -8.395 -11.032 10.812 1.00 92.44 379 ASN A O 1
ATOM 3051 N N . ILE A 1 380 ? -10.121 -10.180 11.969 1.00 90.38 380 ILE A N 1
ATOM 3052 C CA . ILE A 1 380 ? -9.426 -10.192 13.258 1.00 90.38 380 ILE A CA 1
ATOM 3053 C C . ILE A 1 380 ? -9.464 -11.611 13.824 1.00 90.38 380 ILE A C 1
ATOM 3055 O O . ILE A 1 380 ? -10.538 -12.160 14.064 1.00 90.38 380 ILE A O 1
ATOM 3059 N N . LEU A 1 381 ? -8.287 -12.200 14.029 1.00 89.69 381 LEU A N 1
ATOM 3060 C CA . LEU A 1 381 ? -8.130 -13.533 14.609 1.00 89.69 381 LEU A CA 1
ATOM 3061 C C . LEU A 1 381 ? -8.024 -13.445 16.130 1.00 89.69 381 LEU A C 1
ATOM 3063 O O . LEU A 1 381 ? -8.724 -14.159 16.849 1.00 89.69 381 LEU A O 1
ATOM 3067 N N . ALA A 1 382 ? -7.187 -12.530 16.612 1.00 88.31 382 ALA A N 1
ATOM 3068 C CA . ALA A 1 382 ? -7.005 -12.258 18.028 1.00 88.31 382 ALA A CA 1
ATOM 3069 C C . ALA A 1 382 ? -6.512 -10.827 18.254 1.00 88.31 382 ALA A C 1
ATOM 3071 O O . ALA A 1 382 ? -5.979 -10.184 17.348 1.00 88.31 382 ALA A O 1
ATOM 3072 N N . TYR A 1 383 ? -6.695 -10.326 19.468 1.00 86.19 383 TYR A N 1
ATOM 3073 C CA . TYR A 1 383 ? -6.169 -9.038 19.893 1.00 86.19 383 TYR A CA 1
ATOM 3074 C C . TYR A 1 383 ? -5.803 -9.063 21.375 1.00 86.19 383 TYR A C 1
ATOM 3076 O O . TYR A 1 383 ? -6.424 -9.762 22.179 1.00 86.19 383 TYR A O 1
ATOM 3084 N N . ASN A 1 384 ? -4.789 -8.278 21.730 1.00 82.88 384 ASN A N 1
ATOM 3085 C CA . ASN A 1 384 ? -4.239 -8.241 23.077 1.00 82.88 384 ASN A CA 1
ATOM 3086 C C . ASN A 1 384 ? -4.661 -6.964 23.799 1.00 82.88 384 ASN A C 1
ATOM 3088 O O . ASN A 1 384 ? -4.419 -5.852 23.326 1.00 82.88 384 ASN A O 1
ATOM 3092 N N . ILE A 1 385 ? -5.267 -7.144 24.973 1.00 76.56 385 ILE A N 1
ATOM 3093 C CA . ILE A 1 385 ? -5.629 -6.074 25.900 1.00 76.56 385 ILE A CA 1
ATOM 3094 C C . ILE A 1 385 ? -4.671 -6.145 27.090 1.00 76.56 385 ILE A C 1
ATOM 3096 O O . ILE A 1 385 ? -4.630 -7.155 27.801 1.00 76.56 385 ILE A O 1
ATOM 3100 N N . TYR A 1 386 ? -3.932 -5.069 27.354 1.00 66.12 386 TYR A N 1
ATOM 3101 C CA . TYR A 1 386 ? -3.130 -4.970 28.572 1.00 66.12 386 TYR A CA 1
ATOM 3102 C C . TYR A 1 386 ? -3.957 -4.373 29.708 1.00 66.12 386 TYR A C 1
ATOM 3104 O O . TYR A 1 386 ? -4.472 -3.258 29.625 1.00 66.12 386 TYR A O 1
ATOM 3112 N N . LYS A 1 387 ? -4.072 -5.121 30.811 1.00 55.53 387 LYS A N 1
ATOM 3113 C CA . LYS A 1 387 ? -4.642 -4.620 32.064 1.00 55.53 387 LYS A CA 1
ATOM 3114 C C . LYS A 1 387 ? -3.628 -4.822 33.178 1.00 55.53 387 LYS A C 1
ATOM 3116 O O . LYS A 1 387 ? -3.336 -5.956 33.544 1.00 55.53 387 LYS A O 1
ATOM 3121 N N . SER A 1 388 ? -3.110 -3.723 33.730 1.00 50.78 388 SER A N 1
ATOM 3122 C CA . SER A 1 388 ? -2.232 -3.753 34.911 1.00 50.78 388 SER A CA 1
ATOM 3123 C C . SER A 1 388 ? -1.068 -4.751 34.761 1.00 50.78 388 SER A C 1
ATOM 3125 O O . SER A 1 388 ? -0.884 -5.611 35.615 1.00 50.78 388 SER A O 1
ATOM 3127 N N . GLN A 1 389 ? -0.328 -4.661 33.646 1.00 54.06 389 GLN A N 1
ATOM 3128 C CA . GLN A 1 389 ? 0.830 -5.510 33.301 1.00 54.06 389 GLN A CA 1
ATOM 3129 C C . GLN A 1 389 ? 0.531 -6.991 32.984 1.00 54.06 389 GLN A C 1
ATOM 3131 O O . GLN A 1 389 ? 1.460 -7.746 32.707 1.00 54.06 389 GLN A O 1
ATOM 3136 N N . LYS A 1 390 ? -0.738 -7.424 32.954 1.00 59.41 390 LYS A N 1
ATOM 3137 C CA . LYS A 1 390 ? -1.123 -8.751 32.444 1.00 59.41 390 LYS A CA 1
ATOM 3138 C C . LYS A 1 390 ? -1.739 -8.641 31.049 1.00 59.41 390 LYS A C 1
ATOM 3140 O O . LYS A 1 390 ? -2.689 -7.882 30.841 1.00 59.41 390 LYS A O 1
ATOM 3145 N N . LYS A 1 391 ? -1.180 -9.418 30.116 1.00 69.31 391 LYS A N 1
ATOM 3146 C CA . LYS A 1 391 ? -1.652 -9.569 28.735 1.00 69.31 391 LYS A CA 1
ATOM 3147 C C . LYS A 1 391 ? -2.872 -10.489 28.729 1.00 69.31 391 LYS A C 1
ATOM 3149 O O . LYS A 1 391 ? -2.776 -11.643 29.142 1.00 69.31 391 LYS A O 1
ATOM 3154 N N . HIS A 1 392 ? -4.017 -9.971 28.299 1.00 77.62 392 HIS A N 1
ATOM 3155 C CA . HIS A 1 392 ? -5.221 -10.759 28.059 1.00 77.62 392 HIS A CA 1
ATOM 3156 C C . HIS A 1 392 ? -5.486 -10.813 26.559 1.00 77.62 392 HIS A C 1
ATOM 3158 O O . HIS A 1 392 ? -5.766 -9.787 25.943 1.00 77.62 392 HIS A O 1
ATOM 3164 N N . GLU A 1 393 ? -5.399 -12.008 25.988 1.00 82.56 393 GLU A N 1
ATOM 3165 C CA . GLU A 1 393 ? -5.740 -12.249 24.590 1.00 82.56 393 GLU A CA 1
ATOM 3166 C C . GLU A 1 393 ? -7.237 -12.557 24.470 1.00 82.56 393 GLU A C 1
ATOM 3168 O O . GLU A 1 393 ? -7.768 -13.433 25.159 1.00 82.56 393 GLU A O 1
ATOM 3173 N N . GLU A 1 394 ? -7.924 -11.837 23.590 1.00 84.38 394 GLU A N 1
ATOM 3174 C CA . GLU A 1 394 ? -9.286 -12.149 23.173 1.00 84.38 394 GLU A CA 1
ATOM 3175 C C . GLU A 1 394 ? -9.293 -12.551 21.695 1.00 84.38 394 GLU A C 1
ATOM 3177 O O . GLU A 1 394 ? -8.609 -11.955 20.863 1.00 84.38 394 GLU A O 1
ATOM 3182 N N . LYS A 1 395 ? -10.095 -13.562 21.356 1.00 87.12 395 LYS A N 1
ATOM 3183 C CA . LYS A 1 395 ? -10.239 -14.045 19.979 1.00 87.12 395 LYS A CA 1
ATOM 3184 C C . LYS A 1 395 ? -11.355 -13.303 19.252 1.00 87.12 395 LYS A C 1
ATOM 3186 O O . LYS A 1 395 ? -12.349 -12.908 19.864 1.00 87.12 395 LYS A O 1
ATOM 3191 N N . GLY A 1 396 ? -11.193 -13.146 17.941 1.00 84.19 396 GLY A N 1
ATOM 3192 C CA . GLY A 1 396 ? -12.279 -12.726 17.061 1.00 84.19 396 GLY A CA 1
ATOM 3193 C C . GLY A 1 396 ? -13.402 -13.760 17.021 1.00 84.19 396 GLY A C 1
ATOM 3194 O O . GLY A 1 396 ? -13.205 -14.932 17.349 1.00 84.19 396 GLY A O 1
ATOM 3195 N N . SER A 1 397 ? -14.592 -13.336 16.599 1.00 87.00 397 SER A N 1
ATOM 3196 C CA . SER A 1 397 ? -15.761 -14.221 16.516 1.00 87.00 397 SER A CA 1
ATOM 3197 C C . SER A 1 397 ? -15.635 -15.269 15.403 1.00 87.00 397 SER A C 1
ATOM 3199 O O . SER A 1 397 ? -16.343 -16.275 15.412 1.00 87.00 397 SER A O 1
ATOM 3201 N N . GLY A 1 398 ? -14.746 -15.034 14.430 1.00 88.88 398 GLY A N 1
ATOM 3202 C CA . GLY A 1 398 ? -14.637 -15.830 13.206 1.00 88.88 398 GLY A CA 1
ATOM 3203 C C . GLY A 1 398 ? -15.712 -15.505 12.163 1.00 88.88 398 GLY A C 1
ATOM 3204 O O . GLY A 1 398 ? -15.775 -16.174 11.128 1.00 88.88 398 GLY A O 1
ATOM 3205 N N . PHE A 1 399 ? -16.535 -14.487 12.417 1.00 90.56 399 PHE A N 1
ATOM 3206 C CA . PHE A 1 399 ? -17.539 -13.964 11.500 1.00 90.56 399 PHE A CA 1
ATOM 3207 C C . PHE A 1 399 ? -17.223 -12.516 11.145 1.00 90.56 399 PHE A C 1
ATOM 3209 O O . PHE A 1 399 ? -16.664 -11.765 11.946 1.00 90.56 399 PHE A O 1
ATOM 3216 N N . SER A 1 400 ? -17.616 -12.114 9.944 1.00 89.31 400 SER A N 1
ATOM 3217 C CA . SER A 1 400 ? -17.564 -10.724 9.528 1.00 89.31 400 SER A CA 1
ATOM 3218 C C . SER A 1 400 ? -18.849 -10.318 8.826 1.00 89.31 400 SER A C 1
ATOM 3220 O O . SER A 1 400 ? -19.417 -11.055 8.020 1.00 89.31 400 SER A O 1
ATOM 3222 N N . ALA A 1 401 ? -19.319 -9.126 9.172 1.00 87.38 401 ALA A N 1
ATOM 3223 C CA . ALA A 1 401 ? -20.407 -8.449 8.501 1.00 87.38 401 ALA A CA 1
ATOM 3224 C C . ALA A 1 401 ? -19.840 -7.467 7.476 1.00 87.38 401 ALA A C 1
ATOM 3226 O O . ALA A 1 401 ? -18.862 -6.761 7.742 1.00 87.38 401 ALA A O 1
ATOM 3227 N N . TYR A 1 402 ? -20.445 -7.432 6.294 1.00 84.12 402 TYR A N 1
ATOM 3228 C CA . TYR A 1 402 ? -20.089 -6.466 5.260 1.00 84.12 402 TYR A CA 1
ATOM 3229 C C . TYR A 1 402 ? -20.790 -5.130 5.488 1.00 84.12 402 TYR A C 1
ATOM 3231 O O . TYR A 1 402 ? -21.919 -5.068 5.971 1.00 84.12 402 TYR A O 1
ATOM 3239 N N . SER A 1 403 ? -20.101 -4.053 5.121 1.00 76.62 403 SER A N 1
ATOM 3240 C CA . SER A 1 403 ? -20.651 -2.704 5.072 1.00 76.62 403 SER A CA 1
ATOM 3241 C C . SER A 1 403 ? -21.899 -2.676 4.190 1.00 76.62 403 SER A C 1
ATOM 3243 O O . SER A 1 403 ? -21.946 -3.289 3.121 1.00 76.62 403 SER A O 1
ATOM 3245 N N . ASP A 1 404 ? -22.913 -1.940 4.638 1.00 70.12 404 ASP A N 1
ATOM 3246 C CA . ASP A 1 404 ? -24.081 -1.645 3.811 1.00 70.12 404 ASP A CA 1
ATOM 3247 C C . ASP A 1 404 ? -23.778 -0.593 2.730 1.00 70.12 404 ASP A C 1
ATOM 3249 O O . ASP A 1 404 ? -24.489 -0.547 1.730 1.00 70.12 404 ASP A O 1
ATOM 3253 N N . TYR A 1 405 ? -22.704 0.185 2.908 1.00 73.62 405 TYR A N 1
ATOM 3254 C CA . TYR A 1 405 ? -22.234 1.229 1.993 1.00 73.62 405 TYR A CA 1
ATOM 3255 C C . TYR A 1 405 ? -21.221 0.697 0.983 1.00 73.62 405 TYR A C 1
ATOM 3257 O O . TYR A 1 405 ? -20.390 -0.152 1.327 1.00 73.62 405 TYR A O 1
ATOM 3265 N N . SER A 1 406 ? -21.254 1.261 -0.220 1.00 77.00 406 SER A N 1
ATOM 3266 C CA . SER A 1 406 ? -20.233 1.102 -1.254 1.00 77.00 406 SER A CA 1
ATOM 3267 C C . SER A 1 406 ? -18.915 1.793 -0.878 1.00 77.00 406 SER A C 1
ATOM 3269 O O . SER A 1 406 ? -18.844 2.613 0.043 1.00 77.00 406 SER A O 1
ATOM 3271 N N . VAL A 1 407 ? -17.845 1.438 -1.595 1.00 79.75 407 VAL A N 1
ATOM 3272 C CA . VAL A 1 407 ? -16.507 2.020 -1.400 1.00 79.75 407 VAL A CA 1
ATOM 3273 C C . VAL A 1 407 ? -16.534 3.531 -1.635 1.00 79.75 407 VAL A C 1
ATOM 3275 O O . VAL A 1 407 ? -15.990 4.285 -0.828 1.00 79.75 407 VAL A O 1
ATOM 3278 N N . ASP A 1 408 ? -17.204 3.975 -2.699 1.00 77.69 408 ASP A N 1
ATOM 3279 C CA . ASP A 1 408 ? -17.261 5.389 -3.067 1.00 77.69 408 ASP A CA 1
ATOM 3280 C C . ASP A 1 408 ? -18.083 6.203 -2.067 1.00 77.69 408 ASP A C 1
ATOM 3282 O O . ASP A 1 408 ? -17.637 7.266 -1.647 1.00 77.69 408 ASP A O 1
ATOM 3286 N N . GLU A 1 409 ? -19.210 5.675 -1.576 1.00 74.31 409 GLU A N 1
ATOM 3287 C CA . GLU A 1 409 ? -19.988 6.328 -0.512 1.00 74.31 409 GLU A CA 1
ATOM 3288 C C . GLU A 1 409 ? -19.154 6.519 0.763 1.00 74.31 409 GLU A C 1
ATOM 3290 O O . GLU A 1 409 ? -19.152 7.605 1.348 1.00 74.31 409 GLU A O 1
ATOM 3295 N N . LEU A 1 410 ? -18.407 5.489 1.188 1.00 73.31 410 LEU A N 1
ATOM 3296 C CA . LEU A 1 410 ? -17.503 5.574 2.342 1.00 73.31 410 LEU A CA 1
ATOM 3297 C C . LEU A 1 410 ? -16.411 6.625 2.131 1.00 73.31 410 LEU A C 1
ATOM 3299 O O . LEU A 1 410 ? -16.162 7.435 3.031 1.00 73.31 410 LEU A O 1
ATOM 3303 N N . ARG A 1 411 ? -15.785 6.626 0.950 1.00 73.12 411 ARG A N 1
ATOM 3304 C CA . ARG A 1 411 ? -14.709 7.555 0.594 1.00 73.12 411 ARG A CA 1
ATOM 3305 C C . ARG A 1 411 ? -15.219 8.997 0.564 1.00 73.12 411 ARG A C 1
ATOM 3307 O O . ARG A 1 411 ? -14.636 9.860 1.222 1.00 73.12 411 ARG A O 1
ATOM 3314 N N . SER A 1 412 ? -16.338 9.250 -0.113 1.00 69.88 412 SER A N 1
ATOM 3315 C CA . SER A 1 412 ? -16.978 10.567 -0.185 1.00 69.88 412 SER A CA 1
ATOM 3316 C C . SER A 1 412 ? -17.400 11.076 1.192 1.00 69.88 412 SER A C 1
ATOM 3318 O O . SER A 1 412 ? -17.137 12.233 1.522 1.00 69.88 412 SER A O 1
ATOM 3320 N N . ALA A 1 413 ? -17.990 10.223 2.036 1.00 65.81 413 ALA A N 1
ATOM 3321 C CA . ALA A 1 413 ? -18.401 10.628 3.378 1.00 65.81 413 ALA A CA 1
ATOM 3322 C C . ALA A 1 413 ? -17.207 11.035 4.251 1.00 65.81 413 ALA A C 1
ATOM 3324 O O . ALA A 1 413 ? -17.280 12.042 4.955 1.00 65.81 413 ALA A O 1
ATOM 3325 N N . ARG A 1 414 ? -16.101 10.282 4.190 1.00 68.44 414 ARG A N 1
ATOM 3326 C CA . ARG A 1 414 ? -14.882 10.580 4.959 1.00 68.44 414 ARG A CA 1
ATOM 3327 C C . ARG A 1 414 ? -14.164 11.827 4.456 1.00 68.44 414 ARG A C 1
ATOM 3329 O O . ARG A 1 414 ? -13.645 12.574 5.282 1.00 68.44 414 ARG A O 1
ATOM 3336 N N . PHE A 1 415 ? -14.166 12.057 3.142 1.00 65.81 415 PHE A N 1
ATOM 3337 C CA . PHE A 1 415 ? -13.601 13.261 2.534 1.00 65.81 415 PHE A CA 1
ATOM 3338 C C . PHE A 1 415 ? -14.371 14.519 2.952 1.00 65.81 415 PHE A C 1
ATOM 3340 O O . PHE A 1 415 ? -13.771 15.508 3.361 1.00 65.81 415 PHE A O 1
ATOM 3347 N N . ALA A 1 416 ? -15.704 14.472 2.899 1.00 60.03 416 ALA A N 1
ATOM 3348 C CA . ALA A 1 416 ? -16.542 15.625 3.208 1.00 60.03 416 ALA A CA 1
ATOM 3349 C C . ALA A 1 416 ? -16.621 15.932 4.716 1.00 60.03 416 ALA A C 1
ATOM 3351 O O . ALA A 1 416 ? -16.726 17.092 5.109 1.00 60.03 416 ALA A O 1
ATOM 3352 N N . SER A 1 417 ? -16.550 14.922 5.590 1.00 56.50 417 SER A N 1
ATOM 3353 C CA . SER A 1 417 ? -16.266 15.133 7.011 1.00 56.50 417 SER A CA 1
ATOM 3354 C C . SER A 1 417 ? -15.760 13.839 7.657 1.00 56.50 417 SER A C 1
ATOM 3356 O O . SER A 1 417 ? -16.483 12.840 7.664 1.00 56.50 417 SER A O 1
ATOM 3358 N N . PRO A 1 418 ? -14.591 13.835 8.326 1.00 55.75 418 PRO A N 1
ATOM 3359 C CA . PRO A 1 418 ? -14.083 12.642 9.013 1.00 55.75 418 PRO A CA 1
ATOM 3360 C C . PRO A 1 418 ? -15.022 12.149 10.131 1.00 55.75 418 PRO A C 1
ATOM 3362 O O . PRO A 1 418 ? -14.927 11.001 10.573 1.00 55.75 418 PRO A O 1
ATOM 3365 N N . ASN A 1 419 ? -15.960 13.003 10.558 1.00 48.62 419 ASN A N 1
ATOM 3366 C CA . ASN A 1 419 ? -16.962 12.721 11.577 1.00 48.62 419 ASN A CA 1
ATOM 3367 C C . ASN A 1 419 ? -18.373 12.489 11.010 1.00 48.62 419 ASN A C 1
ATOM 3369 O O . ASN A 1 419 ? -19.292 12.241 11.798 1.00 48.62 419 ASN A O 1
ATOM 3373 N N . MET A 1 420 ? -18.575 12.527 9.683 1.00 42.94 420 MET A N 1
ATOM 3374 C CA . MET A 1 420 ? -19.923 12.507 9.110 1.00 42.94 420 MET A CA 1
ATOM 3375 C C . MET A 1 420 ? -20.704 11.2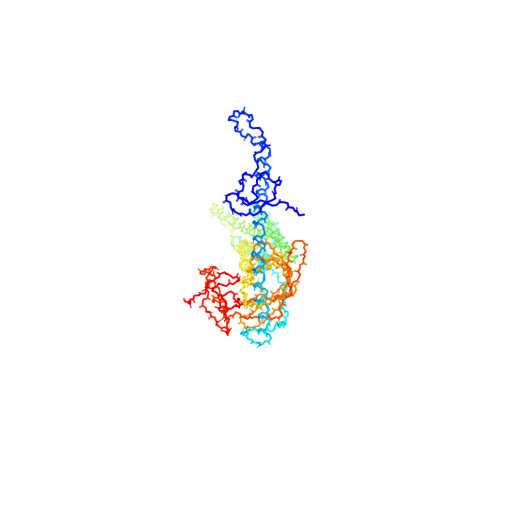49 9.502 1.00 42.94 420 MET A C 1
ATOM 3377 O O . MET A 1 420 ? -20.185 10.131 9.585 1.00 42.94 420 MET A O 1
ATOM 3381 N N . VAL A 1 421 ? -21.977 11.453 9.824 1.00 44.12 421 VAL A N 1
ATOM 3382 C CA . VAL A 1 421 ? -22.941 10.402 10.135 1.00 44.12 421 VAL A CA 1
ATOM 3383 C C . VAL A 1 421 ? -23.536 9.944 8.810 1.00 44.12 421 VAL A C 1
ATOM 3385 O O . VAL A 1 421 ? -24.339 10.660 8.225 1.00 44.12 421 VAL A O 1
ATOM 3388 N N . MET A 1 422 ? -23.145 8.766 8.323 1.00 45.78 422 MET A N 1
ATOM 3389 C CA . MET A 1 422 ? -23.925 8.116 7.271 1.00 45.78 422 MET A CA 1
ATOM 3390 C C . MET A 1 422 ? -25.203 7.574 7.912 1.00 45.78 422 MET A C 1
ATOM 3392 O O . MET A 1 422 ? -25.205 6.535 8.571 1.00 45.78 422 MET A O 1
ATOM 3396 N N . CYS A 1 423 ? -26.266 8.367 7.832 1.00 43.12 423 CYS A N 1
ATOM 3397 C CA . CYS A 1 423 ? -27.593 8.012 8.311 1.00 43.12 423 CYS A CA 1
ATOM 3398 C C . CYS A 1 423 ? -28.311 7.182 7.245 1.00 43.12 423 CYS A C 1
ATOM 3400 O O . CYS A 1 423 ? -29.160 7.691 6.525 1.00 43.12 423 CYS A O 1
ATOM 3402 N N . MET A 1 424 ? -28.025 5.887 7.199 1.00 48.62 424 MET A N 1
ATOM 3403 C CA . MET A 1 424 ? -29.091 4.915 6.981 1.00 48.62 424 MET A CA 1
ATOM 3404 C C . MET A 1 424 ? -29.111 4.000 8.198 1.00 48.62 424 MET A C 1
ATOM 3406 O O . MET A 1 424 ? -28.413 2.992 8.270 1.00 48.62 424 MET A O 1
ATOM 3410 N N . GLU A 1 425 ? -29.852 4.430 9.221 1.00 54.09 425 GLU A N 1
ATOM 3411 C CA . GLU A 1 425 ? -30.130 3.602 10.389 1.00 54.09 425 GLU A CA 1
ATOM 3412 C C . GLU A 1 425 ? -30.943 2.393 9.926 1.00 54.09 425 GLU A C 1
ATOM 3414 O O . GLU A 1 425 ? -32.111 2.514 9.557 1.00 54.09 425 GLU A O 1
ATOM 3419 N N . LYS A 1 426 ? -30.322 1.214 9.929 1.00 63.44 426 LYS A N 1
ATOM 3420 C CA . LYS A 1 426 ? -31.025 -0.033 9.644 1.00 63.44 426 LYS A CA 1
ATOM 3421 C C . LYS A 1 426 ? -31.475 -0.645 10.962 1.00 63.44 426 LYS A C 1
ATOM 3423 O O . LYS A 1 426 ? -30.651 -0.988 11.815 1.00 63.44 426 LYS A O 1
ATOM 3428 N N . ASN A 1 427 ? -32.788 -0.756 11.139 1.00 66.19 427 ASN A N 1
ATOM 3429 C CA . ASN A 1 427 ? -33.355 -1.506 12.253 1.00 66.19 427 ASN A CA 1
ATOM 3430 C C . ASN A 1 427 ? -33.087 -3.003 12.027 1.00 66.19 427 ASN A C 1
ATOM 3432 O O . ASN A 1 427 ? -33.360 -3.541 10.956 1.00 66.19 427 ASN A O 1
ATOM 3436 N N . ILE A 1 428 ? -32.550 -3.663 13.050 1.00 67.81 428 ILE A N 1
ATOM 3437 C CA . ILE A 1 428 ? -32.300 -5.105 13.112 1.00 67.81 428 ILE A CA 1
ATOM 3438 C C . ILE A 1 428 ? -33.113 -5.633 14.300 1.00 67.81 428 ILE A C 1
ATOM 3440 O O . ILE A 1 428 ? -32.623 -5.690 15.434 1.00 67.81 428 ILE A O 1
ATOM 3444 N N . GLY A 1 429 ? -34.392 -5.939 14.062 1.00 71.94 429 GLY A N 1
ATOM 3445 C CA . GLY A 1 429 ? -35.342 -6.288 15.125 1.00 71.94 429 GLY A CA 1
ATOM 3446 C C . GLY A 1 429 ? -35.465 -5.170 16.172 1.00 71.94 429 GLY A C 1
ATOM 3447 O O . GLY A 1 429 ? -35.695 -4.013 15.829 1.00 71.94 429 GLY A O 1
ATOM 3448 N N . GLU A 1 430 ? -35.257 -5.494 17.453 1.00 71.19 430 GLU A N 1
ATOM 3449 C CA . GLU A 1 430 ? -35.248 -4.521 18.567 1.00 71.19 430 GLU A CA 1
ATOM 3450 C C . GLU A 1 430 ? -33.961 -3.671 18.670 1.00 71.19 430 GLU A C 1
ATOM 3452 O O . GLU A 1 430 ? -33.780 -2.878 19.603 1.00 71.19 430 GLU A O 1
ATOM 3457 N N . ASN A 1 431 ? -33.029 -3.846 17.737 1.00 75.56 431 ASN A N 1
ATOM 3458 C CA . ASN A 1 431 ? -31.734 -3.179 17.721 1.00 75.56 431 ASN A CA 1
ATOM 3459 C C . ASN A 1 431 ? -31.585 -2.314 16.471 1.00 75.56 431 ASN A C 1
ATOM 3461 O O . ASN A 1 431 ? -32.375 -2.394 15.534 1.00 75.56 431 ASN A O 1
ATOM 3465 N N . HIS A 1 432 ? -30.534 -1.507 16.451 1.00 77.88 432 HIS A N 1
ATOM 3466 C CA . HIS A 1 432 ? -30.135 -0.742 15.283 1.00 77.88 432 HIS A CA 1
ATOM 3467 C C . HIS A 1 432 ? -28.636 -0.854 15.068 1.00 77.88 432 HIS A C 1
ATOM 3469 O O . HIS A 1 432 ? -27.858 -1.094 15.999 1.00 77.88 432 HIS A O 1
ATOM 3475 N N . GLN A 1 433 ? -28.245 -0.681 13.814 1.00 76.31 433 GLN A N 1
ATOM 3476 C CA . GLN A 1 433 ? -26.858 -0.614 13.399 1.00 76.31 433 GLN A CA 1
ATOM 3477 C C . GLN A 1 433 ? -26.452 0.850 13.234 1.00 76.31 433 GLN A C 1
ATOM 3479 O O . GLN A 1 433 ? -27.033 1.587 12.440 1.00 76.31 433 GLN A O 1
ATOM 3484 N N . CYS A 1 434 ? -25.449 1.283 13.999 1.00 73.94 434 CYS A N 1
ATOM 3485 C CA . CYS A 1 434 ? -24.849 2.598 13.817 1.00 73.94 434 CYS A CA 1
ATOM 3486 C C . CYS A 1 434 ? -24.117 2.671 12.473 1.00 73.94 434 CYS A C 1
ATOM 3488 O O . CYS A 1 434 ? -23.618 1.663 11.973 1.00 73.94 434 CYS A O 1
ATOM 3490 N N . CYS A 1 435 ? -23.879 3.884 11.977 1.00 66.56 435 CYS A N 1
ATOM 3491 C CA . CYS A 1 435 ? -22.993 4.126 10.841 1.00 66.56 435 CYS A CA 1
ATOM 3492 C C . CYS A 1 435 ? -21.554 3.606 11.050 1.00 66.56 435 CYS A C 1
ATOM 3494 O O . CYS A 1 435 ? -20.823 3.419 10.087 1.00 66.56 435 CYS A O 1
ATOM 3496 N N . CYS A 1 436 ? -21.112 3.375 12.295 1.00 67.50 436 CYS A N 1
ATOM 3497 C CA . CYS A 1 436 ? -19.825 2.725 12.575 1.00 67.50 436 CYS A CA 1
ATOM 3498 C C . CYS A 1 436 ? -19.875 1.183 12.485 1.00 67.50 436 CYS A C 1
ATOM 3500 O O . CYS A 1 436 ? -18.868 0.521 12.725 1.00 67.50 436 CYS A O 1
ATOM 3502 N N . GLY A 1 437 ? -21.037 0.605 12.160 1.00 69.19 437 GLY A N 1
ATOM 3503 C CA . GLY A 1 437 ? -21.297 -0.836 12.103 1.00 69.19 437 GLY A CA 1
ATOM 3504 C C . GLY A 1 437 ? -21.700 -1.462 13.441 1.00 69.19 437 GLY A C 1
ATOM 3505 O O . GLY A 1 437 ? -22.161 -2.599 13.459 1.00 69.19 437 GLY A O 1
ATOM 3506 N N . GLN A 1 438 ? -21.579 -0.738 14.562 1.00 77.06 438 GLN A N 1
ATOM 3507 C CA . GLN A 1 438 ? -21.971 -1.256 15.873 1.00 77.06 438 GLN A CA 1
ATOM 3508 C C . GLN A 1 438 ? -23.472 -1.545 15.906 1.00 77.06 438 GLN A C 1
ATOM 3510 O O . GLN A 1 438 ? -24.279 -0.632 15.734 1.00 77.06 438 GLN A O 1
ATOM 3515 N N . VAL A 1 439 ? -23.836 -2.787 16.217 1.00 78.44 439 VAL A N 1
ATOM 3516 C CA . VAL A 1 439 ? -25.218 -3.171 16.519 1.00 78.44 439 VAL A CA 1
ATOM 3517 C C . VAL A 1 439 ? -25.468 -2.980 18.012 1.00 78.44 439 VAL A C 1
ATOM 3519 O O . VAL A 1 439 ? -24.670 -3.424 18.842 1.00 78.44 439 VAL A O 1
ATOM 3522 N N . TYR A 1 440 ? -26.540 -2.274 18.368 1.00 76.56 440 TYR A N 1
ATOM 3523 C CA . TYR A 1 440 ? -26.903 -2.004 19.759 1.00 76.56 440 TYR A CA 1
ATOM 3524 C C . TYR A 1 440 ? -28.408 -1.742 19.917 1.00 76.56 440 TYR A C 1
ATOM 3526 O O . TYR A 1 440 ? -29.116 -1.459 18.953 1.00 76.56 440 TYR A O 1
ATOM 3534 N N . SER A 1 441 ? -28.912 -1.869 21.146 1.00 77.00 441 SER A N 1
ATOM 3535 C CA . SER A 1 441 ? -30.348 -1.763 21.445 1.00 77.00 441 SER A CA 1
ATOM 3536 C C . SER A 1 441 ? -30.954 -0.422 21.045 1.00 77.00 441 SER A C 1
ATOM 3538 O O . SER A 1 441 ? -30.381 0.623 21.344 1.00 77.00 441 SER A O 1
ATOM 3540 N N . ASN A 1 442 ? -32.169 -0.445 20.479 1.00 76.50 442 ASN A N 1
ATOM 3541 C CA . ASN A 1 442 ? -32.973 0.752 20.185 1.00 76.50 442 ASN A CA 1
ATOM 3542 C C . ASN A 1 442 ? -33.290 1.597 21.428 1.00 76.50 442 ASN A C 1
ATOM 3544 O O . ASN A 1 442 ? -33.624 2.774 21.308 1.00 76.50 442 ASN A O 1
ATOM 3548 N N . LYS A 1 443 ? -33.153 1.026 22.631 1.00 79.12 443 LYS A N 1
ATOM 3549 C CA . LYS A 1 443 ? -33.288 1.760 23.898 1.00 79.12 443 LYS A CA 1
ATOM 3550 C C . LYS A 1 443 ? -32.151 2.764 24.120 1.00 79.12 443 LYS A C 1
ATOM 3552 O O . LYS A 1 443 ? -32.330 3.730 24.856 1.00 79.12 443 LYS A O 1
ATOM 3557 N N . ASN A 1 444 ? -30.998 2.556 23.488 1.00 75.62 444 ASN A N 1
ATOM 3558 C CA . ASN A 1 444 ? -29.848 3.444 23.592 1.00 75.62 444 ASN A CA 1
ATOM 3559 C C . ASN A 1 444 ? -29.914 4.513 22.494 1.00 75.62 444 ASN A C 1
ATOM 3561 O O . ASN A 1 444 ? -29.840 4.192 21.313 1.00 75.62 444 ASN A O 1
ATOM 3565 N N . ASN A 1 445 ? -29.969 5.788 22.882 1.00 75.44 445 ASN A N 1
ATOM 3566 C CA . ASN A 1 445 ? -29.939 6.897 21.921 1.00 75.44 445 ASN A CA 1
ATOM 3567 C C . ASN A 1 445 ? -28.529 7.187 21.386 1.00 75.44 445 ASN A C 1
ATOM 3569 O O . ASN A 1 445 ? -28.399 7.816 20.347 1.00 75.44 445 ASN A O 1
ATOM 3573 N N . LYS A 1 446 ? -27.474 6.753 22.084 1.00 78.19 446 LYS A N 1
ATOM 3574 C CA . LYS A 1 446 ? -26.076 7.034 21.736 1.00 78.19 446 LYS A CA 1
ATOM 3575 C C . LYS A 1 446 ? -25.344 5.739 21.407 1.00 78.19 446 LYS A C 1
ATOM 3577 O O . LYS A 1 446 ? -25.410 4.782 22.184 1.00 78.19 446 LYS A O 1
ATOM 3582 N N . CYS A 1 447 ? -24.638 5.710 20.281 1.00 76.94 447 CYS A N 1
ATOM 3583 C CA . CYS A 1 447 ? -23.816 4.577 19.893 1.00 76.94 447 CYS A CA 1
ATOM 3584 C C . CYS A 1 447 ? -22.697 4.370 20.915 1.00 76.94 447 CYS A C 1
ATOM 3586 O O . CYS A 1 447 ? -21.943 5.305 21.191 1.00 76.94 447 CYS A O 1
ATOM 3588 N N . PRO A 1 448 ? -22.540 3.155 21.456 1.00 72.62 448 PRO A N 1
ATOM 3589 C CA . PRO A 1 448 ? -21.553 2.906 22.494 1.00 72.62 448 PRO A CA 1
ATOM 3590 C C . PRO A 1 448 ? -20.116 2.858 21.948 1.00 72.62 448 PRO A C 1
ATOM 3592 O O . PRO A 1 448 ? -19.190 3.012 22.735 1.00 72.62 448 PRO A O 1
ATOM 3595 N N . LEU A 1 449 ? -19.931 2.673 20.631 1.00 74.38 449 LEU A N 1
ATOM 3596 C CA . LEU A 1 449 ? -18.615 2.669 19.981 1.00 74.38 449 LEU A CA 1
ATOM 3597 C C . LEU A 1 449 ? -18.174 4.079 19.567 1.00 74.38 449 LEU A C 1
ATOM 3599 O O . LEU A 1 449 ? -17.091 4.516 19.926 1.00 74.38 449 LEU A O 1
ATOM 3603 N N . CYS A 1 450 ? -18.994 4.797 18.795 1.00 72.81 450 CYS A N 1
ATOM 3604 C CA . CYS A 1 450 ? -18.593 6.086 18.212 1.00 72.81 450 CYS A CA 1
ATOM 3605 C C . CYS A 1 450 ? -19.229 7.306 18.888 1.00 72.81 450 CYS A C 1
ATOM 3607 O O . CYS A 1 450 ? -19.013 8.428 18.440 1.00 72.81 450 CYS A O 1
ATOM 3609 N N . GLY A 1 451 ? -20.064 7.109 19.912 1.00 72.44 451 GLY A N 1
ATOM 3610 C CA . GLY A 1 451 ? -20.714 8.200 20.634 1.00 72.44 451 GLY A CA 1
ATOM 3611 C C . GLY A 1 451 ? -21.751 8.982 19.822 1.00 72.44 451 GLY A C 1
ATOM 3612 O O . GLY A 1 451 ? -22.252 9.988 20.310 1.00 72.44 451 GLY A O 1
ATOM 3613 N N . LYS A 1 452 ? -22.085 8.561 18.600 1.00 73.44 452 LYS A N 1
ATOM 3614 C CA . LYS A 1 452 ? -23.063 9.267 17.766 1.00 73.44 452 LYS A CA 1
ATOM 3615 C C . LYS A 1 452 ? -24.470 9.089 18.316 1.00 73.44 452 LYS A C 1
ATOM 3617 O O . LYS A 1 452 ? -24.851 7.978 18.683 1.00 73.44 452 LYS A O 1
ATOM 3622 N N . GLU A 1 453 ? -25.223 10.177 18.367 1.00 73.75 453 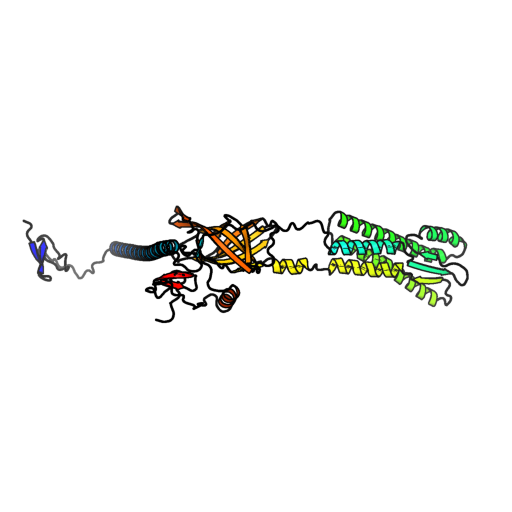GLU A N 1
ATOM 3623 C CA . GLU A 1 453 ? -26.637 10.140 18.721 1.00 73.75 453 GLU A CA 1
ATOM 3624 C C . GLU A 1 453 ? -27.481 9.732 17.517 1.00 73.75 453 GLU A C 1
ATOM 3626 O O . GLU A 1 453 ? -27.209 10.110 16.376 1.00 73.75 453 GLU A O 1
ATOM 3631 N N . ARG A 1 454 ? -28.494 8.923 17.798 1.00 67.88 454 ARG A N 1
ATOM 3632 C CA . ARG A 1 454 ? -29.496 8.462 16.851 1.00 67.88 454 ARG A CA 1
ATOM 3633 C C . ARG A 1 454 ? -30.391 9.640 16.457 1.00 67.88 454 ARG A C 1
ATOM 3635 O O . ARG A 1 454 ? -30.897 10.332 17.342 1.00 67.88 454 ARG A O 1
ATOM 3642 N N . ARG A 1 455 ? -30.596 9.877 15.158 1.00 57.78 455 ARG A N 1
ATOM 3643 C CA . ARG A 1 455 ? -31.494 10.948 14.682 1.00 57.78 455 ARG A CA 1
ATOM 3644 C C . ARG A 1 455 ? -32.916 10.401 14.562 1.00 57.78 455 ARG A C 1
ATOM 3646 O O . ARG A 1 455 ? -33.119 9.369 13.938 1.00 57.78 455 ARG A O 1
ATOM 3653 N N . GLY A 1 456 ? -33.895 11.123 15.108 1.00 55.19 456 GLY A N 1
ATOM 3654 C CA . GLY A 1 456 ? -35.317 10.788 14.958 1.00 55.19 456 GLY A CA 1
ATOM 3655 C C . GLY A 1 456 ? -35.918 9.976 16.106 1.00 55.19 456 GLY A C 1
ATOM 3656 O O . GLY A 1 456 ? -36.606 8.986 15.864 1.00 55.19 456 GLY A O 1
ATOM 3657 N N . LYS A 1 457 ? -35.682 10.401 17.351 1.00 44.31 457 LYS A N 1
ATOM 3658 C CA . LYS A 1 457 ? -36.744 10.294 18.357 1.00 44.31 457 LYS A CA 1
ATOM 3659 C C . LYS A 1 457 ? -37.596 11.546 18.306 1.00 44.31 457 LYS A C 1
ATOM 3661 O O . LYS A 1 457 ? -36.979 12.629 18.199 1.00 44.31 457 LYS A O 1
#

Nearest PDB structures (foldseek):
  1i4d-assembly1_B  TM=2.857E-01  e=1.625E+00  Homo sapiens
  1i49-assembly1_B  TM=2.580E-01  e=8.982E-01  Homo sapiens

pLDDT: mean 77.74, std 14.94, range [31.52, 94.5]

Sequence (457 aa):
MTKVKKCSQCGKEVPQGGTFCPFCGNIININGKVESRESGRCEVDDDIQKKYRNDINEKLQKQKQLEYQKENLLKKKKSLGLKIDNYSKIMKKEIPRCERNKTAPNMPVIKTENSKMDVKWYIAAVIAVVEIISGFMPWVSLYYADLFQGQTISCAGIFDLLNDISKFEDWTNSTPEVLGVFVFIIMFGFVMLFINGYFIAQVLQKRESEVSGTIAGISGIVVSVAILLYKWYLDISMEEDGWRWISINTQVGVWLMLLAGIALICVIVFYKSDTEAETKNKSNLEFEVMNYDPVLPIRMKTLKIRKENDKLILELTYAEFEWASIEEFIVDIQLVRYDGTVNILARNALFEKKGQNFARFQLQDAGYDLDGIASARINILAYNIYKSQKKHEEKGSGFSAYSDYSVDELRSARFASPNMVMCMEKNIGENHQCCCGQVYSNKNNKCPLCGKERRGK

Organism: NCBI:txid40520

Foldseek 3Di:
DFDWDADPPPRDIDGPPDQADPVPGHGDDDDDDPDDDDPDDPPPPVVNVVVVVVVVVVVVVVVVVVVVVVVLVVLVVQLVVLLVVVLVCVVVVLFPQKDFDDDAAAFDFDPPPPPPQPPLLVVLLVLLVLLLVLQADFFKWKDFPPDDDTQTQHLVCLVVLVVVLVVCVVPDPCVNVLSVLSNVLNVLSVVLNVLSVVSSVCSVVVNDDLPSLLVSLVSLQVSLVSVVVSLVVLVVVCVVVVDPRMDMDGDPSSVSSNVSSVVSNCSSPPDDDVCVVVCVVVQWDKFAAFKDFQSAQKFWGIWIWGDDDQKTKIKIFMFGFPSFDWFKFFKWKWWAFPVRHIHTHDHRFIWGDPDDTMTIGMDGNSRGPPPRTHHMYIGTQWIWTDDPNDTDIDGGPSMMHGHPDDRVVSVVQCVVPVLGFPPPWDDSDQWTAGNSRHIDGPVDQARSNNRDGDPDD

Secondary structure (DSSP, 8-state):
---EEE-TTT--EEETT-SB-TTT--B----S-------------HHHHHHHHHHHHHHHHHHHHHHHHHHHHHHHHHHHHHHHHHHHHHHTT-STTEEEPPP-PBPPB----TTS--HHHHHHHHHHHHHHHHHHS--EEEEETTSS-PEEESSTTHHHHHHHHHHHTTT-TTHHHHHHHHHHHHHHHHHHHHHHHHHHHHHHTT---HHHHHHHHHHHHHHHHHHHHHHHHHHHHHHHTS---EEEEEPHHHHHHHHHHHHHHHHHHH---HHHHHHHHHTEEEEEB-EE-SSSSEEEEEEEEEEETTEEEEEEEEEE-TT--EEEEEEEEEEEETTS-EEEEEEEEEEEE-SSSEEEEEEE---B--TTEEEEEEEEEEEEEEETTEEEEEE--SEEEEPSS-HHHHHHHHHH-TT------EEETTEEE-TTS-EEETT-SB-TTT-PBPS--

Radius of gyration: 46.0 Å; Cα contacts (8 Å, |Δi|>4): 690; chains: 1; bounding box: 95×54×149 Å